Protein 3B1B (pdb70)

CATH classification: 3.10.200.10

Organism: Chlamydomonas reinhardtii (NCBI:txid3055)

B-factor: mean 29.29, std 12.25, range [11.48, 91.1]

Radius of gyration: 25.67 Å; Cα contacts (8 Å, |Δi|>4): 1698; chains: 2; bounding box: 77×65×49 Å

Nearest PDB structures (foldseek):
  3b1b-assembly1_A  TM=1.003E+00  e=5.745E-69  Chlamydomonas reinhardtii
  3b1b-assembly1_B  TM=1.002E+00  e=4.297E-66  Chlamydomonas reinhardtii
  4ygf-assembly1_B  TM=8.479E-01  e=7.992E-16  Helicobacter pylori 26695
  3fe4-assembly2_B  TM=8.044E-01  e=4.865E-16  Homo sapiens
  3fe4-assembly1_A  TM=7.922E-01  e=2.376E-16  Homo sapiens

Secondary structure (DSSP, 8-state):
--B-TT--TT-----SSS---STTTTTT---B-TTSPBP-TTT-SS-S-BEE-IIIIITS-SPPPPGGG--EEE---EE-SSSSEEEEE-SS-EEEEESS----EEEEEEESS--TT--TTGGGG--TTS-EEEEEEEEEEEEEESS-SSEETTBB-SEEEEEEEEE-SS-GGGTT-EEEEEEEEEEEESSS--TTTHHHHTT---STTEEEEPPTT-EE-HHHHS-SS--EEEEEEE-SSTT--EEEEEEEESS-EEEEHHHHHHHHHHT-EEEE--GGG--EEEEE-----PPPB--TT--EEEE---/--B-TT--TT-----SBS---STTTTTT---BBTT-PBP-TTT-SS-S-BEE-IIIIITS-SPPPPGGGS-EEE---EE-SSSSEEEEE-SS-EEEEESS----EEEEEEESS--TT--GGGGGG--TTS-EEEEEEEEEEEEEESS-SSEETTBB-SEEEEEEEEE-SS-GGGTT-EEEEEEEEEEEESSS--GGGHHHHTT---STTEEEEPPTT-EE-HHHHS-SS--EEEEEEE-SSTT--EEEEEEEESS-EEEEHHHHHHHHHHT-EEEEEE--GGGEEEEEEE-----PPPB--TT--EEEE---

Structure (mmCIF, N/CA/C/O backbone):
data_3B1B
#
_entry.id   3B1B
#
_cell.length_a   134.3
_cell.length_b   134.3
_cell.length_c   120.1
_cell.angle_alpha   90.0
_cell.angle_beta   90.0
_cell.angle_gamma   120.0
#
_symmetry.space_group_name_H-M   'P 65'
#
loop_
_entity.id
_entity.type
_entity.pdbx_description
1 polymer 'Carbonic anhydrase 1'
2 non-polymer 'ZINC ION'
3 non-polymer 'SULFATE ION'
4 non-polymer 2-acetamido-2-deoxy-beta-D-glucopyranose
5 water water
#
loop_
_atom_site.group_PDB
_atom_site.id
_atom_site.type_symbol
_atom_site.label_atom_id
_atom_site.label_alt_id
_atom_site.label_comp_id
_atom_site.label_asym_id
_atom_site.label_entity_id
_atom_site.label_seq_id
_atom_site.pdbx_PDB_ins_code
_atom_site.Cartn_x
_atom_site.Cartn_y
_atom_site.Cartn_z
_atom_site.occupancy
_atom_site.B_iso_or_equiv
_atom_site.auth_seq_id
_atom_site.auth_comp_id
_atom_site.auth_asym_id
_atom_site.auth_atom_id
_atom_site.pdbx_PDB_model_num
ATOM 1 N N . CYS A 1 21 ? 9.696 87.796 1.921 1.00 44.37 21 CYS A N 1
ATOM 2 C CA . CYS A 1 21 ? 10.884 87.361 1.142 1.00 42.46 21 CYS A CA 1
ATOM 3 C C . CYS A 1 21 ? 11.722 86.411 2.005 1.00 40.61 21 CYS A C 1
ATOM 4 O O . CYS A 1 21 ? 12.253 86.804 3.055 1.00 40.22 21 CYS A O 1
ATOM 7 N N . ILE A 1 22 ? 11.812 85.152 1.585 1.00 37.36 22 ILE A N 1
ATOM 8 C CA . ILE A 1 22 ? 12.688 84.205 2.275 1.00 34.61 22 ILE A CA 1
ATOM 9 C C . ILE A 1 22 ? 13.842 83.777 1.351 1.00 32.37 22 ILE A C 1
ATOM 10 O O . ILE A 1 22 ? 13.817 84.062 0.149 1.00 31.92 22 ILE A O 1
ATOM 15 N N . TYR A 1 23 ? 14.848 83.114 1.922 1.00 29.22 23 TYR A N 1
ATOM 16 C CA . TYR A 1 23 ? 15.985 82.638 1.162 1.00 26.77 23 TYR A CA 1
ATOM 17 C C . TYR A 1 23 ? 16.067 81.125 1.172 1.00 24.70 23 TYR A C 1
ATOM 18 O O . TYR A 1 23 ? 16.035 80.514 2.233 1.00 23.48 23 TYR A O 1
ATOM 27 N N . LYS A 1 24 ? 16.228 80.552 -0.007 1.00 23.23 24 LYS A N 1
ATOM 28 C CA . LYS A 1 24 ? 16.573 79.144 -0.146 1.00 22.58 24 LYS A CA 1
ATOM 29 C C . LYS A 1 24 ? 17.833 78.805 0.650 1.00 22.53 24 LYS A C 1
ATOM 30 O O . LYS A 1 24 ? 18.778 79.610 0.743 1.00 22.14 24 LYS A O 1
ATOM 36 N N . PHE A 1 25 ? 17.843 77.602 1.226 1.00 21.71 25 PHE A N 1
ATOM 37 C CA . PHE A 1 25 ? 19.043 77.032 1.858 1.00 21.41 25 PHE A CA 1
ATOM 38 C C . PHE A 1 25 ? 20.209 77.072 0.865 1.00 21.21 25 PHE A C 1
ATOM 39 O O . PHE A 1 25 ? 20.130 76.538 -0.245 1.00 22.08 25 PHE A O 1
ATOM 47 N N . GLY A 1 26 ? 21.304 77.723 1.257 1.00 22.34 26 GLY A N 1
ATOM 48 C CA . GLY A 1 26 ? 22.431 77.858 0.360 1.00 21.98 26 GLY A CA 1
ATOM 49 C C . GLY A 1 26 ? 22.542 79.258 -0.199 1.00 23.34 26 GLY A C 1
ATOM 50 O O . GLY A 1 26 ? 23.488 79.563 -0.947 1.00 23.65 26 GLY A O 1
ATOM 51 N N . THR A 1 27 ? 21.582 80.124 0.130 1.00 23.30 27 THR A N 1
ATOM 52 C CA . THR A 1 27 ? 21.613 81.476 -0.438 1.00 24.22 27 THR A CA 1
ATOM 53 C C . THR A 1 27 ? 21.476 82.551 0.622 1.00 24.72 27 THR A C 1
ATOM 54 O O . THR A 1 27 ? 21.277 83.724 0.284 1.00 26.21 27 THR A O 1
ATOM 58 N N . SER A 1 28 ? 21.561 82.168 1.890 1.00 25.90 28 SER A N 1
ATOM 59 C CA . SER A 1 28 ? 21.306 83.098 2.981 1.00 26.90 28 SER A CA 1
ATOM 60 C C . SER A 1 28 ? 22.357 84.192 3.001 1.00 27.98 28 SER A C 1
ATOM 61 O O . SER A 1 28 ? 23.536 83.892 2.929 1.00 26.52 28 SER A O 1
ATOM 64 N N . PRO A 1 29 ? 21.924 85.464 3.101 1.00 29.05 29 PRO A N 1
ATOM 65 C CA . PRO A 1 29 ? 22.900 86.560 3.122 1.00 29.77 29 PRO A CA 1
ATOM 66 C C . PRO A 1 29 ? 23.858 86.557 4.306 1.00 30.09 29 PRO A C 1
ATOM 67 O O . PRO A 1 29 ? 24.917 87.176 4.214 1.00 31.91 29 PRO A O 1
ATOM 71 N N . ASP A 1 30 ? 23.510 85.894 5.405 1.00 30.41 30 ASP A N 1
ATOM 72 C CA . ASP A 1 30 ? 24.442 85.771 6.527 1.00 30.97 30 ASP A CA 1
ATOM 73 C C . ASP A 1 30 ? 25.429 84.604 6.361 1.00 31.43 30 ASP A C 1
ATOM 74 O O . ASP A 1 30 ? 26.191 84.324 7.283 1.00 31.79 30 ASP A O 1
ATOM 79 N N . SER A 1 31 ? 25.413 83.934 5.202 1.00 31.15 31 SER A N 1
ATOM 80 C CA . SER A 1 31 ? 26.247 82.744 4.995 1.00 31.25 31 SER A CA 1
ATOM 81 C C . SER A 1 31 ? 27.736 83.083 5.019 1.00 32.30 31 SER A C 1
ATOM 82 O O . SER A 1 31 ? 28.164 84.035 4.378 1.00 32.52 31 SER A O 1
ATOM 85 N N . LYS A 1 32 ? 28.511 82.268 5.722 1.00 33.19 32 LYS A N 1
ATOM 86 C CA . LYS A 1 32 ? 29.976 82.395 5.708 1.00 34.99 32 LYS A CA 1
ATOM 87 C C . LYS A 1 32 ? 30.637 81.370 4.783 1.00 35.67 32 LYS A C 1
ATOM 88 O O . LYS A 1 32 ? 31.865 81.210 4.810 1.00 35.68 32 LYS A O 1
ATOM 94 N N . ALA A 1 33 ? 29.842 80.665 3.976 1.00 36.10 33 ALA A N 1
ATOM 95 C CA . ALA A 1 33 ? 30.396 79.674 3.057 1.00 37.55 33 ALA A CA 1
ATOM 96 C C . ALA A 1 33 ? 31.231 80.334 1.978 1.00 38.96 33 ALA A C 1
ATOM 97 O O . ALA A 1 33 ? 30.989 81.475 1.598 1.00 38.92 33 ALA A O 1
ATOM 99 N N . THR A 1 34 ? 32.234 79.614 1.495 1.00 41.19 34 THR A N 1
ATOM 100 C CA . THR A 1 34 ? 32.984 80.056 0.323 1.00 43.11 34 THR A CA 1
ATOM 101 C C . THR A 1 34 ? 32.637 79.150 -0.858 1.00 43.61 34 THR A C 1
ATOM 102 O O . THR A 1 34 ? 32.381 77.953 -0.687 1.00 44.07 34 THR A O 1
ATOM 106 N N . VAL A 1 35 ? 32.622 79.710 -2.060 1.00 44.30 35 VAL A N 1
ATOM 107 C CA . VAL A 1 35 ? 32.296 78.905 -3.244 1.00 44.98 35 VAL A CA 1
ATOM 108 C C . VAL A 1 35 ? 33.336 79.060 -4.360 1.00 45.14 35 VAL A C 1
ATOM 109 O O . VAL A 1 35 ? 33.625 80.176 -4.798 1.00 46.04 35 VAL A O 1
ATOM 113 N N . SER A 1 36 ? 33.920 77.954 -4.802 1.00 45.06 36 SER A N 1
ATOM 114 C CA . SER A 1 36 ? 34.718 78.010 -6.024 1.00 45.07 36 SER A CA 1
ATOM 115 C C . SER A 1 36 ? 33.828 77.547 -7.160 1.00 44.10 36 SER A C 1
ATOM 116 O O . SER A 1 36 ? 33.165 76.513 -7.059 1.00 44.77 36 SER A O 1
ATOM 119 N N . GLY A 1 37 ? 33.795 78.323 -8.231 1.00 42.56 37 GLY A N 1
ATOM 120 C CA . GLY A 1 37 ? 32.929 77.992 -9.348 1.00 39.96 37 GLY A CA 1
ATOM 121 C C . GLY A 1 37 ? 31.542 78.558 -9.149 1.00 37.96 37 GLY A C 1
ATOM 122 O O . GLY A 1 37 ? 31.304 79.375 -8.248 1.00 37.88 37 GLY A O 1
ATOM 123 N N . ASP A 1 38 ? 30.630 78.118 -10.007 1.00 35.96 38 ASP A N 1
ATOM 124 C CA . ASP A 1 38 ? 29.284 78.661 -10.058 1.00 34.01 38 ASP A CA 1
ATOM 125 C C . ASP A 1 38 ? 28.484 78.330 -8.798 1.00 32.25 38 ASP A C 1
ATOM 126 O O . ASP A 1 38 ? 28.629 77.256 -8.206 1.00 31.34 38 ASP A O 1
ATOM 131 N N . HIS A 1 39 ? 27.677 79.291 -8.375 1.00 30.62 39 HIS A N 1
ATOM 132 C CA . HIS A 1 39 ? 26.784 79.087 -7.241 1.00 29.87 39 HIS A CA 1
ATOM 133 C C . HIS A 1 39 ? 25.674 78.131 -7.637 1.00 26.88 39 HIS A C 1
ATOM 134 O O . HIS A 1 39 ? 25.282 78.082 -8.804 1.00 26.08 39 HIS A O 1
ATOM 141 N N . TRP A 1 40 ? 25.178 77.381 -6.655 1.00 24.32 40 TRP A N 1
ATOM 142 C CA . TRP A 1 40 ? 24.041 76.477 -6.870 1.00 21.97 40 TRP A CA 1
ATOM 143 C C . TRP A 1 40 ? 23.297 76.231 -5.564 1.00 20.82 40 TRP A C 1
ATOM 144 O O . TRP A 1 40 ? 23.789 76.546 -4.474 1.00 20.13 40 TRP A O 1
ATOM 155 N N . ASP A 1 41 ? 22.081 75.676 -5.674 1.00 20.41 41 ASP A N 1
ATOM 156 C CA . ASP A 1 41 ? 21.287 75.372 -4.506 1.00 18.98 41 ASP A CA 1
ATOM 157 C C . ASP A 1 41 ? 20.296 74.284 -4.909 1.00 18.04 41 ASP A C 1
ATOM 158 O O . ASP A 1 41 ? 20.313 73.828 -6.044 1.00 19.34 41 ASP A O 1
ATOM 163 N N . HIS A 1 42 ? 19.455 73.849 -3.987 1.00 17.89 42 HIS A N 1
ATOM 164 C CA . HIS A 1 42 ? 18.537 72.747 -4.273 1.00 17.76 42 HIS A CA 1
ATOM 165 C C . HIS A 1 42 ? 17.143 73.248 -4.668 1.00 17.72 42 HIS A C 1
ATOM 166 O O . HIS A 1 42 ? 16.185 72.468 -4.678 1.00 17.91 42 HIS A O 1
ATOM 173 N N . GLY A 1 43 ? 17.032 74.530 -5.000 1.00 18.57 43 GLY A N 1
ATOM 174 C CA . GLY A 1 43 ? 15.719 75.127 -5.312 1.00 18.35 43 GLY A CA 1
ATOM 175 C C . GLY A 1 43 ? 14.889 74.365 -6.334 1.00 17.70 43 GLY A C 1
ATOM 176 O O . GLY A 1 43 ? 13.675 74.220 -6.177 1.00 18.69 43 GLY A O 1
ATOM 177 N N . LEU A 1 44 ? 15.538 73.867 -7.381 1.00 16.36 44 LEU A N 1
ATOM 178 C CA . LEU A 1 44 ? 14.866 73.064 -8.383 1.00 15.79 44 LEU A CA 1
ATOM 179 C C . LEU A 1 44 ? 15.394 71.625 -8.351 1.00 15.69 44 LEU A C 1
ATOM 180 O O . LEU A 1 44 ? 15.375 70.908 -9.367 1.00 16.04 44 LEU A O 1
ATOM 185 N N . ASN A 1 45 ? 15.834 71.205 -7.160 1.00 16.17 45 ASN A N 1
ATOM 186 C CA . ASN A 1 45 ? 16.306 69.812 -6.959 1.00 16.14 45 ASN A CA 1
ATOM 187 C C . ASN A 1 45 ? 17.275 69.386 -8.066 1.00 15.65 45 ASN A C 1
ATOM 188 O O . ASN A 1 45 ? 17.300 68.231 -8.489 1.00 16.25 45 ASN A O 1
ATOM 193 N N . GLY A 1 46 ? 18.080 70.335 -8.512 1.00 15.90 46 GLY A N 1
ATOM 194 C CA . GLY A 1 46 ? 19.137 70.050 -9.504 1.00 16.57 46 GLY A CA 1
ATOM 195 C C . GLY A 1 46 ? 18.763 70.133 -10.973 1.00 17.94 46 GLY A C 1
ATOM 196 O O . GLY A 1 46 ? 19.622 69.961 -11.844 1.00 16.49 46 GLY A O 1
ATOM 197 N N . GLU A 1 47 ? 17.493 70.426 -11.281 1.00 18.35 47 GLU A N 1
ATOM 198 C CA . GLU A 1 47 ? 17.102 70.559 -12.698 1.00 19.75 47 GLU A CA 1
ATOM 199 C C . GLU A 1 47 ? 17.892 71.629 -13.451 1.00 20.31 47 GLU A C 1
ATOM 200 O O . GLU A 1 47 ? 18.094 71.532 -14.678 1.00 21.34 47 GLU A O 1
ATOM 206 N N . ASN A 1 48 ? 18.297 72.655 -12.721 1.00 20.85 48 ASN A N 1
ATOM 207 C CA . ASN A 1 48 ? 18.996 73.805 -13.295 1.00 20.94 48 ASN A CA 1
ATOM 208 C C . ASN A 1 48 ? 20.507 73.780 -13.087 1.00 20.79 48 ASN A C 1
ATOM 209 O O . ASN A 1 48 ? 21.167 74.831 -13.122 1.00 21.42 48 ASN A O 1
ATOM 214 N N . TRP A 1 49 ? 21.060 72.596 -12.845 1.00 20.33 49 TRP A N 1
ATOM 215 C CA . TRP A 1 49 ? 22.492 72.506 -12.530 1.00 20.61 49 TRP A CA 1
ATOM 216 C C . TRP A 1 49 ? 23.341 72.425 -13.793 1.00 21.57 49 TRP A C 1
ATOM 217 O O . TRP A 1 49 ? 23.747 71.353 -14.220 1.00 22.36 49 TRP A O 1
ATOM 228 N N . GLU A 1 50 ? 23.522 73.580 -14.404 1.00 23.21 50 GLU A N 1
ATOM 229 C CA . GLU A 1 50 ? 24.371 73.771 -15.551 1.00 26.13 50 GLU A CA 1
ATOM 230 C C . GLU A 1 50 ? 25.369 74.805 -15.083 1.00 25.17 50 GLU A C 1
ATOM 231 O O . GLU A 1 50 ? 24.998 75.854 -14.564 1.00 24.57 50 GLU A O 1
ATOM 237 N N . GLY A 1 51 ? 26.653 74.518 -15.241 1.00 25.23 51 GLY A N 1
ATOM 238 C CA . GLY A 1 51 ? 27.630 75.376 -14.614 1.00 26.01 51 GLY A CA 1
ATOM 239 C C . GLY A 1 51 ? 29.033 74.838 -14.782 1.00 27.20 51 GLY A C 1
ATOM 240 O O . GLY A 1 51 ? 29.253 73.840 -15.460 1.00 26.19 51 GLY A O 1
ATOM 241 N N . LYS A 1 52 ? 29.966 75.538 -14.162 1.00 29.04 52 LYS A N 1
ATOM 242 C CA . LYS A 1 52 ? 31.380 75.228 -14.286 1.00 32.04 52 LYS A CA 1
ATOM 243 C C . LYS A 1 52 ? 31.961 75.267 -12.899 1.00 32.50 52 LYS A C 1
ATOM 244 O O . LYS A 1 52 ? 31.498 76.033 -12.048 1.00 32.05 52 LYS A O 1
ATOM 250 N N . ASP A 1 53 ? 32.927 74.390 -12.655 1.00 34.49 53 ASP A N 1
ATOM 251 C CA . ASP A 1 53 ? 33.653 74.382 -11.398 1.00 36.85 53 ASP A CA 1
ATOM 252 C C . ASP A 1 53 ? 34.746 75.445 -11.430 1.00 38.13 53 ASP A C 1
ATOM 253 O O . ASP A 1 53 ? 34.844 76.214 -12.391 1.00 38.09 53 ASP A O 1
ATOM 258 N N . GLY A 1 54 ? 35.551 75.479 -10.373 1.00 39.83 54 GLY A N 1
ATOM 259 C CA . GLY A 1 54 ? 36.587 76.498 -10.205 1.00 41.54 54 GLY A CA 1
ATOM 260 C C . GLY A 1 54 ? 37.657 76.447 -11.281 1.00 42.28 54 GLY A C 1
ATOM 261 O O . GLY A 1 54 ? 38.292 77.459 -11.571 1.00 43.56 54 GLY A O 1
ATOM 262 N N . ALA A 1 55 ? 37.839 75.278 -11.889 1.00 42.96 55 ALA A N 1
ATOM 263 C CA . ALA A 1 55 ? 38.827 75.079 -12.957 1.00 42.88 55 ALA A CA 1
ATOM 264 C C . ALA A 1 55 ? 38.220 75.270 -14.352 1.00 42.79 55 ALA A C 1
ATOM 265 O O . ALA A 1 55 ? 38.898 75.065 -15.365 1.00 43.77 55 ALA A O 1
ATOM 267 N N . GLY A 1 56 ? 36.944 75.657 -14.404 1.00 41.47 56 GLY A N 1
ATOM 268 C CA . GLY A 1 56 ? 36.267 75.949 -15.670 1.00 39.16 56 GLY A CA 1
ATOM 269 C C . GLY A 1 56 ? 35.731 74.729 -16.385 1.00 37.77 56 GLY A C 1
ATOM 270 O O . GLY A 1 56 ? 35.253 74.838 -17.514 1.00 38.35 56 GLY A O 1
ATOM 271 N N . ASN A 1 57 ? 35.807 73.564 -15.742 1.00 36.30 57 ASN A N 1
ATOM 272 C CA . ASN A 1 57 ? 35.217 72.356 -16.298 1.00 35.05 57 ASN A CA 1
ATOM 273 C C . ASN A 1 57 ? 33.695 72.382 -16.096 1.00 33.33 57 ASN A C 1
ATOM 274 O O . ASN A 1 57 ? 33.226 72.749 -15.022 1.00 32.66 57 ASN A O 1
ATOM 279 N N . ALA A 1 58 ? 32.955 71.971 -17.122 1.00 31.84 58 ALA A N 1
ATOM 280 C CA . ALA A 1 58 ? 31.482 71.914 -17.065 1.00 29.72 58 ALA A CA 1
ATOM 281 C C . ALA A 1 58 ? 31.004 70.803 -16.148 1.00 28.55 58 ALA A C 1
ATOM 282 O O . ALA A 1 58 ? 31.476 69.669 -16.243 1.00 27.51 58 ALA A O 1
ATOM 284 N N . TRP A 1 59 ? 30.025 71.111 -15.288 1.00 26.83 59 TRP A N 1
ATOM 285 C CA . TRP A 1 59 ? 29.278 70.059 -14.573 1.00 24.90 59 TRP A CA 1
ATOM 286 C C . TRP A 1 59 ? 28.643 69.077 -15.540 1.00 23.64 59 TRP A C 1
ATOM 287 O O . TRP A 1 59 ? 28.296 69.447 -16.654 1.00 24.74 59 TRP A O 1
ATOM 298 N N . VAL A 1 60 ? 28.445 67.838 -15.121 1.00 21.30 60 VAL A N 1
ATOM 299 C CA . VAL A 1 60 ? 27.855 66.856 -15.990 1.00 19.90 60 VAL A CA 1
ATOM 300 C C . VAL A 1 60 ? 26.467 66.441 -15.485 1.00 19.10 60 VAL A C 1
ATOM 301 O O . VAL A 1 60 ? 25.918 65.449 -15.913 1.00 20.19 60 VAL A O 1
ATOM 305 N N . CYS A 1 61 ? 25.935 67.212 -14.551 1.00 19.02 61 CYS A N 1
ATOM 306 C CA . CYS A 1 61 ? 24.632 66.910 -13.920 1.00 20.25 61 CYS A CA 1
ATOM 307 C C . CYS A 1 61 ? 23.542 66.643 -14.977 1.00 20.35 61 CYS A C 1
ATOM 308 O O . CYS A 1 61 ? 22.788 65.674 -14.881 1.00 20.62 61 CYS A O 1
ATOM 311 N N . LYS A 1 62 ? 23.485 67.510 -15.987 1.00 21.93 62 LYS A N 1
ATOM 312 C CA . LYS A 1 62 ? 22.398 67.449 -16.986 1.00 23.14 62 LYS A CA 1
ATOM 313 C C . LYS A 1 62 ? 22.750 66.658 -18.241 1.00 23.81 62 LYS A C 1
ATOM 314 O O . LYS A 1 62 ? 21.883 66.439 -19.106 1.00 23.63 62 LYS A O 1
ATOM 320 N N . THR A 1 63 ? 24.009 66.210 -18.347 1.00 22.97 63 THR A N 1
ATOM 321 C CA . THR A 1 63 ? 24.478 65.518 -19.560 1.00 22.41 63 THR A CA 1
ATOM 322 C C . THR A 1 63 ? 24.869 64.041 -19.403 1.00 22.54 63 THR A C 1
ATOM 323 O O . THR A 1 63 ? 24.753 63.270 -20.351 1.00 22.42 63 THR A O 1
ATOM 327 N N . GLY A 1 64 ? 25.336 63.662 -18.207 1.00 22.24 64 GLY A N 1
ATOM 328 C CA . GLY A 1 64 ? 25.697 62.272 -17.924 1.00 21.25 64 GLY A CA 1
ATOM 329 C C . GLY A 1 64 ? 24.522 61.341 -17.991 1.00 22.33 64 GLY A C 1
ATOM 330 O O . GLY A 1 64 ? 23.351 61.762 -17.809 1.00 22.26 64 GLY A O 1
ATOM 331 N N . ARG A 1 65 ? 24.814 60.072 -18.270 1.00 22.02 65 ARG A N 1
ATOM 332 C CA A ARG A 1 65 ? 23.764 59.048 -18.266 0.50 22.15 65 ARG A CA 1
ATOM 333 C CA B ARG A 1 65 ? 23.840 59.006 -18.332 0.50 22.48 65 ARG A CA 1
ATOM 334 C C . ARG A 1 65 ? 23.966 58.017 -17.160 1.00 21.87 65 ARG A C 1
ATOM 335 O O . ARG A 1 65 ? 23.245 57.028 -17.090 1.00 22.10 65 ARG A O 1
ATOM 350 N N . LYS A 1 66 ? 24.906 58.293 -16.261 1.00 21.91 66 LYS A N 1
ATOM 351 C CA . LYS A 1 66 ? 25.120 57.472 -15.044 1.00 22.07 66 LYS A CA 1
ATOM 352 C C . LYS A 1 66 ? 24.941 58.365 -13.810 1.00 21.69 66 LYS A C 1
ATOM 353 O O . LYS A 1 66 ? 25.778 58.361 -12.899 1.00 20.13 66 LYS A O 1
ATOM 359 N N . GLN A 1 67 ? 23.846 59.151 -13.786 1.00 20.16 67 GLN A N 1
ATOM 360 C CA . GLN A 1 67 ? 23.589 60.053 -12.666 1.00 18.96 67 GLN A CA 1
ATOM 361 C C . GLN A 1 67 ? 22.849 59.408 -11.481 1.00 18.15 67 GLN A C 1
ATOM 362 O O . GLN A 1 67 ? 22.071 58.456 -11.632 1.00 18.78 67 GLN A O 1
ATOM 368 N N . SER A 1 68 ? 23.103 59.967 -10.294 1.00 17.80 68 SER A N 1
ATOM 369 C CA . SER A 1 68 ? 22.426 59.540 -9.069 1.00 16.80 68 SER A CA 1
ATOM 370 C C . SER A 1 68 ? 21.589 60.709 -8.527 1.00 16.33 68 SER A C 1
ATOM 371 O O . SER A 1 68 ? 21.927 61.835 -8.749 1.00 16.29 68 SER A O 1
ATOM 374 N N . PRO A 1 69 ? 20.562 60.432 -7.711 1.00 16.76 69 PRO A N 1
ATOM 375 C CA . PRO A 1 69 ? 20.048 59.157 -7.272 1.00 17.40 69 PRO A CA 1
ATOM 376 C C . PRO A 1 69 ? 19.131 58.550 -8.326 1.00 18.06 69 PRO A C 1
ATOM 377 O O . PRO A 1 69 ? 18.866 59.170 -9.360 1.00 18.96 69 PRO A O 1
ATOM 381 N N . ILE A 1 70 ? 18.656 57.353 -8.044 1.00 18.27 70 ILE A N 1
ATOM 382 C CA . ILE A 1 70 ? 17.751 56.653 -8.926 1.00 18.67 70 ILE A CA 1
ATOM 383 C C . ILE A 1 70 ? 16.516 56.243 -8.161 1.00 18.69 70 ILE A C 1
ATOM 384 O O . ILE A 1 70 ? 16.507 56.212 -6.910 1.00 18.31 70 ILE A O 1
ATOM 389 N N . ASN A 1 71 ? 15.458 55.959 -8.913 1.00 18.21 71 ASN A N 1
ATOM 390 C CA . ASN A 1 71 ? 14.251 55.351 -8.366 1.00 19.17 71 ASN A CA 1
ATOM 391 C C . ASN A 1 71 ? 14.434 53.843 -8.475 1.00 20.12 71 ASN A C 1
ATOM 392 O O . ASN A 1 71 ? 14.263 53.258 -9.559 1.00 20.86 71 ASN A O 1
ATOM 397 N N . VAL A 1 72 ? 14.821 53.193 -7.370 1.00 20.92 72 VAL A N 1
ATOM 398 C CA . VAL A 1 72 ? 15.183 51.756 -7.427 1.00 21.29 72 VAL A CA 1
ATOM 399 C C . VAL A 1 72 ? 13.997 50.886 -7.813 1.00 22.29 72 VAL A C 1
ATOM 400 O O . VAL A 1 72 ? 12.962 50.918 -7.157 1.00 22.12 72 VAL A O 1
ATOM 404 N N . PRO A 1 73 ? 14.141 50.083 -8.899 1.00 23.73 73 PRO A N 1
ATOM 405 C CA . PRO A 1 73 ? 13.004 49.309 -9.395 1.00 24.70 73 PRO A CA 1
ATOM 406 C C . PRO A 1 73 ? 12.573 48.158 -8.511 1.00 25.24 73 PRO A C 1
ATOM 407 O O . PRO A 1 73 ? 13.413 47.564 -7.830 1.00 25.52 73 PRO A O 1
ATOM 411 N N . GLN A 1 74 ? 11.274 47.852 -8.525 1.00 26.82 74 GLN A N 1
ATOM 412 C CA . GLN A 1 74 ? 10.768 46.623 -7.928 1.00 28.87 74 GLN A CA 1
ATOM 413 C C . GLN A 1 74 ? 11.117 45.436 -8.864 1.00 30.19 74 GLN A C 1
ATOM 414 O O . GLN A 1 74 ? 11.620 44.408 -8.420 1.00 29.66 74 GLN A O 1
ATOM 420 N N . TYR A 1 75 ? 10.883 45.624 -10.159 1.00 31.57 75 TYR A N 1
ATOM 421 C CA . TYR A 1 75 ? 11.087 44.562 -11.159 1.00 33.48 75 TYR A CA 1
ATOM 422 C C . TYR A 1 75 ? 12.540 44.133 -11.289 1.00 32.59 75 TYR A C 1
ATOM 423 O O . TYR A 1 75 ? 13.395 44.925 -11.676 1.00 32.45 75 TYR A O 1
ATOM 432 N N . GLN A 1 76 ? 12.795 42.869 -10.947 1.00 33.42 76 GLN A N 1
ATOM 433 C CA . GLN A 1 76 ? 14.115 42.232 -11.069 1.00 33.49 76 GLN A CA 1
ATOM 434 C C . GLN A 1 76 ? 15.228 42.884 -10.231 1.00 32.30 76 GLN A C 1
ATOM 435 O O . GLN A 1 76 ? 16.426 42.689 -10.495 1.00 31.98 76 GLN A O 1
ATOM 441 N N . VAL A 1 77 ? 14.823 43.663 -9.220 1.00 31.18 77 VAL A N 1
ATOM 442 C CA . VAL A 1 77 ? 15.768 44.246 -8.265 1.00 29.80 77 VAL A CA 1
ATOM 443 C C . VAL A 1 77 ? 15.223 44.002 -6.856 1.00 29.96 77 VAL A C 1
ATOM 444 O O . VAL A 1 77 ? 15.590 42.998 -6.229 1.00 29.22 77 VAL A O 1
ATOM 448 N N . LEU A 1 78 ? 14.345 44.886 -6.374 1.00 28.95 78 LEU A N 1
ATOM 449 C CA . LEU A 1 78 ? 13.799 44.758 -5.020 1.00 29.44 78 LEU A CA 1
ATOM 450 C C . LEU A 1 78 ? 12.930 43.518 -4.818 1.00 30.61 78 LEU A C 1
ATOM 451 O O . LEU A 1 78 ? 12.825 43.022 -3.694 1.00 31.11 78 LEU A O 1
ATOM 456 N N . ASP A 1 79 ? 12.320 43.003 -5.889 1.00 31.77 79 ASP A N 1
ATOM 457 C CA . ASP A 1 79 ? 11.582 41.733 -5.780 1.00 33.27 79 ASP A CA 1
ATOM 458 C C . ASP A 1 79 ? 12.463 40.516 -5.506 1.00 33.90 79 ASP A C 1
ATOM 459 O O . ASP A 1 79 ? 11.948 39.434 -5.202 1.00 35.00 79 ASP A O 1
ATOM 464 N N . GLY A 1 80 ? 13.775 40.695 -5.596 1.00 34.67 80 GLY A N 1
ATOM 465 C CA . GLY A 1 80 ? 14.729 39.609 -5.382 1.00 35.61 80 GLY A CA 1
ATOM 466 C C . GLY A 1 80 ? 14.718 38.573 -6.503 1.00 36.82 80 GLY A C 1
ATOM 467 O O . GLY A 1 80 ? 15.295 37.494 -6.360 1.00 37.29 80 GLY A O 1
ATOM 468 N N . LYS A 1 81 ? 14.082 38.906 -7.624 1.00 37.18 81 LYS A N 1
ATOM 469 C CA . LYS A 1 81 ? 14.028 38.007 -8.782 1.00 37.87 81 LYS A CA 1
ATOM 470 C C . LYS A 1 81 ? 15.186 38.175 -9.777 1.00 37.38 81 LYS A C 1
ATOM 471 O O . LYS A 1 81 ? 15.343 37.354 -10.669 1.00 38.11 81 LYS A O 1
ATOM 477 N N . GLY A 1 82 ? 15.999 39.215 -9.623 1.00 36.43 82 GLY A N 1
ATOM 478 C CA . GLY A 1 82 ? 17.087 39.481 -10.558 1.00 35.65 82 GLY A CA 1
ATOM 479 C C . GLY A 1 82 ? 18.331 38.687 -10.219 1.00 35.61 82 GLY A C 1
ATOM 480 O O . GLY A 1 82 ? 18.298 37.844 -9.331 1.00 35.57 82 GLY A O 1
ATOM 481 N N . SER A 1 83 ? 19.425 38.951 -10.933 1.00 35.56 83 SER A N 1
ATOM 482 C CA . SER A 1 83 ? 20.744 38.441 -10.570 1.00 35.97 83 SER A CA 1
ATOM 483 C C . SER A 1 83 ? 21.268 39.198 -9.356 1.00 35.59 83 SER A C 1
ATOM 484 O O . SER A 1 83 ? 21.488 40.414 -9.429 1.00 35.11 83 SER A O 1
ATOM 487 N N . LYS A 1 84 ? 21.473 38.473 -8.256 1.00 35.39 84 LYS A N 1
ATOM 488 C CA . LYS A 1 84 ? 21.914 39.083 -6.983 1.00 35.25 84 LYS A CA 1
ATOM 489 C C . LYS A 1 84 ? 23.416 38.997 -6.822 1.00 34.51 84 LYS A C 1
ATOM 490 O O . LYS A 1 84 ? 24.071 38.194 -7.503 1.00 35.47 84 LYS A O 1
ATOM 496 N N . ILE A 1 85 ? 23.964 39.812 -5.921 1.00 32.76 85 ILE A N 1
ATOM 497 C CA . ILE A 1 85 ? 25.401 39.842 -5.663 1.00 31.68 85 ILE A CA 1
ATOM 498 C C . ILE A 1 85 ? 25.701 38.630 -4.784 1.00 32.65 85 ILE A C 1
ATOM 499 O O . ILE A 1 85 ? 25.118 38.477 -3.700 1.00 32.55 85 ILE A O 1
ATOM 504 N N . ALA A 1 86 ? 26.594 37.767 -5.269 1.00 32.94 86 ALA A N 1
ATOM 505 C CA . ALA A 1 86 ? 26.986 36.575 -4.527 1.00 33.28 86 ALA A CA 1
ATOM 506 C C . ALA A 1 86 ? 27.524 36.979 -3.167 1.00 33.18 86 ALA A C 1
ATOM 507 O O . ALA A 1 86 ? 28.271 37.947 -3.053 1.00 32.59 86 ALA A O 1
ATOM 509 N N . ASN A 1 87 ? 27.175 36.195 -2.152 1.00 34.38 87 ASN A N 1
ATOM 510 C CA . ASN A 1 87 ? 27.612 36.430 -0.776 1.00 35.35 87 ASN A CA 1
ATOM 511 C C . ASN A 1 87 ? 29.071 36.839 -0.682 1.00 34.57 87 ASN A C 1
ATOM 512 O O . ASN A 1 87 ? 29.412 37.831 -0.041 1.00 34.99 87 ASN A O 1
ATOM 517 N N . GLY A 1 88 ? 29.939 36.103 -1.372 1.00 34.37 88 GLY A N 1
ATOM 518 C CA . GLY A 1 88 ? 31.364 36.379 -1.334 1.00 33.13 88 GLY A CA 1
ATOM 519 C C . GLY A 1 88 ? 31.809 37.659 -2.003 1.00 32.85 88 GLY A C 1
ATOM 520 O O . GLY A 1 88 ? 32.963 38.083 -1.846 1.00 33.35 88 GLY A O 1
ATOM 521 N N . LEU A 1 89 ? 30.912 38.283 -2.764 1.00 31.52 89 LEU A N 1
ATOM 522 C CA . LEU A 1 89 ? 31.288 39.470 -3.491 1.00 30.57 89 LEU A CA 1
ATOM 523 C C . LEU A 1 89 ? 30.684 40.713 -2.823 1.00 29.78 89 LEU A C 1
ATOM 524 O O . LEU A 1 89 ? 30.894 41.832 -3.284 1.00 30.09 89 LEU A O 1
ATOM 529 N N . GLN A 1 90 ? 29.968 40.491 -1.725 1.00 28.82 90 GLN A N 1
ATOM 530 C CA . GLN A 1 90 ? 29.268 41.584 -1.034 1.00 27.07 90 GLN A CA 1
ATOM 531 C C . GLN A 1 90 ? 30.199 42.530 -0.312 1.00 26.60 90 GLN A C 1
ATOM 532 O O . GLN A 1 90 ? 31.244 42.132 0.252 1.00 26.34 90 GLN A O 1
ATOM 538 N N . THR A 1 91 ? 29.842 43.815 -0.347 1.00 24.47 91 THR A N 1
ATOM 539 C CA . THR A 1 91 ? 30.537 44.819 0.410 1.00 23.79 91 THR A CA 1
ATOM 540 C C . THR A 1 91 ? 30.332 44.495 1.889 1.00 22.66 91 THR A C 1
ATOM 541 O O . THR A 1 91 ? 29.275 43.973 2.281 1.00 22.74 91 THR A O 1
ATOM 545 N N . GLN A 1 92 ? 31.352 44.773 2.685 1.00 23.24 92 GLN A N 1
ATOM 546 C CA . GLN A 1 92 ? 31.314 44.526 4.132 1.00 25.08 92 GLN A CA 1
ATOM 547 C C . GLN A 1 92 ? 31.672 45.805 4.872 1.00 23.49 92 GLN A C 1
ATOM 548 O O . GLN A 1 92 ? 32.664 46.422 4.567 1.00 24.24 92 GLN A O 1
ATOM 554 N N . TRP A 1 93 ? 30.867 46.179 5.870 1.00 23.83 93 TRP A N 1
ATOM 555 C CA . TRP A 1 93 ? 31.078 47.433 6.574 1.00 23.32 93 TRP A CA 1
ATOM 556 C C . TRP A 1 93 ? 31.539 47.177 8.026 1.00 22.56 93 TRP A C 1
ATOM 557 O O . TRP A 1 93 ? 30.927 46.386 8.723 1.00 22.97 93 TRP A O 1
ATOM 568 N N . SER A 1 94 ? 32.570 47.904 8.437 1.00 23.46 94 SER A N 1
ATOM 569 C CA . SER A 1 94 ? 33.168 47.862 9.801 1.00 24.22 94 SER A CA 1
ATOM 570 C C . SER A 1 94 ? 33.282 49.242 10.404 1.00 23.43 94 SER A C 1
ATOM 571 O O . SER A 1 94 ? 34.299 49.934 10.266 1.00 23.85 94 SER A O 1
ATOM 574 N N . TYR A 1 95 ? 32.217 49.672 11.087 1.00 24.67 95 TYR A N 1
ATOM 575 C CA . TYR A 1 95 ? 32.217 51.030 11.614 1.00 24.36 95 TYR A CA 1
ATOM 576 C C . TYR A 1 95 ? 32.175 50.984 13.136 1.00 25.51 95 TYR A C 1
ATOM 577 O O . TYR A 1 95 ? 31.148 50.599 13.686 1.00 25.60 95 TYR A O 1
ATOM 586 N N . PRO A 1 96 ? 33.268 51.396 13.809 1.00 26.49 96 PRO A N 1
ATOM 587 C CA . PRO A 1 96 ? 33.159 51.549 15.260 1.00 27.76 96 PRO A CA 1
ATOM 588 C C . PRO A 1 96 ? 32.608 52.961 15.578 1.00 27.75 96 PRO A C 1
ATOM 589 O O . PRO A 1 96 ? 32.482 53.802 14.670 1.00 27.63 96 PRO A O 1
ATOM 593 N N . ASP A 1 97 ? 32.327 53.244 16.848 1.00 27.73 97 ASP A N 1
ATOM 594 C CA . ASP A 1 97 ? 31.890 54.599 17.216 1.00 26.76 97 ASP A CA 1
ATOM 595 C C . ASP A 1 97 ? 32.901 55.648 16.811 1.00 27.65 97 ASP A C 1
ATOM 596 O O . ASP A 1 97 ? 34.136 55.441 16.897 1.00 25.76 97 ASP A O 1
ATOM 601 N N . LEU A 1 98 ? 32.381 56.774 16.329 1.00 26.94 98 LEU A N 1
ATOM 602 C CA . LEU A 1 98 ? 33.106 58.024 16.232 1.00 28.75 98 LEU A CA 1
ATOM 603 C C . LEU A 1 98 ? 32.999 58.737 17.581 1.00 30.05 98 LEU A C 1
ATOM 604 O O . LEU A 1 98 ? 31.934 58.724 18.212 1.00 31.46 98 LEU A O 1
ATOM 609 N N . MET A 1 99 ? 34.097 59.337 18.023 1.00 30.78 99 MET A N 1
ATOM 610 C CA . MET A 1 99 ? 34.209 59.853 19.379 1.00 31.66 99 MET A CA 1
ATOM 611 C C . MET A 1 99 ? 34.932 61.163 19.312 1.00 30.64 99 MET A C 1
ATOM 612 O O . MET A 1 99 ? 36.039 61.220 18.765 1.00 30.14 99 MET A O 1
ATOM 617 N N . SER A 1 100 ? 34.324 62.226 19.853 1.00 28.77 100 SER A N 1
ATOM 618 C CA . SER A 1 100 ? 34.966 63.540 19.891 1.00 28.49 100 SER A CA 1
ATOM 619 C C . SER A 1 100 ? 35.750 63.771 21.193 1.00 29.72 100 SER A C 1
ATOM 620 O O . SER A 1 100 ? 35.295 63.386 22.273 1.00 29.30 100 SER A O 1
ATOM 623 N N . ASN A 1 101 ? 36.885 64.450 21.066 1.00 30.82 101 ASN A N 1
ATOM 624 C CA . ASN A 1 101 ? 37.674 64.865 22.229 1.00 33.19 101 ASN A CA 1
ATOM 625 C C . ASN A 1 101 ? 37.438 66.342 22.520 1.00 33.64 101 ASN A C 1
ATOM 626 O O . ASN A 1 101 ? 38.110 66.949 23.365 1.00 33.07 101 ASN A O 1
ATOM 631 N N . GLY A 1 102 ? 36.481 66.924 21.791 1.00 33.19 102 GLY A N 1
ATOM 632 C CA . GLY A 1 102 ? 36.090 68.310 21.999 1.00 32.58 102 GLY A CA 1
ATOM 633 C C . GLY A 1 102 ? 36.388 69.148 20.790 1.00 32.40 102 GLY A C 1
ATOM 634 O O . GLY A 1 102 ? 35.800 70.209 20.610 1.00 32.72 102 GLY A O 1
ATOM 635 N N . THR A 1 103 ? 37.318 68.691 19.964 1.00 32.04 103 THR A N 1
ATOM 636 C CA . THR A 1 103 ? 37.645 69.387 18.731 1.00 31.81 103 THR A CA 1
ATOM 637 C C . THR A 1 103 ? 37.841 68.443 17.553 1.00 30.51 103 THR A C 1
ATOM 638 O O . THR A 1 103 ? 38.068 68.927 16.440 1.00 31.80 103 THR A O 1
ATOM 642 N N . SER A 1 104 ? 37.765 67.130 17.787 1.00 28.65 104 SER A N 1
ATOM 643 C CA . SER A 1 104 ? 38.153 66.131 16.765 1.00 27.94 104 SER A CA 1
ATOM 644 C C . SER A 1 104 ? 37.016 65.566 15.885 1.00 27.99 104 SER A C 1
ATOM 645 O O . SER A 1 104 ? 37.289 64.854 14.907 1.00 27.27 104 SER A O 1
ATOM 648 N N . VAL A 1 105 ? 35.760 65.830 16.264 1.00 27.07 105 VAL A N 1
ATOM 649 C CA . VAL A 1 105 ? 34.619 65.527 15.371 1.00 26.26 105 VAL A CA 1
ATOM 650 C C . VAL A 1 105 ? 33.796 66.811 15.259 1.00 26.45 105 VAL A C 1
ATOM 651 O O . VAL A 1 105 ? 33.558 67.495 16.277 1.00 25.50 105 VAL A O 1
ATOM 655 N N . GLN A 1 106 ? 33.395 67.137 14.025 1.00 25.35 106 GLN A N 1
ATOM 656 C CA . GLN A 1 106 ? 32.731 68.416 13.736 1.00 25.78 106 GLN A CA 1
ATOM 657 C C . GLN A 1 106 ? 31.427 68.131 12.990 1.00 24.95 106 GLN A C 1
ATOM 658 O O . GLN A 1 106 ? 31.306 67.089 12.341 1.00 22.82 106 GLN A O 1
ATOM 664 N N . VAL A 1 107 ? 30.459 69.034 13.147 1.00 25.12 107 VAL A N 1
ATOM 665 C CA . VAL A 1 107 ? 29.209 69.002 12.377 1.00 24.39 107 VAL A CA 1
ATOM 666 C C . VAL A 1 107 ? 29.191 70.299 11.601 1.00 24.76 107 VAL A C 1
ATOM 667 O O . VAL A 1 107 ? 29.344 71.375 12.177 1.00 25.31 107 VAL A O 1
ATOM 671 N N . ILE A 1 108 ? 29.086 70.192 10.285 1.00 24.11 108 ILE A N 1
ATOM 672 C CA . ILE A 1 108 ? 29.270 71.331 9.402 1.00 24.48 108 ILE A CA 1
ATOM 673 C C . ILE A 1 108 ? 27.911 71.631 8.747 1.00 24.36 108 ILE A C 1
ATOM 674 O O . ILE A 1 108 ? 27.193 70.706 8.365 1.00 22.91 108 ILE A O 1
ATOM 679 N N . ASN A 1 109 ? 27.551 72.909 8.689 1.00 23.85 109 ASN A N 1
ATOM 680 C CA . ASN A 1 109 ? 26.483 73.380 7.793 1.00 24.38 109 ASN A CA 1
ATOM 681 C C . ASN A 1 109 ? 27.179 74.114 6.674 1.00 24.33 109 ASN A C 1
ATOM 682 O O . ASN A 1 109 ? 27.747 75.200 6.891 1.00 26.10 109 ASN A O 1
ATOM 687 N N . ASN A 1 110 ? 27.200 73.517 5.482 1.00 23.92 110 ASN A N 1
ATOM 688 C CA . ASN A 1 110 ? 27.866 74.159 4.340 1.00 23.41 110 ASN A CA 1
ATOM 689 C C . ASN A 1 110 ? 26.931 74.872 3.355 1.00 23.20 110 ASN A C 1
ATOM 690 O O . ASN A 1 110 ? 27.328 75.213 2.236 1.00 24.38 110 ASN A O 1
ATOM 695 N N . GLY A 1 111 ? 25.678 75.046 3.751 1.00 22.27 111 GLY A N 1
ATOM 696 C CA . GLY A 1 111 ? 24.696 75.644 2.860 1.00 21.74 111 GLY A CA 1
ATOM 697 C C . GLY A 1 111 ? 24.058 74.637 1.928 1.00 20.89 111 GLY A C 1
ATOM 698 O O . GLY A 1 111 ? 23.131 74.982 1.189 1.00 20.66 111 GLY A O 1
ATOM 699 N N . HIS A 1 112 ? 24.519 73.381 1.975 1.00 19.50 112 HIS A N 1
ATOM 700 C CA . HIS A 1 112 ? 24.038 72.358 1.044 1.00 19.47 112 HIS A CA 1
ATOM 701 C C . HIS A 1 112 ? 23.633 71.076 1.749 1.00 19.51 112 HIS A C 1
ATOM 702 O O . HIS A 1 112 ? 22.915 70.256 1.165 1.00 17.72 112 HIS A O 1
ATOM 709 N N . THR A 1 113 ? 24.112 70.886 2.994 1.00 18.40 113 THR A N 1
ATOM 710 C CA . THR A 1 113 ? 23.793 69.698 3.773 1.00 18.41 113 THR A CA 1
ATOM 711 C C . THR A 1 113 ? 24.283 69.964 5.206 1.00 19.09 113 THR A C 1
ATOM 712 O O . THR A 1 113 ? 24.898 71.016 5.463 1.00 20.66 113 THR A O 1
ATOM 716 N N . ILE A 1 114 ? 23.974 69.037 6.107 1.00 18.90 114 ILE A N 1
ATOM 717 C CA . ILE A 1 114 ? 24.580 68.965 7.436 1.00 18.80 114 ILE A CA 1
ATOM 718 C C . ILE A 1 114 ? 25.530 67.757 7.303 1.00 18.32 114 ILE A C 1
ATOM 719 O O . ILE A 1 114 ? 25.099 66.666 6.966 1.00 17.02 114 ILE A O 1
ATOM 724 N N . GLN A 1 115 ? 26.806 67.988 7.579 1.00 18.66 115 GLN A N 1
ATOM 725 C CA . GLN A 1 115 ? 27.851 67.001 7.278 1.00 19.14 115 GLN A CA 1
ATOM 726 C C . GLN A 1 115 ? 28.689 66.788 8.551 1.00 20.43 115 GLN A C 1
ATOM 727 O O . GLN A 1 115 ? 28.929 67.737 9.290 1.00 21.26 115 GLN A O 1
ATOM 733 N N . VAL A 1 116 ? 29.106 65.552 8.796 1.00 20.40 116 VAL A N 1
ATOM 734 C CA . VAL A 1 116 ? 29.998 65.237 9.918 1.00 21.89 116 VAL A CA 1
ATOM 735 C C . VAL A 1 116 ? 31.369 64.949 9.323 1.00 22.45 116 VAL A C 1
ATOM 736 O O . VAL A 1 116 ? 31.480 64.231 8.322 1.00 20.49 116 VAL A O 1
ATOM 740 N N . GLN A 1 117 ? 32.389 65.553 9.935 1.00 23.71 117 GLN A N 1
ATOM 741 C CA . GLN A 1 117 ? 33.773 65.305 9.585 1.00 24.24 117 GLN A CA 1
ATOM 742 C C . GLN A 1 117 ? 34.574 65.030 10.882 1.00 25.03 117 GLN A C 1
ATOM 743 O O . GLN A 1 117 ? 34.097 65.285 12.000 1.00 23.23 117 GLN A O 1
ATOM 749 N N . TRP A 1 118 ? 35.798 64.534 10.722 1.00 25.68 118 TRP A N 1
ATOM 750 C CA . TRP A 1 118 ? 36.627 64.229 11.892 1.00 25.87 118 TRP A CA 1
ATOM 751 C C . TRP A 1 118 ? 38.053 64.516 11.506 1.00 26.74 118 TRP A C 1
ATOM 752 O O . TRP A 1 118 ? 38.420 64.420 10.326 1.00 25.79 118 TRP A O 1
ATOM 763 N N . THR A 1 119 ? 38.836 64.919 12.507 1.00 28.29 119 THR A N 1
ATOM 764 C CA . THR A 1 119 ? 40.215 65.369 12.310 1.00 29.44 119 THR A CA 1
ATOM 765 C C . THR A 1 119 ? 41.204 64.506 13.108 1.00 30.31 119 THR A C 1
ATOM 766 O O . THR A 1 119 ? 42.373 64.894 13.289 1.00 31.51 119 THR A O 1
ATOM 770 N N . TYR A 1 120 ? 40.724 63.359 13.576 1.00 29.71 120 TYR A N 1
ATOM 771 C CA . TYR A 1 120 ? 41.558 62.283 14.120 1.00 30.31 120 TYR A CA 1
ATOM 772 C C . TYR A 1 120 ? 41.510 61.052 13.209 1.00 31.41 120 TYR A C 1
ATOM 773 O O . TYR A 1 120 ? 40.698 60.986 12.264 1.00 30.60 120 TYR A O 1
ATOM 782 N N . ASN A 1 121 ? 42.390 60.083 13.478 1.00 31.53 121 ASN A N 1
ATOM 783 C CA . ASN A 1 121 ? 42.454 58.881 12.652 1.00 31.90 121 ASN A CA 1
ATOM 784 C C . ASN A 1 121 ? 41.412 57.838 13.044 1.00 31.36 121 ASN A C 1
ATOM 785 O O . ASN A 1 121 ? 41.669 56.890 13.795 1.00 32.25 121 ASN A O 1
ATOM 790 N N . TYR A 1 122 ? 40.204 58.013 12.511 1.00 29.07 122 TYR A N 1
ATOM 791 C CA . TYR A 1 122 ? 39.109 57.106 12.763 1.00 27.39 122 TYR A CA 1
ATOM 792 C C . TYR A 1 122 ? 39.347 55.829 11.970 1.00 26.92 122 TYR A C 1
ATOM 793 O O . TYR A 1 122 ? 39.852 55.904 10.861 1.00 28.42 122 TYR A O 1
ATOM 802 N N . ALA A 1 123 ? 38.970 54.685 12.526 1.00 26.09 123 ALA A N 1
ATOM 803 C CA . ALA A 1 123 ? 39.284 53.364 11.952 1.00 27.10 123 ALA A CA 1
ATOM 804 C C . ALA A 1 123 ? 38.113 52.709 11.222 1.00 25.94 123 ALA A C 1
ATOM 805 O O . ALA A 1 123 ? 38.175 51.531 10.812 1.00 26.26 123 ALA A O 1
ATOM 807 N N . GLY A 1 124 ? 37.034 53.468 11.032 1.00 25.46 124 GLY A N 1
ATOM 808 C CA . GLY A 1 124 ? 35.918 52.933 10.277 1.00 25.07 124 GLY A CA 1
ATOM 809 C C . GLY A 1 124 ? 36.318 52.708 8.828 1.00 22.75 124 GLY A C 1
ATOM 810 O O . GLY A 1 124 ? 37.074 53.478 8.282 1.00 24.28 124 GLY A O 1
ATOM 811 N N . HIS A 1 125 ? 35.848 51.613 8.257 1.00 24.53 125 HIS A N 1
ATOM 812 C CA . HIS A 1 125 ? 36.075 51.306 6.846 1.00 24.78 125 HIS A CA 1
ATOM 813 C C . HIS A 1 125 ? 35.019 50.354 6.317 1.00 23.79 125 HIS A C 1
ATOM 814 O O . HIS A 1 125 ? 34.248 49.746 7.066 1.00 24.31 125 HIS A O 1
ATOM 821 N N . ALA A 1 126 ? 35.007 50.206 4.996 1.00 24.60 126 ALA A N 1
ATOM 822 C CA . ALA A 1 126 ? 34.256 49.158 4.345 1.00 24.29 126 ALA A CA 1
ATOM 823 C C . ALA A 1 126 ? 35.240 48.466 3.440 1.00 22.86 126 ALA A C 1
ATOM 824 O O . ALA A 1 126 ? 36.279 49.019 3.150 1.00 25.23 126 ALA A O 1
ATOM 826 N N . THR A 1 127 ? 34.899 47.267 2.989 1.00 23.58 127 THR A N 1
ATOM 827 C CA . THR A 1 127 ? 35.651 46.613 1.910 1.00 23.10 127 THR A CA 1
ATOM 828 C C . THR A 1 127 ? 34.751 46.216 0.758 1.00 21.57 127 THR A C 1
ATOM 829 O O . THR A 1 127 ? 33.623 45.750 0.952 1.00 22.59 127 THR A O 1
ATOM 833 N N . ILE A 1 128 ? 35.307 46.372 -0.437 1.00 21.80 128 ILE A N 1
ATOM 834 C CA . ILE A 1 128 ? 34.607 46.119 -1.675 1.00 21.64 128 ILE A CA 1
ATOM 835 C C . ILE A 1 128 ? 35.376 45.097 -2.509 1.00 22.56 128 ILE A C 1
ATOM 836 O O . ILE A 1 128 ? 36.600 45.210 -2.642 1.00 24.06 128 ILE A O 1
ATOM 841 N N . ALA A 1 129 ? 34.653 44.120 -3.036 1.00 24.21 129 ALA A N 1
ATOM 842 C CA . ALA A 1 129 ? 35.211 43.083 -3.931 1.00 24.98 129 ALA A CA 1
ATOM 843 C C . ALA A 1 129 ? 35.639 43.651 -5.266 1.00 26.59 129 ALA A C 1
ATOM 844 O O . ALA A 1 129 ? 34.953 44.520 -5.836 1.00 24.67 129 ALA A O 1
ATOM 846 N N . ILE A 1 130 ? 36.790 43.180 -5.768 1.00 27.06 130 ILE A N 1
ATOM 847 C CA . ILE A 1 130 ? 37.295 43.544 -7.091 1.00 28.81 130 ILE A CA 1
ATOM 848 C C . ILE A 1 130 ? 37.773 42.241 -7.788 1.00 30.59 130 ILE A C 1
ATOM 849 O O . ILE A 1 130 ? 38.002 41.230 -7.102 1.00 29.62 130 ILE A O 1
ATOM 854 N N . PRO A 1 131 ? 37.849 42.223 -9.139 1.00 31.75 131 PRO A N 1
ATOM 855 C CA . PRO A 1 131 ? 38.428 40.996 -9.729 1.00 33.04 131 PRO A CA 1
ATOM 856 C C . PRO A 1 131 ? 39.867 40.768 -9.237 1.00 33.96 131 PRO A C 1
ATOM 857 O O . PRO A 1 131 ? 40.638 41.724 -9.133 1.00 33.86 131 PRO A O 1
ATOM 861 N N . ALA A 1 132 ? 40.211 39.512 -8.944 1.00 36.04 132 ALA A N 1
ATOM 862 C CA . ALA A 1 132 ? 41.541 39.160 -8.417 1.00 38.17 132 ALA A CA 1
ATOM 863 C C . ALA A 1 132 ? 42.661 39.587 -9.365 1.00 39.80 132 ALA A C 1
ATOM 864 O O . ALA A 1 132 ? 43.680 40.135 -8.948 1.00 40.03 132 ALA A O 1
ATOM 866 N N . MET A 1 133 ? 42.454 39.343 -10.651 1.00 41.86 133 MET A N 1
ATOM 867 C CA . MET A 1 133 ? 43.369 39.803 -11.679 1.00 44.03 133 MET A CA 1
ATOM 868 C C . MET A 1 133 ? 42.836 41.122 -12.221 1.00 44.42 133 MET A C 1
ATOM 869 O O . MET A 1 133 ? 41.709 41.190 -12.725 1.00 44.74 133 MET A O 1
ATOM 874 N N . HIS A 1 134 ? 43.632 42.173 -12.091 1.00 44.64 134 HIS A N 1
ATOM 875 C CA . HIS A 1 134 ? 43.192 43.496 -12.489 1.00 45.66 134 HIS A CA 1
ATOM 876 C C . HIS A 1 134 ? 44.316 44.311 -13.122 1.00 46.62 134 HIS A C 1
ATOM 877 O O . HIS A 1 134 ? 45.488 44.137 -12.794 1.00 47.23 134 HIS A O 1
ATOM 884 N N . ASN A 1 135 ? 43.927 45.200 -14.027 1.00 47.65 135 ASN A N 1
ATOM 885 C CA . ASN A 1 135 ? 44.833 46.087 -14.747 1.00 48.73 135 ASN A CA 1
ATOM 886 C C . ASN A 1 135 ? 44.194 47.476 -14.840 1.00 48.37 135 ASN A C 1
ATOM 887 O O . ASN A 1 135 ? 43.135 47.712 -14.239 1.00 48.19 135 ASN A O 1
ATOM 892 N N . GLN A 1 136 ? 44.810 48.390 -15.587 1.00 47.74 136 GLN A N 1
ATOM 893 C CA . GLN A 1 136 ? 44.327 49.775 -15.644 1.00 47.37 136 GLN A CA 1
ATOM 894 C C . GLN A 1 136 ? 42.906 49.910 -16.230 1.00 46.08 136 GLN A C 1
ATOM 895 O O . GLN A 1 136 ? 42.246 50.942 -16.049 1.00 46.53 136 GLN A O 1
ATOM 901 N N . THR A 1 137 ? 42.412 48.865 -16.886 1.00 44.22 137 THR A N 1
ATOM 902 C CA . THR A 1 137 ? 41.047 48.904 -17.399 1.00 42.64 137 THR A CA 1
ATOM 903 C C . THR A 1 137 ? 39.994 48.712 -16.288 1.00 41.23 137 THR A C 1
ATOM 904 O O . THR A 1 137 ? 38.809 49.04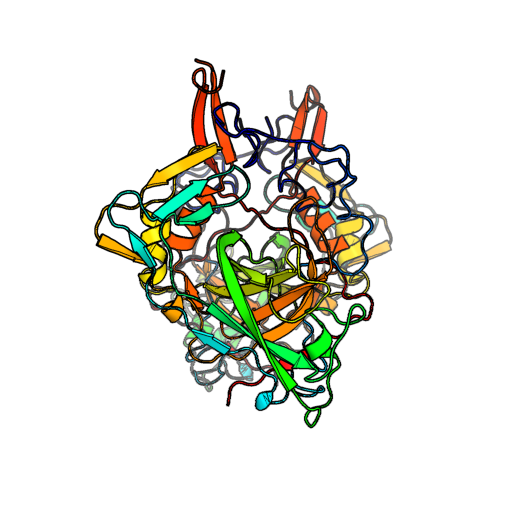3 -16.478 1.00 41.35 137 THR A O 1
ATOM 908 N N . ASN A 1 138 ? 40.422 48.165 -15.148 1.00 38.54 138 ASN A N 1
ATOM 909 C CA . ASN A 1 138 ? 39.489 47.825 -14.083 1.00 36.70 138 ASN A CA 1
ATOM 910 C C . ASN A 1 138 ? 39.054 49.046 -13.290 1.00 34.96 138 ASN A C 1
ATOM 911 O O . ASN A 1 138 ? 39.789 50.027 -13.183 1.00 34.40 138 ASN A O 1
ATOM 916 N N . ARG A 1 139 ? 37.845 48.968 -12.742 1.00 33.38 139 ARG A N 1
ATOM 917 C CA . ARG A 1 139 ? 37.223 50.112 -12.080 1.00 31.60 139 ARG A CA 1
ATOM 918 C C . ARG A 1 139 ? 36.566 49.655 -10.797 1.00 29.64 139 ARG A C 1
ATOM 919 O O . ARG A 1 139 ? 36.249 48.479 -10.641 1.00 28.16 139 ARG A O 1
ATOM 927 N N . ILE A 1 140 ? 36.292 50.612 -9.906 1.00 28.65 140 ILE A N 1
ATOM 928 C CA . ILE A 1 140 ? 35.712 50.303 -8.607 1.00 26.56 140 ILE A CA 1
ATOM 929 C C . ILE A 1 140 ? 34.322 49.722 -8.743 1.00 26.18 140 ILE A C 1
ATOM 930 O O . ILE A 1 140 ? 33.862 49.005 -7.868 1.00 25.72 140 ILE A O 1
ATOM 935 N N . VAL A 1 141 ? 33.678 49.951 -9.892 1.00 24.89 141 VAL A N 1
ATOM 936 C CA . VAL A 1 141 ? 32.337 49.440 -10.124 1.00 24.56 141 VAL A CA 1
ATOM 937 C C . VAL A 1 141 ? 32.331 48.038 -10.747 1.00 25.07 141 VAL A C 1
ATOM 938 O O . VAL A 1 141 ? 31.289 47.474 -10.998 1.00 24.51 141 VAL A O 1
ATOM 942 N N . ASP A 1 142 ? 33.511 47.451 -10.936 1.00 26.11 142 ASP A N 1
ATOM 943 C CA . ASP A 1 142 ? 33.607 46.127 -11.595 1.00 26.50 142 ASP A CA 1
ATOM 944 C C . ASP A 1 142 ? 32.813 45.012 -10.979 1.00 25.60 142 ASP A C 1
ATOM 945 O O . ASP A 1 142 ? 32.338 44.140 -11.693 1.00 25.82 142 ASP A O 1
ATOM 950 N N . VAL A 1 143 ? 32.638 45.032 -9.659 1.00 24.95 143 VAL A N 1
ATOM 951 C CA . VAL A 1 143 ? 31.834 44.009 -8.965 1.00 25.36 143 VAL A CA 1
ATOM 952 C C . VAL A 1 143 ? 30.428 43.805 -9.541 1.00 25.38 143 VAL A C 1
ATOM 953 O O . VAL A 1 143 ? 29.857 42.717 -9.451 1.00 25.80 143 VAL A O 1
ATOM 957 N N . LEU A 1 144 ? 29.865 44.857 -10.138 1.00 26.51 144 LEU A N 1
ATOM 958 C CA . LEU A 1 144 ? 28.491 44.806 -10.690 1.00 26.40 144 LEU A CA 1
ATOM 959 C C . LEU A 1 144 ? 28.333 43.741 -11.778 1.00 27.41 144 LEU A C 1
ATOM 960 O O . LEU A 1 144 ? 27.255 43.154 -11.962 1.00 27.11 144 LEU A O 1
ATOM 965 N N . GLU A 1 145 ? 29.422 43.495 -12.483 1.00 28.87 145 GLU A N 1
ATOM 966 C CA . GLU A 1 145 ? 29.399 42.560 -13.610 1.00 30.83 145 GLU A CA 1
ATOM 967 C C . GLU A 1 145 ? 30.167 41.256 -13.344 1.00 32.14 145 GLU A C 1
ATOM 968 O O . GLU A 1 145 ? 30.227 40.384 -14.223 1.00 32.24 145 GLU A O 1
ATOM 974 N N . MET A 1 146 ? 30.754 41.120 -12.152 1.00 32.73 146 MET A N 1
ATOM 975 C CA . MET A 1 146 ? 31.439 39.881 -11.795 1.00 32.90 146 MET A CA 1
ATOM 976 C C . MET A 1 146 ? 30.453 38.725 -11.723 1.00 34.86 146 MET A C 1
ATOM 977 O O . MET A 1 146 ? 29.283 38.903 -11.367 1.00 33.70 146 MET A O 1
ATOM 982 N N . ARG A 1 147 ? 30.918 37.537 -12.115 1.00 36.15 147 ARG A N 1
ATOM 983 C CA A ARG A 1 147 ? 30.135 36.309 -11.987 0.50 37.60 147 ARG A CA 1
ATOM 984 C CA B ARG A 1 147 ? 30.110 36.331 -11.980 0.50 37.75 147 ARG A CA 1
ATOM 985 C C . ARG A 1 147 ? 30.296 35.773 -10.570 1.00 38.10 147 ARG A C 1
ATOM 986 O O . ARG A 1 147 ? 31.362 35.965 -9.967 1.00 38.00 147 ARG A O 1
ATOM 1001 N N . PRO A 1 148 ? 29.250 35.099 -10.023 1.00 39.26 148 PRO A N 1
ATOM 1002 C CA . PRO A 1 148 ? 29.308 34.619 -8.641 1.00 40.75 148 PRO A CA 1
ATOM 1003 C C . PRO A 1 148 ? 30.557 33.841 -8.263 1.00 42.38 148 PRO A C 1
ATOM 1004 O O . PRO A 1 148 ? 30.959 33.872 -7.094 1.00 43.60 148 PRO A O 1
ATOM 1008 N N . ASN A 1 149 ? 31.176 33.162 -9.228 1.00 43.39 149 ASN A N 1
ATOM 1009 C CA . ASN A 1 149 ? 32.337 32.323 -8.923 1.00 44.03 149 ASN A CA 1
ATOM 1010 C C . ASN A 1 149 ? 33.679 32.913 -9.314 1.00 43.98 149 ASN A C 1
ATOM 1011 O O . ASN A 1 149 ? 34.702 32.230 -9.227 1.00 44.28 149 ASN A O 1
ATOM 1016 N N . ASP A 1 150 ? 33.679 34.181 -9.727 1.00 43.14 150 ASP A N 1
ATOM 1017 C CA . ASP A 1 150 ? 34.890 34.854 -10.158 1.00 42.76 150 ASP A CA 1
ATOM 1018 C C . ASP A 1 150 ? 35.865 35.058 -9.015 1.00 42.45 150 ASP A C 1
ATOM 1019 O O . ASP A 1 150 ? 35.459 35.414 -7.900 1.00 42.68 150 ASP A O 1
ATOM 1024 N N . ALA A 1 151 ? 37.148 34.850 -9.317 1.00 41.65 151 ALA A N 1
ATOM 1025 C CA . ALA A 1 151 ? 38.248 35.179 -8.416 1.00 40.27 151 ALA A CA 1
ATOM 1026 C C . ALA A 1 151 ? 38.169 36.645 -8.021 1.00 39.31 151 ALA A C 1
ATOM 1027 O O . ALA A 1 151 ? 38.215 37.525 -8.877 1.00 39.03 151 ALA A O 1
ATOM 1029 N N . ALA A 1 152 ? 38.086 36.897 -6.718 1.00 38.30 152 ALA A N 1
ATOM 1030 C CA . ALA A 1 152 ? 37.947 38.254 -6.197 1.00 37.65 152 ALA A CA 1
ATOM 1031 C C . ALA A 1 152 ? 39.046 38.605 -5.195 1.00 37.30 152 ALA A C 1
ATOM 1032 O O . ALA A 1 152 ? 39.511 37.743 -4.445 1.00 37.27 152 ALA A O 1
ATOM 1034 N N . ASP A 1 153 ? 39.500 39.852 -5.250 1.00 36.05 153 ASP A N 1
ATOM 1035 C CA . ASP A 1 153 ? 40.244 40.512 -4.194 1.00 35.60 153 ASP A CA 1
ATOM 1036 C C . ASP A 1 153 ? 39.308 41.482 -3.425 1.00 34.69 153 ASP A C 1
ATOM 1037 O O . ASP A 1 153 ? 38.102 41.555 -3.714 1.00 33.87 153 ASP A O 1
ATOM 1042 N N . ARG A 1 154 ? 39.872 42.215 -2.460 1.00 33.69 154 ARG A N 1
ATOM 1043 C CA . ARG A 1 154 ? 39.143 43.270 -1.720 1.00 32.96 154 ARG A CA 1
ATOM 1044 C C . ARG A 1 154 ? 39.963 44.521 -1.591 1.00 32.46 154 ARG A C 1
ATOM 1045 O O . ARG A 1 154 ? 41.189 44.455 -1.422 1.00 32.91 154 ARG A O 1
ATOM 1053 N N . VAL A 1 155 ? 39.290 45.676 -1.676 1.00 30.15 155 VAL A N 1
ATOM 1054 C CA . VAL A 1 155 ? 39.940 46.951 -1.510 1.00 29.13 155 VAL A CA 1
ATOM 1055 C C . VAL A 1 155 ? 39.261 47.649 -0.334 1.00 28.22 155 VAL A C 1
ATOM 1056 O O . VAL A 1 155 ? 38.081 47.399 -0.056 1.00 27.42 155 VAL A O 1
ATOM 1060 N N . THR A 1 156 ? 40.005 48.513 0.334 1.00 27.59 156 THR A N 1
ATOM 1061 C CA . THR A 1 156 ? 39.475 49.207 1.505 1.00 27.59 156 THR A CA 1
ATOM 1062 C C . THR A 1 156 ? 38.857 50.509 1.051 1.00 25.61 156 THR A C 1
ATOM 1063 O O . THR A 1 156 ? 39.501 51.296 0.377 1.00 25.58 156 THR A O 1
ATOM 1067 N N . ALA A 1 157 ? 37.628 50.739 1.490 1.00 25.05 157 ALA A N 1
ATOM 1068 C CA . ALA A 1 157 ? 36.959 52.024 1.253 1.00 24.05 157 ALA A CA 1
ATOM 1069 C C . ALA A 1 157 ? 36.953 52.801 2.581 1.00 22.71 157 ALA A C 1
ATOM 1070 O O . ALA A 1 157 ? 36.342 52.373 3.554 1.00 23.74 157 ALA A O 1
ATOM 1072 N N . VAL A 1 158 ? 37.636 53.927 2.582 1.00 22.81 158 VAL A N 1
ATOM 1073 C CA . VAL A 1 158 ? 37.823 54.758 3.755 1.00 24.07 158 VAL A CA 1
ATOM 1074 C C . VAL A 1 158 ? 36.787 55.907 3.779 1.00 23.82 158 VAL A C 1
ATOM 1075 O O . VAL A 1 158 ? 36.826 56.764 2.901 1.00 24.40 158 VAL A O 1
ATOM 1079 N N . PRO A 1 159 ? 35.944 55.963 4.836 1.00 24.77 159 PRO A N 1
ATOM 1080 C CA . PRO A 1 159 ? 35.006 57.116 4.952 1.00 23.87 159 PRO A CA 1
ATOM 1081 C C . PRO A 1 159 ? 35.722 58.447 5.082 1.00 24.07 159 PRO A C 1
ATOM 1082 O O . PRO A 1 159 ? 36.716 58.583 5.835 1.00 24.54 159 PRO A O 1
ATOM 1086 N N . THR A 1 160 ? 35.246 59.441 4.342 1.00 22.57 160 THR A N 1
ATOM 1087 C CA . THR A 1 160 ? 35.816 60.778 4.372 1.00 23.04 160 THR A CA 1
ATOM 1088 C C . THR A 1 160 ? 34.905 61.768 5.131 1.00 22.13 160 THR A C 1
ATOM 1089 O O . THR A 1 160 ? 35.379 62.747 5.684 1.00 21.48 160 THR A O 1
ATOM 1093 N N . GLN A 1 161 ? 33.608 61.464 5.149 1.00 21.07 161 GLN A N 1
ATOM 1094 C CA . GLN A 1 161 ? 32.607 62.311 5.779 1.00 20.25 161 GLN A CA 1
ATOM 1095 C C . GLN A 1 161 ? 31.276 61.594 5.623 1.00 19.94 161 GLN A C 1
ATOM 1096 O O . GLN A 1 161 ? 31.148 60.648 4.840 1.00 19.81 161 GLN A O 1
ATOM 1102 N N . PHE A 1 162 ? 30.287 61.968 6.426 1.00 19.44 162 PHE A N 1
ATOM 1103 C CA . PHE A 1 162 ? 28.924 61.542 6.086 1.00 19.08 162 PHE A CA 1
ATOM 1104 C C . PHE A 1 162 ? 27.991 62.739 6.202 1.00 18.58 162 PHE A C 1
ATOM 1105 O O . PHE A 1 162 ? 28.309 63.689 6.897 1.00 17.46 162 PHE A O 1
ATOM 1113 N N . HIS A 1 163 ? 26.829 62.684 5.542 1.00 18.03 163 HIS A N 1
ATOM 1114 C CA . HIS A 1 163 ? 25.969 63.891 5.534 1.00 17.46 163 HIS A CA 1
ATOM 1115 C C . HIS A 1 163 ? 24.567 63.446 5.179 1.00 16.59 163 HIS A C 1
ATOM 1116 O O . HIS A 1 163 ? 24.318 62.272 4.976 1.00 16.26 163 HIS A O 1
ATOM 1123 N N . PHE A 1 164 ? 23.641 64.407 5.114 1.00 15.58 164 PHE A N 1
ATOM 1124 C CA . PHE A 1 164 ? 22.213 64.047 5.104 1.00 15.42 164 PHE A CA 1
ATOM 1125 C C . PHE A 1 164 ? 21.460 64.760 3.966 1.00 14.64 164 PHE A C 1
ATOM 1126 O O . PHE A 1 164 ? 21.932 65.763 3.444 1.00 14.64 164 PHE A O 1
ATOM 1134 N N . HIS A 1 165 ? 20.289 64.205 3.627 1.00 15.92 165 HIS A N 1
ATOM 1135 C CA . HIS A 1 165 ? 19.358 64.816 2.657 1.00 15.02 165 HIS A CA 1
ATOM 1136 C C . HIS A 1 165 ? 17.979 64.551 3.206 1.00 14.77 165 HIS A C 1
ATOM 1137 O O . HIS A 1 165 ? 17.686 63.452 3.702 1.00 15.93 165 HIS A O 1
ATOM 1144 N N . SER A 1 166 ? 17.125 65.572 3.132 1.00 15.07 166 SER A N 1
ATOM 1145 C CA . SER A 1 166 ? 15.682 65.361 3.280 1.00 13.84 166 SER A CA 1
ATOM 1146 C C . SER A 1 166 ? 15.016 66.006 2.024 1.00 15.09 166 SER A C 1
ATOM 1147 O O . SER A 1 166 ? 15.449 67.073 1.604 1.00 14.63 166 SER A O 1
ATOM 1150 N N . THR A 1 167 ? 14.004 65.374 1.423 1.00 14.84 167 THR A N 1
ATOM 1151 C CA . THR A 1 167 ? 13.630 63.996 1.682 1.00 14.96 167 THR A CA 1
ATOM 1152 C C . THR A 1 167 ? 14.728 63.128 1.043 1.00 14.53 167 THR A C 1
ATOM 1153 O O . THR A 1 167 ? 15.796 63.646 0.634 1.00 14.88 167 THR A O 1
ATOM 1157 N N . SER A 1 168 ? 14.521 61.817 1.000 1.00 16.04 168 SER A N 1
ATOM 1158 C CA . SER A 1 168 ? 15.574 60.891 0.513 1.00 15.81 168 SER A CA 1
ATOM 1159 C C . SER A 1 168 ? 15.863 61.133 -0.960 1.00 16.89 168 SER A C 1
ATOM 1160 O O . SER A 1 168 ? 14.984 61.540 -1.716 1.00 16.94 168 SER A O 1
ATOM 1163 N N . GLU A 1 169 ? 17.114 60.948 -1.350 1.00 16.07 169 GLU A N 1
ATOM 1164 C CA . GLU A 1 169 ? 17.488 61.075 -2.748 1.00 16.21 169 GLU A CA 1
ATOM 1165 C C . GLU A 1 169 ? 17.089 59.831 -3.495 1.00 16.64 169 GLU A C 1
ATOM 1166 O O . GLU A 1 169 ? 16.395 59.924 -4.519 1.00 16.58 169 GLU A O 1
ATOM 1172 N N . HIS A 1 170 ? 17.470 58.645 -2.993 1.00 16.31 170 HIS A N 1
ATOM 1173 C CA . HIS A 1 170 ? 16.957 57.406 -3.560 1.00 16.24 170 HIS A CA 1
ATOM 1174 C C . HIS A 1 170 ? 15.494 57.212 -3.184 1.00 17.20 170 HIS A C 1
ATOM 1175 O O . HIS A 1 170 ? 15.066 57.587 -2.089 1.00 17.68 170 HIS A O 1
ATOM 1182 N N . LEU A 1 171 ? 14.728 56.687 -4.134 1.00 16.45 171 LEU A N 1
ATOM 1183 C CA . LEU A 1 171 ? 13.411 56.169 -3.882 1.00 17.60 171 LEU A CA 1
ATOM 1184 C C . LEU A 1 171 ? 13.499 54.664 -4.000 1.00 18.03 171 LEU A C 1
ATOM 1185 O O . LEU A 1 171 ? 14.354 54.124 -4.749 1.00 18.08 171 LEU A O 1
ATOM 1190 N N . LEU A 1 172 ? 12.638 53.972 -3.276 1.00 18.83 172 LEU A N 1
ATOM 1191 C CA . LEU A 1 172 ? 12.546 52.510 -3.436 1.00 19.43 172 LEU A CA 1
ATOM 1192 C C . LEU A 1 172 ? 11.205 52.210 -4.059 1.00 19.79 172 LEU A C 1
ATOM 1193 O O . LEU A 1 172 ? 10.159 52.376 -3.415 1.00 19.58 172 LEU A O 1
ATOM 1198 N N . ALA A 1 173 ? 11.224 51.772 -5.324 1.00 20.32 173 ALA A N 1
ATOM 1199 C CA . ALA A 1 173 ? 9.976 51.411 -6.007 1.00 19.77 173 ALA A CA 1
ATOM 1200 C C . ALA A 1 173 ? 8.954 52.562 -5.910 1.00 19.30 173 ALA A C 1
ATOM 1201 O O . ALA A 1 173 ? 7.770 52.377 -5.586 1.00 21.23 173 ALA A O 1
ATOM 1203 N N . GLY A 1 174 ? 9.436 53.778 -6.174 1.00 18.08 174 GLY A N 1
ATOM 1204 C CA . GLY A 1 174 ? 8.558 54.949 -6.226 1.00 17.65 174 GLY A CA 1
ATOM 1205 C C . GLY A 1 174 ? 8.178 55.604 -4.901 1.00 17.62 174 GLY A C 1
ATOM 1206 O O . GLY A 1 174 ? 7.409 56.569 -4.884 1.00 17.94 174 GLY A O 1
ATOM 1207 N N . LYS A 1 175 ? 8.697 55.061 -3.797 1.00 18.01 175 LYS A N 1
ATOM 1208 C CA . LYS A 1 175 ? 8.463 55.610 -2.440 1.00 18.01 175 LYS A CA 1
ATOM 1209 C C . LYS A 1 175 ? 9.628 56.451 -1.913 1.00 17.41 175 LYS A C 1
ATOM 1210 O O . LYS A 1 175 ? 10.793 56.100 -2.073 1.00 16.67 175 LYS A O 1
ATOM 1216 N N . ILE A 1 176 ? 9.289 57.535 -1.219 1.00 16.08 176 ILE A N 1
ATOM 1217 C CA . ILE A 1 176 ? 10.233 58.492 -0.696 1.00 15.90 176 ILE A CA 1
ATOM 1218 C C . ILE A 1 176 ? 10.360 58.227 0.809 1.00 15.63 176 ILE A C 1
ATOM 1219 O O . ILE A 1 176 ? 9.388 57.768 1.434 1.00 16.49 176 ILE A O 1
ATOM 1224 N N . TYR A 1 177 ? 11.539 58.504 1.359 1.00 15.58 177 TYR A N 1
ATOM 1225 C CA . TYR A 1 177 ? 11.777 58.384 2.811 1.00 16.59 177 TYR A CA 1
ATOM 1226 C C . TYR A 1 177 ? 12.070 59.776 3.352 1.00 15.33 177 TYR A C 1
ATOM 1227 O O . TYR A 1 177 ? 12.600 60.600 2.635 1.00 15.40 177 TYR A O 1
ATOM 1236 N N . PRO A 1 178 ? 11.680 60.064 4.609 1.00 16.02 178 PRO A N 1
ATOM 1237 C CA . PRO A 1 178 ? 11.984 61.421 5.118 1.00 15.45 178 PRO A CA 1
ATOM 1238 C C . PRO A 1 178 ? 13.461 61.812 5.138 1.00 15.67 178 PRO A C 1
ATOM 1239 O O . PRO A 1 178 ? 13.797 62.987 5.018 1.00 15.36 178 PRO A O 1
ATOM 1243 N N . LEU A 1 179 ? 14.351 60.838 5.323 1.00 14.48 179 LEU A N 1
ATOM 1244 C CA . LEU A 1 179 ? 15.752 61.208 5.462 1.00 14.51 179 LEU A CA 1
ATOM 1245 C C . LEU A 1 179 ? 16.655 60.137 4.850 1.00 15.42 179 LEU A C 1
ATOM 1246 O O . LEU A 1 179 ? 16.335 58.936 4.903 1.00 15.49 179 LEU A O 1
ATOM 1251 N N . GLU A 1 180 ? 17.773 60.595 4.293 1.00 16.04 180 GLU A N 1
ATOM 1252 C CA . GLU A 1 180 ? 18.798 59.684 3.800 1.00 17.09 180 GLU A CA 1
ATOM 1253 C C . GLU A 1 180 ? 20.148 60.169 4.315 1.00 16.16 180 GLU A C 1
ATOM 1254 O O . GLU A 1 180 ? 20.388 61.342 4.408 1.00 16.20 180 GLU A O 1
ATOM 1260 N N . LEU A 1 181 ? 21.013 59.225 4.673 1.00 16.99 181 LEU A N 1
ATOM 1261 C CA . LEU A 1 181 ? 22.338 59.545 5.189 1.00 16.40 181 LEU A CA 1
ATOM 1262 C C . LEU A 1 181 ? 23.336 58.923 4.203 1.00 16.22 181 LEU A C 1
ATOM 1263 O O . LEU A 1 181 ? 23.246 57.737 3.916 1.00 17.49 181 LEU A O 1
ATOM 1268 N N . HIS A 1 182 ? 24.299 59.703 3.752 1.00 17.01 182 HIS A N 1
ATOM 1269 C CA . HIS A 1 182 ? 25.295 59.267 2.809 1.00 16.75 182 HIS A CA 1
ATOM 1270 C C . HIS A 1 182 ? 26.653 59.232 3.492 1.00 18.01 182 HIS A C 1
ATOM 1271 O O . HIS A 1 182 ? 27.145 60.266 3.909 1.00 17.53 182 HIS A O 1
ATOM 1278 N N . ILE A 1 183 ? 27.272 58.054 3.466 1.00 18.57 183 ILE A N 1
ATOM 1279 C CA . ILE A 1 183 ? 28.675 57.907 3.929 1.00 19.90 183 ILE A CA 1
ATOM 1280 C C . ILE A 1 183 ? 29.557 57.783 2.706 1.00 19.72 183 ILE A C 1
ATOM 1281 O O . ILE A 1 183 ? 29.447 56.798 1.954 1.00 20.42 183 ILE A O 1
ATOM 1286 N N . VAL A 1 184 ? 30.379 58.794 2.514 1.00 20.08 184 VAL A N 1
ATOM 1287 C CA . VAL A 1 184 ? 31.246 58.942 1.363 1.00 21.43 184 VAL A CA 1
ATOM 1288 C C . VAL A 1 184 ? 32.599 58.299 1.690 1.00 22.08 184 VAL A C 1
ATOM 1289 O O . VAL A 1 184 ? 33.145 58.550 2.757 1.00 21.53 184 VAL A O 1
ATOM 1293 N N . HIS A 1 185 ? 33.103 57.500 0.752 1.00 22.83 185 HIS A N 1
ATOM 1294 C CA . HIS A 1 185 ? 34.356 56.727 0.944 1.00 23.04 185 HIS A CA 1
ATOM 1295 C C . HIS A 1 185 ? 35.282 56.963 -0.242 1.00 24.16 185 HIS A C 1
ATOM 1296 O O . HIS A 1 185 ? 34.816 57.104 -1.396 1.00 22.65 185 HIS A O 1
ATOM 1303 N N . GLN A 1 186 ? 36.593 57.025 0.030 1.00 25.60 186 GLN A N 1
ATOM 1304 C CA . GLN A 1 186 ? 37.635 57.015 -1.009 1.00 26.78 186 GLN A CA 1
ATOM 1305 C C . GLN A 1 186 ? 38.388 55.657 -0.962 1.00 27.29 186 GLN A C 1
ATOM 1306 O O . GLN A 1 186 ? 38.645 55.132 0.125 1.00 25.53 186 GLN A O 1
ATOM 1312 N N . VAL A 1 187 ? 38.668 55.100 -2.145 1.00 27.61 187 VAL A N 1
ATOM 1313 C CA . VAL A 1 187 ? 39.489 53.893 -2.332 1.00 29.58 187 VAL A CA 1
ATOM 1314 C C . VAL A 1 187 ? 40.718 54.361 -3.084 1.00 31.34 187 VAL A C 1
ATOM 1315 O O . VAL A 1 187 ? 40.607 55.010 -4.137 1.00 31.09 187 VAL A O 1
ATOM 1319 N N . THR A 1 188 ? 41.899 54.061 -2.554 1.00 32.69 188 THR A N 1
ATOM 1320 C CA . THR A 1 188 ? 43.107 54.407 -3.306 1.00 34.37 188 THR A CA 1
ATOM 1321 C C . THR A 1 188 ? 44.008 53.210 -3.652 1.00 35.48 188 THR A C 1
ATOM 1322 O O . THR A 1 188 ? 44.995 53.372 -4.398 1.00 36.69 188 THR A O 1
ATOM 1326 N N . GLU A 1 189 ? 43.652 52.027 -3.163 1.00 35.78 189 GLU A N 1
ATOM 1327 C CA . GLU A 1 189 ? 44.543 50.863 -3.228 1.00 36.84 189 GLU A CA 1
ATOM 1328 C C . GLU A 1 189 ? 44.170 49.762 -4.245 1.00 37.88 189 GLU A C 1
ATOM 1329 O O . GLU A 1 189 ? 42.996 49.571 -4.604 1.00 37.79 189 GLU A O 1
ATOM 1335 N N . LYS A 1 190 ? 45.214 49.063 -4.717 1.00 38.27 190 LYS A N 1
ATOM 1336 C CA . LYS A 1 190 ? 45.135 47.916 -5.633 1.00 38.36 190 LYS A CA 1
ATOM 1337 C C . LYS A 1 190 ? 44.778 48.256 -7.068 1.00 39.21 190 LYS A C 1
ATOM 1338 O O . LYS A 1 190 ? 45.553 47.944 -7.986 1.00 39.07 190 LYS A O 1
ATOM 1344 N N . LEU A 1 191 ? 43.612 48.882 -7.274 1.00 38.89 191 LEU A N 1
ATOM 1345 C CA . LEU A 1 191 ? 43.190 49.261 -8.618 1.00 39.01 191 LEU A CA 1
ATOM 1346 C C . LEU A 1 191 ? 44.042 50.403 -9.116 1.00 39.58 191 LEU A C 1
ATOM 1347 O O . LEU A 1 191 ? 44.079 51.478 -8.518 1.00 39.60 191 LEU A O 1
ATOM 1352 N N . GLU A 1 192 ? 44.754 50.126 -10.210 1.00 40.39 192 GLU A N 1
ATOM 1353 C CA . GLU A 1 192 ? 45.626 51.076 -10.883 1.00 40.90 192 GLU A CA 1
ATOM 1354 C C . GLU A 1 192 ? 44.879 52.380 -11.130 1.00 41.16 192 GLU A C 1
ATOM 1355 O O . GLU A 1 192 ? 45.415 53.481 -10.920 1.00 41.26 192 GLU A O 1
ATOM 1361 N N . ALA A 1 193 ? 43.625 52.236 -11.566 1.00 41.51 193 ALA A N 1
ATOM 1362 C CA . ALA A 1 193 ? 42.760 53.369 -11.862 1.00 41.98 193 ALA A CA 1
ATOM 1363 C C . ALA A 1 193 ? 42.496 54.268 -10.643 1.00 42.43 193 ALA A C 1
ATOM 1364 O O . ALA A 1 193 ? 42.103 55.425 -10.805 1.00 42.67 193 ALA A O 1
ATOM 1366 N N . CYS A 1 194 ? 42.724 53.752 -9.435 1.00 43.07 194 CYS A N 1
ATOM 1367 C CA . CYS A 1 194 ? 42.322 54.468 -8.210 1.00 43.88 194 CYS A CA 1
ATOM 1368 C C . CYS A 1 194 ? 43.397 55.371 -7.599 1.00 44.65 194 CYS A C 1
ATOM 1369 O O . CYS A 1 194 ? 43.202 55.963 -6.535 1.00 44.66 194 CYS A O 1
ATOM 1372 N N . LYS A 1 195 ? 44.518 55.507 -8.304 1.00 45.40 195 LYS A N 1
ATOM 1373 C CA . LYS A 1 195 ? 45.418 56.632 -8.074 1.00 46.26 195 LYS A CA 1
ATOM 1374 C C . LYS A 1 195 ? 44.813 57.886 -8.721 1.00 46.28 195 LYS A C 1
ATOM 1375 O O . LYS A 1 195 ? 44.308 57.824 -9.851 1.00 47.34 195 LYS A O 1
ATOM 1381 N N . GLY A 1 196 ? 44.727 58.990 -7.993 1.00 45.71 196 GLY A N 1
ATOM 1382 C CA . GLY A 1 196 ? 44.518 58.979 -6.559 1.00 45.31 196 GLY A CA 1
ATOM 1383 C C . GLY A 1 196 ? 43.035 59.274 -6.338 1.00 44.05 196 GLY A C 1
ATOM 1384 O O . GLY A 1 196 ? 42.602 60.443 -6.402 1.00 44.98 196 GLY A O 1
ATOM 1385 N N . GLY A 1 197 ? 42.253 58.213 -6.127 1.00 42.60 197 GLY A N 1
ATOM 1386 C CA . GLY A 1 197 ? 40.878 58.335 -5.645 1.00 39.86 197 GLY A CA 1
ATOM 1387 C C . GLY A 1 197 ? 39.784 57.885 -6.599 1.00 37.74 197 GLY A C 1
ATOM 1388 O O . GLY A 1 197 ? 39.601 58.456 -7.670 1.00 38.03 197 GLY A O 1
ATOM 1389 N N . CYS A 1 198 ? 39.116 56.812 -6.192 1.00 35.23 198 CYS A N 1
ATOM 1390 C CA . CYS A 1 198 ? 37.853 56.343 -6.695 1.00 33.04 198 CYS A CA 1
ATOM 1391 C C . CYS A 1 198 ? 36.968 56.471 -5.488 1.00 30.18 198 CYS A C 1
ATOM 1392 O O . CYS A 1 198 ? 37.462 56.517 -4.361 1.00 28.81 198 CYS A O 1
ATOM 1395 N N . PHE A 1 199 ? 35.664 56.483 -5.716 1.00 27.07 199 PHE A N 1
ATOM 1396 C CA . PHE A 1 199 ? 34.725 56.816 -4.657 1.00 24.68 199 PHE A CA 1
ATOM 1397 C C . PHE A 1 199 ? 33.536 55.896 -4.632 1.00 23.00 199 PHE A C 1
ATOM 1398 O O . PHE A 1 199 ? 33.095 55.362 -5.659 1.00 22.16 199 PHE A O 1
ATOM 1406 N N . SER A 1 200 ? 33.022 55.679 -3.433 1.00 20.50 200 SER A N 1
ATOM 1407 C CA . SER A 1 200 ? 31.880 54.827 -3.249 1.00 20.41 200 SER A CA 1
ATOM 1408 C C . SER A 1 200 ? 31.095 55.413 -2.117 1.00 20.55 200 SER A C 1
ATOM 1409 O O . SER A 1 200 ? 31.688 55.866 -1.124 1.00 20.37 200 SER A O 1
ATOM 1412 N N . VAL A 1 201 ? 29.766 55.354 -2.242 1.00 21.21 201 VAL A N 1
ATOM 1413 C CA . VAL A 1 201 ? 28.889 55.923 -1.218 1.00 20.67 201 VAL A CA 1
ATOM 1414 C C . VAL A 1 201 ? 27.953 54.863 -0.757 1.00 20.92 201 VAL A C 1
ATOM 1415 O O . VAL A 1 201 ? 27.513 54.006 -1.535 1.00 21.81 201 VAL A O 1
ATOM 1419 N N . THR A 1 202 ? 27.664 54.888 0.533 1.00 20.38 202 THR A N 1
ATOM 1420 C CA . THR A 1 202 ? 26.628 54.068 1.110 1.00 20.85 202 THR A CA 1
ATOM 1421 C C . THR A 1 202 ? 25.514 54.969 1.618 1.00 21.17 202 THR A C 1
ATOM 1422 O O . THR A 1 202 ? 25.773 55.890 2.389 1.00 21.69 202 THR A O 1
ATOM 1426 N N . GLY A 1 203 ? 24.278 54.678 1.209 1.00 21.11 203 GLY A N 1
ATOM 1427 C CA . GLY A 1 203 ? 23.133 55.480 1.623 1.00 20.38 203 GLY A CA 1
ATOM 1428 C C . GLY A 1 203 ? 22.269 54.669 2.553 1.00 19.66 203 GLY A C 1
ATOM 1429 O O . GLY A 1 203 ? 21.966 53.491 2.284 1.00 20.35 203 GLY A O 1
ATOM 1430 N N . ILE A 1 204 ? 21.885 55.293 3.666 1.00 18.05 204 ILE A N 1
ATOM 1431 C CA . ILE A 1 204 ? 20.964 54.697 4.614 1.00 19.02 204 ILE A CA 1
ATOM 1432 C C . ILE A 1 204 ? 19.681 55.535 4.613 1.00 18.29 204 ILE A C 1
ATOM 1433 O O . ILE A 1 204 ? 19.735 56.742 4.669 1.00 18.54 204 ILE A O 1
ATOM 1438 N N . LEU A 1 205 ? 18.561 54.859 4.546 1.00 18.26 205 LEU A N 1
ATOM 1439 C CA . LEU A 1 205 ? 17.255 55.489 4.512 1.00 19.18 205 LEU A CA 1
ATOM 1440 C C . LEU A 1 205 ? 16.605 55.465 5.884 1.00 19.16 205 LEU A C 1
ATOM 1441 O O . LEU A 1 205 ? 16.777 54.498 6.622 1.00 20.03 205 LEU A O 1
ATOM 1446 N N . PHE A 1 206 ? 15.830 56.500 6.214 1.00 17.65 206 PHE A N 1
ATOM 1447 C CA . PHE A 1 206 ? 15.059 56.511 7.458 1.00 16.99 206 PHE A CA 1
ATOM 1448 C C . PHE A 1 206 ? 13.603 56.664 7.156 1.00 18.03 206 PHE A C 1
ATOM 1449 O O . PHE A 1 206 ? 13.218 57.682 6.558 1.00 18.39 206 PHE A O 1
ATOM 1457 N N . GLN A 1 207 ? 12.796 55.719 7.600 1.00 16.68 207 GLN A N 1
ATOM 1458 C CA . GLN A 1 207 ? 11.323 55.858 7.470 1.00 17.39 207 GLN A CA 1
ATOM 1459 C C . GLN A 1 207 ? 10.766 56.602 8.651 1.00 18.03 207 GLN A C 1
ATOM 1460 O O . GLN A 1 207 ? 11.352 56.551 9.742 1.00 18.08 207 GLN A O 1
ATOM 1466 N N . LEU A 1 208 ? 9.672 57.337 8.445 1.00 17.50 208 LEU A N 1
ATOM 1467 C CA . LEU A 1 208 ? 9.069 58.071 9.564 1.00 17.84 208 LEU A CA 1
ATOM 1468 C C . LEU A 1 208 ? 8.495 57.109 10.598 1.00 18.41 208 LEU A C 1
ATOM 1469 O O . LEU A 1 208 ? 7.884 56.089 10.265 1.00 18.64 208 LEU A O 1
ATOM 1474 N N . ASP A 1 209 ? 8.681 57.463 11.866 1.00 18.95 209 ASP A N 1
ATOM 1475 C CA . ASP A 1 209 ? 8.286 56.599 12.977 1.00 20.14 209 ASP A CA 1
ATOM 1476 C C . ASP A 1 209 ? 7.544 57.395 14.060 1.00 19.11 209 ASP A C 1
ATOM 1477 O O . ASP A 1 209 ? 7.886 58.547 14.345 1.00 17.91 209 ASP A O 1
ATOM 1482 N N . ASN A 1 210 ? 6.512 56.787 14.628 1.00 19.74 210 ASN A N 1
ATOM 1483 C CA . ASN A 1 210 ? 5.629 57.449 15.583 1.00 19.53 210 ASN A CA 1
ATOM 1484 C C . ASN A 1 210 ? 6.147 57.324 16.999 1.00 20.68 210 ASN A C 1
ATOM 1485 O O . ASN A 1 210 ? 5.500 57.798 17.921 1.00 20.32 210 ASN A O 1
ATOM 1490 N N . GLY A 1 211 ? 7.325 56.732 17.153 1.00 21.99 211 GLY A N 1
ATOM 1491 C CA . GLY A 1 211 ? 7.914 56.557 18.491 1.00 22.61 211 GLY A CA 1
ATOM 1492 C C . GLY A 1 211 ? 8.794 57.709 18.919 1.00 23.51 211 GLY A C 1
ATOM 1493 O O . GLY A 1 211 ? 8.766 58.805 18.338 1.00 22.56 211 GLY A O 1
ATOM 1494 N N . PRO A 1 212 ? 9.600 57.475 19.970 1.00 23.77 212 PRO A N 1
ATOM 1495 C CA . PRO A 1 212 ? 10.515 58.492 20.448 1.00 23.85 212 PRO A CA 1
ATOM 1496 C C . PRO A 1 212 ? 11.653 58.748 19.467 1.00 23.08 212 PRO A C 1
ATOM 1497 O O . PRO A 1 212 ? 11.859 57.941 18.554 1.00 22.19 212 PRO A O 1
ATOM 1501 N N . ASP A 1 213 ? 12.355 59.861 19.666 1.00 22.62 213 ASP A N 1
ATOM 1502 C CA . ASP A 1 213 ? 13.547 60.216 18.911 1.00 22.95 213 ASP A CA 1
ATOM 1503 C C . ASP A 1 213 ? 14.455 59.003 18.817 1.00 23.58 213 ASP A C 1
ATOM 1504 O O . ASP A 1 213 ? 14.629 58.265 19.799 1.00 22.85 213 ASP A O 1
ATOM 1509 N N . ASN A 1 214 ? 14.982 58.771 17.620 1.00 22.13 214 ASN A N 1
ATOM 1510 C CA . ASN A 1 214 ? 16.065 57.825 17.413 1.00 22.99 214 ASN A CA 1
ATOM 1511 C C . ASN A 1 214 ? 17.340 58.412 18.017 1.00 21.56 214 ASN A C 1
ATOM 1512 O O . ASN A 1 214 ? 17.940 59.328 17.486 1.00 20.34 214 ASN A O 1
ATOM 1517 N N . GLU A 1 215 ? 17.747 57.895 19.179 1.00 23.03 215 GLU A N 1
ATOM 1518 C CA . GLU A 1 215 ? 18.902 58.471 19.887 1.00 23.60 215 GLU A CA 1
ATOM 1519 C C . GLU A 1 215 ? 20.218 58.471 19.114 1.00 22.36 215 GLU A C 1
ATOM 1520 O O . GLU A 1 215 ? 21.088 59.315 19.339 1.00 22.16 215 GLU A O 1
ATOM 1526 N N . LEU A 1 216 ? 20.333 57.557 18.158 1.00 22.98 216 LEU A N 1
ATOM 1527 C CA . LEU A 1 216 ? 21.501 57.477 17.283 1.00 22.17 216 LEU A CA 1
ATOM 1528 C C . LEU A 1 216 ? 21.735 58.726 16.456 1.00 21.61 216 LEU A C 1
ATOM 1529 O O . LEU A 1 216 ? 22.878 59.072 16.130 1.00 20.82 216 LEU A O 1
ATOM 1534 N N . LEU A 1 217 ? 20.654 59.447 16.139 1.00 21.81 217 LEU A N 1
ATOM 1535 C CA . LEU A 1 217 ? 20.778 60.709 15.396 1.00 21.04 217 LEU A CA 1
ATOM 1536 C C . LEU A 1 217 ? 21.086 61.915 16.289 1.00 21.54 217 LEU A C 1
ATOM 1537 O O . LEU A 1 217 ? 21.614 62.906 15.813 1.00 21.33 217 LEU A O 1
ATOM 1542 N N . GLU A 1 218 ? 20.749 61.814 17.576 1.00 22.06 218 GLU A N 1
ATOM 1543 C CA . GLU A 1 218 ? 20.828 62.977 18.489 1.00 23.05 218 GLU A CA 1
ATOM 1544 C C . GLU A 1 218 ? 22.206 63.625 18.658 1.00 23.61 218 GLU A C 1
ATOM 1545 O O . GLU A 1 218 ? 22.296 64.841 18.710 1.00 23.03 218 GLU A O 1
ATOM 1551 N N . PRO A 1 219 ? 23.294 62.818 18.704 1.00 23.58 219 PRO A N 1
ATOM 1552 C CA . PRO A 1 219 ? 24.626 63.434 18.732 1.00 23.57 219 PRO A CA 1
ATOM 1553 C C . PRO A 1 219 ? 24.849 64.382 17.572 1.00 23.32 219 PRO A C 1
ATOM 1554 O O . PRO A 1 219 ? 25.571 65.363 17.702 1.00 23.96 219 PRO A O 1
ATOM 1558 N N . ILE A 1 220 ? 24.250 64.097 16.411 1.00 22.08 220 ILE A N 1
ATOM 1559 C CA . ILE A 1 220 ? 24.364 65.039 15.303 1.00 20.75 220 ILE A CA 1
ATOM 1560 C C . ILE A 1 220 ? 23.335 66.184 15.421 1.00 20.50 220 ILE A C 1
ATOM 1561 O O . ILE A 1 220 ? 23.701 67.356 15.359 1.00 21.01 220 ILE A O 1
ATOM 1566 N N . PHE A 1 221 ? 22.060 65.813 15.573 1.00 21.36 221 PHE A N 1
ATOM 1567 C CA . PHE A 1 221 ? 20.945 66.783 15.491 1.00 22.80 221 PHE A CA 1
ATOM 1568 C C . PHE A 1 221 ? 20.976 67.804 16.630 1.00 24.26 221 PHE A C 1
ATOM 1569 O O . PHE A 1 221 ? 20.619 68.978 16.425 1.00 24.76 221 PHE A O 1
ATOM 1577 N N . ALA A 1 222 ? 21.366 67.345 17.824 1.00 25.59 222 ALA A N 1
ATOM 1578 C CA . ALA A 1 222 ? 21.573 68.243 18.983 1.00 27.34 222 ALA A CA 1
ATOM 1579 C C . ALA A 1 222 ? 22.670 69.276 18.762 1.00 28.15 222 ALA A C 1
ATOM 1580 O O . ALA A 1 222 ? 22.684 70.329 19.432 1.00 29.34 222 ALA A O 1
ATOM 1582 N N . ASN A 1 223 ? 23.573 69.013 17.813 1.00 27.83 223 ASN A N 1
ATOM 1583 C CA . ASN A 1 223 ? 24.756 69.849 17.604 1.00 28.20 223 ASN A CA 1
ATOM 1584 C C . ASN A 1 223 ? 24.892 70.501 16.237 1.00 28.28 223 ASN A C 1
ATOM 1585 O O . ASN A 1 223 ? 25.893 71.143 15.942 1.00 30.16 223 ASN A O 1
ATOM 1590 N N . MET A 1 224 ? 23.896 70.374 15.377 1.00 28.64 224 MET A N 1
ATOM 1591 C CA . MET A 1 224 ? 24.054 70.918 14.027 1.00 27.06 224 MET A CA 1
ATOM 1592 C C . MET A 1 224 ? 23.880 72.430 13.989 1.00 27.43 224 MET A C 1
ATOM 1593 O O . MET A 1 224 ? 22.964 72.962 14.596 1.00 28.07 224 MET A O 1
ATOM 1598 N N . PRO A 1 225 ? 24.779 73.133 13.302 1.00 27.26 225 PRO A N 1
ATOM 1599 C CA . PRO A 1 225 ? 24.656 74.587 13.222 1.00 28.56 225 PRO A CA 1
ATOM 1600 C C . PRO A 1 225 ? 23.554 75.061 12.258 1.00 29.92 225 PRO A C 1
ATOM 1601 O O . PRO A 1 225 ? 23.416 74.504 11.171 1.00 30.00 225 PRO A O 1
ATOM 1605 N N . SER A 1 226 ? 22.793 76.088 12.654 1.00 31.07 226 SER A N 1
ATOM 1606 C CA A SER A 1 226 ? 21.753 76.599 11.747 0.50 31.14 226 SER A CA 1
ATOM 1607 C CA B SER A 1 226 ? 21.724 76.692 11.832 0.50 31.05 226 SER A CA 1
ATOM 1608 C C . SER A 1 226 ? 22.271 77.653 10.786 1.00 30.87 226 SER A C 1
ATOM 1609 O O . SER A 1 226 ? 21.676 77.860 9.736 1.00 31.02 226 SER A O 1
ATOM 1614 N N . ARG A 1 227 ? 23.406 78.263 11.100 1.00 30.04 227 ARG A N 1
ATOM 1615 C CA . ARG A 1 227 ? 24.000 79.213 10.184 1.00 29.25 227 ARG A CA 1
ATOM 1616 C C . ARG A 1 227 ? 24.832 78.587 9.044 1.00 29.03 227 ARG A C 1
ATOM 1617 O O . ARG A 1 227 ? 25.789 77.830 9.283 1.00 27.96 227 ARG A O 1
ATOM 1625 N N . GLU A 1 228 ? 24.475 78.946 7.811 1.00 27.38 228 GLU A N 1
ATOM 1626 C CA . GLU A 1 228 ? 25.126 78.437 6.622 1.00 26.61 228 GLU A CA 1
ATOM 1627 C C . GLU A 1 228 ? 26.599 78.827 6.644 1.00 28.05 228 GLU A C 1
ATOM 1628 O O . GLU A 1 228 ? 26.943 79.944 7.006 1.00 26.83 228 GLU A O 1
ATOM 1634 N N . GLY A 1 229 ? 27.470 77.878 6.310 1.00 28.53 229 GLY A N 1
ATOM 1635 C CA . GLY A 1 229 ? 28.898 78.172 6.175 1.00 29.25 229 GLY A CA 1
ATOM 1636 C C . GLY A 1 229 ? 29.701 78.101 7.461 1.00 30.29 229 GLY A C 1
ATOM 1637 O O . GLY A 1 229 ? 30.791 78.669 7.545 1.00 30.51 229 GLY A O 1
ATOM 1638 N N . THR A 1 230 ? 29.166 77.410 8.461 1.00 30.14 230 THR A N 1
ATOM 1639 C CA . THR A 1 230 ? 29.788 77.355 9.774 1.00 30.27 230 THR A CA 1
ATOM 1640 C C . THR A 1 230 ? 29.892 75.915 10.263 1.00 29.92 230 THR A C 1
ATOM 1641 O O . THR A 1 230 ? 29.265 74.997 9.711 1.00 29.55 230 THR A O 1
ATOM 1645 N N . PHE A 1 231 ? 30.673 75.703 11.309 1.00 29.49 231 PHE A N 1
ATOM 1646 C CA . PHE A 1 231 ? 30.732 74.389 11.902 1.00 30.08 231 PHE A CA 1
ATOM 1647 C C . PHE A 1 231 ? 30.723 74.491 13.412 1.00 30.88 231 PHE A C 1
ATOM 1648 O O . PHE A 1 231 ? 30.965 75.570 13.974 1.00 30.54 231 PHE A O 1
ATOM 1656 N N . SER A 1 232 ? 30.456 73.361 14.055 1.00 30.81 232 SER A N 1
ATOM 1657 C CA . SER A 1 232 ? 30.530 73.254 15.483 1.00 32.74 232 SER A CA 1
ATOM 1658 C C . SER A 1 232 ? 31.247 71.954 15.881 1.00 32.63 232 SER A C 1
ATOM 1659 O O . SER A 1 232 ? 31.011 70.892 15.301 1.00 31.81 232 SER A O 1
ATOM 1662 N N . ASN A 1 233 ? 32.156 72.069 16.854 1.00 33.16 233 ASN A N 1
ATOM 1663 C CA . ASN A 1 233 ? 32.867 70.927 17.430 1.00 33.04 233 ASN A CA 1
ATOM 1664 C C . ASN A 1 233 ? 31.931 70.135 18.306 1.00 32.79 233 ASN A C 1
ATOM 1665 O O . ASN A 1 233 ? 31.176 70.719 19.085 1.00 33.09 233 ASN A O 1
ATOM 1670 N N . LEU A 1 234 ? 31.952 68.813 18.202 1.00 31.92 234 LEU A N 1
ATOM 1671 C CA . LEU A 1 234 ? 31.159 68.016 19.112 1.00 32.07 234 LEU A CA 1
ATOM 1672 C C . LEU A 1 234 ? 31.871 68.043 20.468 1.00 33.10 234 LEU A C 1
ATOM 1673 O O . LEU A 1 234 ? 33.110 67.963 20.504 1.00 32.07 234 LEU A O 1
ATOM 1678 N N . PRO A 1 235 ? 31.102 68.234 21.562 1.00 33.23 235 PRO A N 1
ATOM 1679 C CA . PRO A 1 235 ? 31.621 68.219 22.939 1.00 33.62 235 PRO A CA 1
ATOM 1680 C C . PRO A 1 235 ? 32.428 66.961 23.221 1.00 33.52 235 PRO A C 1
ATOM 1681 O O . PRO A 1 235 ? 32.045 65.873 22.772 1.00 33.02 235 PRO A O 1
ATOM 1685 N N . ALA A 1 236 ? 33.526 67.119 23.972 1.00 33.50 236 ALA A N 1
ATOM 1686 C CA . ALA A 1 236 ? 34.338 65.981 24.405 1.00 32.80 236 ALA A CA 1
ATOM 1687 C C . ALA A 1 236 ? 33.453 64.915 24.947 1.00 31.77 236 ALA A C 1
ATOM 1688 O O . ALA A 1 236 ? 32.560 65.209 25.718 1.00 32.65 236 ALA A O 1
ATOM 1690 N N . GLY A 1 237 ? 33.697 63.673 24.535 1.00 31.55 237 GLY A N 1
ATOM 1691 C CA . GLY A 1 237 ? 32.920 62.530 24.972 1.00 31.04 237 GLY A CA 1
ATOM 1692 C C . GLY A 1 237 ? 31.732 62.190 24.076 1.00 31.57 237 GLY A C 1
ATOM 1693 O O . GLY A 1 237 ? 31.137 61.120 24.216 1.00 30.93 237 GLY A O 1
ATOM 1694 N N . THR A 1 238 ? 31.359 63.096 23.170 1.00 31.43 238 THR A N 1
ATOM 1695 C CA . THR A 1 238 ? 30.210 62.811 22.287 1.00 31.20 238 THR A CA 1
ATOM 1696 C C . THR A 1 238 ? 30.552 61.670 21.344 1.00 30.79 238 THR A C 1
ATOM 1697 O O . THR A 1 238 ? 31.572 61.714 20.650 1.00 30.58 238 THR A O 1
ATOM 1701 N N . THR A 1 239 ? 29.691 60.660 21.349 1.00 29.63 239 THR A N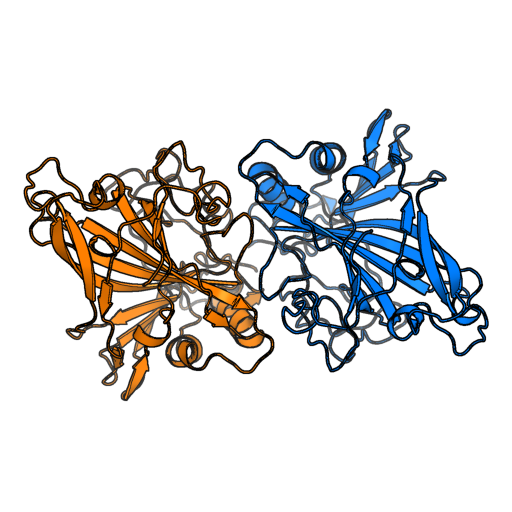 1
ATOM 1702 C CA . THR A 1 239 ? 29.834 59.465 20.534 1.00 29.70 239 THR A CA 1
ATOM 1703 C C . THR A 1 239 ? 28.782 59.401 19.395 1.00 28.65 239 THR A C 1
ATOM 1704 O O . THR A 1 239 ? 27.581 59.601 19.647 1.00 28.31 239 THR A O 1
ATOM 1708 N N . ILE A 1 240 ? 29.235 59.113 18.171 1.00 26.38 240 ILE A N 1
ATOM 1709 C CA . ILE A 1 240 ? 28.309 58.825 17.050 1.00 25.15 240 ILE A CA 1
ATOM 1710 C C . ILE A 1 240 ? 28.493 57.362 16.718 1.00 23.81 240 ILE A C 1
ATOM 1711 O O . ILE A 1 240 ? 29.594 56.941 16.316 1.00 25.17 240 ILE A O 1
ATOM 1716 N N . LYS A 1 241 ? 27.448 56.583 16.941 1.00 22.81 241 LYS A N 1
ATOM 1717 C CA . LYS A 1 241 ? 27.469 55.162 16.762 1.00 23.89 241 LYS A CA 1
ATOM 1718 C C . LYS A 1 241 ? 27.205 54.829 15.283 1.00 22.55 241 LYS A C 1
ATOM 1719 O O . LYS A 1 241 ? 26.200 54.219 14.970 1.00 22.19 241 LYS A O 1
ATOM 1725 N N . LEU A 1 242 ? 28.122 55.234 14.414 1.00 23.32 242 LEU A N 1
ATOM 1726 C CA . LEU A 1 242 ? 28.008 54.988 12.948 1.00 23.17 242 LEU A CA 1
ATOM 1727 C C . LEU A 1 242 ? 27.646 53.552 12.579 1.00 23.21 242 LEU A C 1
ATOM 1728 O O . LEU A 1 242 ? 26.862 53.320 11.639 1.00 22.11 242 LEU A O 1
ATOM 1733 N N . GLY A 1 243 ? 28.179 52.569 13.329 1.00 22.98 243 GLY A N 1
ATOM 1734 C CA . GLY A 1 243 ? 27.937 51.175 13.033 1.00 22.51 243 GLY A CA 1
ATOM 1735 C C . GLY A 1 243 ? 26.574 50.698 13.444 1.00 24.45 243 GLY A C 1
ATOM 1736 O O . GLY A 1 243 ? 26.137 49.636 13.043 1.00 25.10 243 GLY A O 1
ATOM 1737 N N . GLU A 1 244 ? 25.892 51.488 14.271 1.00 24.44 244 GLU A N 1
ATOM 1738 C CA . GLU A 1 244 ? 24.517 51.208 14.617 1.00 25.45 244 GLU A CA 1
ATOM 1739 C C . GLU A 1 244 ? 23.549 52.008 13.726 1.00 23.69 244 GLU A C 1
ATOM 1740 O O . GLU A 1 244 ? 22.399 51.619 13.587 1.00 23.27 244 GLU A O 1
ATOM 1746 N N . LEU A 1 245 ? 24.011 53.131 13.186 1.00 23.53 245 LEU A N 1
A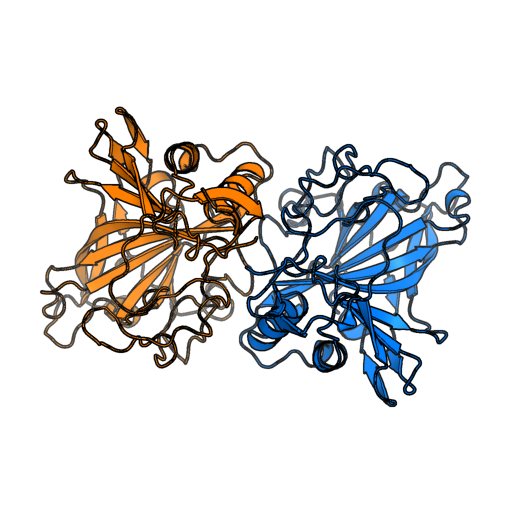TOM 1747 C CA . LEU A 1 245 ? 23.188 53.890 12.212 1.00 23.31 245 LEU A CA 1
ATOM 1748 C C . LEU A 1 245 ? 23.008 53.035 10.955 1.00 24.70 245 LEU A C 1
ATOM 1749 O O . LEU A 1 245 ? 21.920 52.966 10.370 1.00 23.97 245 LEU A O 1
ATOM 1754 N N . LEU A 1 246 ? 24.082 52.353 10.565 1.00 24.82 246 LEU A N 1
ATOM 1755 C CA . LEU A 1 246 ? 23.996 51.337 9.531 1.00 25.53 246 LEU A CA 1
ATOM 1756 C C . LEU A 1 246 ? 23.056 50.201 9.937 1.00 26.24 246 LEU A C 1
ATOM 1757 O O . LEU A 1 246 ? 23.127 49.700 11.060 1.00 28.16 246 LEU A O 1
ATOM 1762 N N . PRO A 1 247 ? 22.138 49.799 9.047 1.00 26.26 247 PRO A N 1
ATOM 1763 C CA . PRO A 1 247 ? 21.220 48.707 9.379 1.00 26.85 247 PRO A CA 1
ATOM 1764 C C . PRO A 1 247 ? 21.984 47.416 9.739 1.00 28.19 247 PRO A C 1
ATOM 1765 O O . PRO A 1 247 ? 23.087 47.183 9.223 1.00 27.74 247 PRO A O 1
ATOM 1769 N N . SER A 1 248 ? 21.433 46.612 10.635 1.00 29.44 248 SER A N 1
ATOM 1770 C CA . SER A 1 248 ? 22.154 45.381 10.998 1.00 31.74 248 SER A CA 1
ATOM 1771 C C . SER A 1 248 ? 21.851 44.292 9.959 1.00 31.70 248 SER A C 1
ATOM 1772 O O . SER A 1 248 ? 22.678 43.425 9.697 1.00 32.98 248 SER A O 1
ATOM 1775 N N . ASP A 1 249 ? 20.667 44.366 9.359 1.00 32.28 249 ASP A N 1
ATOM 1776 C CA . ASP A 1 249 ? 20.301 43.530 8.224 1.00 33.17 249 ASP A CA 1
ATOM 1777 C C . ASP A 1 249 ? 20.798 44.248 6.959 1.00 32.35 249 ASP A C 1
ATOM 1778 O O . ASP A 1 249 ? 20.185 45.220 6.493 1.00 32.26 249 ASP A O 1
ATOM 1783 N N . ARG A 1 250 ? 21.925 43.775 6.431 1.00 30.54 250 ARG A N 1
ATOM 1784 C CA . ARG A 1 250 ? 22.645 44.517 5.406 1.00 29.18 250 ARG A CA 1
ATOM 1785 C C . ARG A 1 250 ? 22.328 44.270 3.919 1.00 27.02 250 ARG A C 1
ATOM 1786 O O . ARG A 1 250 ? 23.219 44.355 3.073 1.00 26.01 250 ARG A O 1
ATOM 1794 N N . ASP A 1 251 ? 21.055 44.020 3.623 1.00 26.33 251 ASP A N 1
ATOM 1795 C CA . ASP A 1 251 ? 20.572 43.966 2.243 1.00 26.40 251 ASP A CA 1
ATOM 1796 C C . ASP A 1 251 ? 20.894 45.318 1.620 1.00 25.55 251 ASP A C 1
ATOM 1797 O O . ASP A 1 251 ? 20.792 46.350 2.293 1.00 24.58 251 ASP A O 1
ATOM 1802 N N . TYR A 1 252 ? 21.358 45.322 0.371 1.00 24.02 252 TYR A N 1
ATOM 1803 C CA . TYR A 1 252 ? 21.544 46.577 -0.340 1.00 23.33 252 TYR A CA 1
ATOM 1804 C C . TYR A 1 252 ? 21.274 46.467 -1.838 1.00 23.22 252 TYR A C 1
ATOM 1805 O O . TYR A 1 252 ? 21.288 45.365 -2.397 1.00 22.59 252 TYR A O 1
ATOM 1814 N N . VAL A 1 253 ? 21.016 47.616 -2.473 1.00 23.12 253 VAL A N 1
ATOM 1815 C CA . VAL A 1 253 ? 20.989 47.669 -3.950 1.00 23.28 253 VAL A CA 1
ATOM 1816 C C . VAL A 1 253 ? 22.249 48.397 -4.338 1.00 22.01 253 VAL A C 1
ATOM 1817 O O . VAL A 1 253 ? 22.680 49.319 -3.653 1.00 21.72 253 VAL A O 1
ATOM 1821 N N . THR A 1 254 ? 22.895 47.939 -5.410 1.00 21.97 254 THR A N 1
ATOM 1822 C CA . THR A 1 254 ? 24.140 48.533 -5.849 1.00 21.03 254 THR A CA 1
ATOM 1823 C C . THR A 1 254 ? 24.117 48.820 -7.363 1.00 21.32 254 THR A C 1
ATOM 1824 O O . THR A 1 254 ? 23.537 48.049 -8.136 1.00 22.68 254 THR A O 1
ATOM 1828 N N . TYR A 1 255 ? 24.742 49.921 -7.742 1.00 21.21 255 TYR A N 1
ATOM 1829 C CA . TYR A 1 255 ? 24.812 50.396 -9.127 1.00 21.34 255 TYR A CA 1
ATOM 1830 C C . TYR A 1 255 ? 25.923 51.430 -9.269 1.00 21.49 255 TYR A C 1
ATOM 1831 O O . TYR A 1 255 ? 26.481 51.919 -8.276 1.00 22.40 255 TYR A O 1
ATOM 1840 N N . GLU A 1 256 ? 26.270 51.767 -10.514 1.00 21.03 256 GLU A N 1
ATOM 1841 C CA . GLU A 1 256 ? 27.260 52.770 -10.802 1.00 19.83 256 GLU A CA 1
ATOM 1842 C C . GLU A 1 256 ? 26.515 54.096 -10.988 1.00 20.59 256 GLU A C 1
ATOM 1843 O O . GLU A 1 256 ? 25.545 54.179 -11.778 1.00 19.75 256 GLU A O 1
ATOM 1849 N N . GLY A 1 257 ? 26.994 55.118 -10.301 1.00 19.67 257 GLY A N 1
ATOM 1850 C CA . GLY A 1 257 ? 26.317 56.419 -10.321 1.00 19.54 257 GLY A CA 1
ATOM 1851 C C . GLY A 1 257 ? 27.260 57.556 -10.149 1.00 18.74 257 GLY A C 1
ATOM 1852 O O . GLY A 1 257 ? 28.444 57.481 -10.537 1.00 19.75 257 GLY A O 1
ATOM 1853 N N . SER A 1 258 ? 26.754 58.638 -9.543 1.00 18.07 258 SER A N 1
ATOM 1854 C CA . SER A 1 258 ? 27.455 59.890 -9.523 1.00 18.56 258 SER A CA 1
ATOM 1855 C C . SER A 1 258 ? 27.338 60.597 -8.188 1.00 18.67 258 SER A C 1
ATOM 1856 O O . SER A 1 258 ? 26.565 60.198 -7.341 1.00 19.38 258 SER A O 1
ATOM 1859 N N . LEU A 1 259 ? 28.096 61.671 -8.023 1.00 19.34 259 LEU A N 1
ATOM 1860 C CA . LEU A 1 259 ? 27.818 62.620 -6.946 1.00 19.65 259 LEU A CA 1
ATOM 1861 C C . LEU A 1 259 ? 26.400 63.153 -7.184 1.00 19.54 259 LEU A C 1
ATOM 1862 O O . LEU A 1 259 ? 25.967 63.304 -8.344 1.00 19.32 259 LEU A O 1
ATOM 1867 N N . THR A 1 260 ? 25.689 63.474 -6.116 1.00 19.19 260 THR A N 1
ATOM 1868 C CA . THR A 1 260 ? 24.335 64.040 -6.280 1.00 18.95 260 THR A CA 1
ATOM 1869 C C . THR A 1 260 ? 24.323 65.562 -6.061 1.00 19.29 260 THR A C 1
ATOM 1870 O O . THR A 1 260 ? 23.267 66.158 -5.872 1.00 18.73 260 THR A O 1
ATOM 1874 N N . THR A 1 261 ? 25.503 66.190 -6.076 1.00 19.37 261 THR A N 1
ATOM 1875 C CA . THR A 1 261 ? 25.631 67.646 -6.050 1.00 20.30 261 THR A CA 1
ATOM 1876 C C . THR A 1 261 ? 26.642 68.009 -7.139 1.00 20.70 261 THR A C 1
ATOM 1877 O O . THR A 1 261 ? 27.413 67.141 -7.547 1.00 20.20 261 THR A O 1
ATOM 1881 N N . PRO A 1 262 ? 26.581 69.237 -7.666 1.00 19.78 262 PRO A N 1
ATOM 1882 C CA . PRO A 1 262 ? 27.530 69.684 -8.681 1.00 20.70 262 PRO A CA 1
ATOM 1883 C C . PRO A 1 262 ? 28.981 69.420 -8.198 1.00 21.36 262 PRO A C 1
ATOM 1884 O O . PRO A 1 262 ? 29.276 69.628 -7.030 1.00 21.41 262 PRO A O 1
ATOM 1888 N N . PRO A 1 263 ? 29.865 68.973 -9.090 1.00 22.28 263 PRO A N 1
ATOM 1889 C CA . PRO A 1 263 ? 29.780 68.731 -10.538 1.00 22.10 263 PRO A CA 1
ATOM 1890 C C . PRO A 1 263 ? 29.116 67.457 -11.034 1.00 21.26 263 PRO A C 1
ATOM 1891 O O . PRO A 1 263 ? 29.110 67.249 -12.262 1.00 21.49 263 PRO A O 1
ATOM 1895 N N . CYS A 1 264 ? 28.532 66.659 -10.128 1.00 20.02 264 CYS A N 1
ATOM 1896 C CA . CYS A 1 264 ? 27.811 65.399 -10.426 1.00 20.14 264 CYS A CA 1
ATOM 1897 C C . CYS A 1 264 ? 28.697 64.382 -11.133 1.00 20.37 264 CYS A C 1
ATOM 1898 O O . CYS A 1 264 ? 28.220 63.602 -11.976 1.00 19.01 264 CYS A O 1
ATOM 1901 N N . SER A 1 265 ? 29.995 64.400 -10.780 1.00 20.69 265 SER A N 1
ATOM 1902 C CA . SER A 1 265 ? 30.971 63.494 -11.441 1.00 20.90 265 SER A CA 1
ATOM 1903 C C . SER A 1 265 ? 30.518 62.075 -11.309 1.00 21.01 265 SER A C 1
ATOM 1904 O O . SER A 1 265 ? 30.013 61.701 -10.261 1.00 21.60 265 SER A O 1
ATOM 1907 N N . GLU A 1 266 ? 30.750 61.274 -12.356 1.00 20.68 266 GLU A N 1
ATOM 1908 C CA . GLU A 1 266 ? 30.270 59.926 -12.445 1.00 22.14 266 GLU A CA 1
ATOM 1909 C C . GLU A 1 266 ? 31.412 58.936 -12.123 1.00 23.02 266 GLU A C 1
ATOM 1910 O O . GLU A 1 266 ? 32.558 59.356 -11.976 1.00 23.54 266 GLU A O 1
ATOM 1916 N N . GLY A 1 267 ? 31.083 57.657 -12.066 1.00 24.39 267 GLY A N 1
ATOM 1917 C CA . GLY A 1 267 ? 32.058 56.571 -11.827 1.00 25.18 267 GLY A CA 1
ATOM 1918 C C . GLY A 1 267 ? 32.052 56.056 -10.392 1.00 25.85 267 GLY A C 1
ATOM 1919 O O . GLY A 1 267 ? 32.932 55.273 -10.000 1.00 26.25 267 GLY A O 1
ATOM 1920 N N . LEU A 1 268 ? 31.079 56.495 -9.602 1.00 23.98 268 LEU A N 1
ATOM 1921 C CA . LEU A 1 268 ? 30.987 56.094 -8.195 1.00 24.16 268 LEU A CA 1
ATOM 1922 C C . LEU A 1 268 ? 30.269 54.773 -8.026 1.00 23.16 268 LEU A C 1
ATOM 1923 O O . LEU A 1 268 ? 29.308 54.473 -8.734 1.00 23.03 268 LEU A O 1
ATOM 1928 N N . LEU A 1 269 ? 30.732 53.949 -7.076 1.00 21.63 269 LEU A N 1
ATOM 1929 C CA . LEU A 1 269 ? 29.992 52.758 -6.746 1.00 21.03 269 LEU A CA 1
ATOM 1930 C C . LEU A 1 269 ? 28.980 53.078 -5.623 1.00 21.41 269 LEU A C 1
ATOM 1931 O O . LEU A 1 269 ? 29.357 53.386 -4.494 1.00 22.28 269 LEU A O 1
ATOM 1936 N N . TRP A 1 270 ? 27.699 52.938 -5.908 1.00 22.07 270 TRP A N 1
ATOM 1937 C CA . TRP A 1 270 ? 26.676 53.164 -4.890 1.00 21.08 270 TRP A CA 1
ATOM 1938 C C . TRP A 1 270 ? 26.221 51.923 -4.187 1.00 21.55 270 TRP A C 1
ATOM 1939 O O . TRP A 1 270 ? 26.129 50.851 -4.783 1.00 21.69 270 TRP A O 1
ATOM 1950 N N . HIS A 1 271 ? 25.957 52.069 -2.893 1.00 20.19 271 HIS A N 1
ATOM 1951 C CA . HIS A 1 271 ? 25.237 51.083 -2.129 1.00 20.97 271 HIS A CA 1
ATOM 1952 C C . HIS A 1 271 ? 24.078 51.802 -1.478 1.00 20.68 271 HIS A C 1
ATOM 1953 O O . HIS A 1 271 ? 24.273 52.822 -0.835 1.00 22.03 271 HIS A O 1
ATOM 1960 N N . VAL A 1 272 ? 22.879 51.282 -1.659 1.00 21.20 272 VAL A N 1
ATOM 1961 C CA . VAL A 1 272 ? 21.706 51.806 -0.952 1.00 21.28 272 VAL A CA 1
ATOM 1962 C C . VAL A 1 272 ? 21.145 50.702 -0.069 1.00 20.69 272 VAL A C 1
ATOM 1963 O O . VAL A 1 272 ? 20.672 49.673 -0.541 1.00 21.28 272 VAL A O 1
ATOM 1967 N N . MET A 1 273 ? 21.221 50.901 1.246 1.00 20.64 273 MET A N 1
ATOM 1968 C CA . MET A 1 273 ? 20.710 49.911 2.166 1.00 20.16 273 MET A CA 1
ATOM 1969 C C . MET A 1 273 ? 19.194 49.887 2.091 1.00 20.93 273 MET A C 1
ATOM 1970 O O . MET A 1 273 ? 18.558 50.934 2.207 1.00 20.95 273 MET A O 1
ATOM 1975 N N . THR A 1 274 ? 18.621 48.703 1.912 1.00 19.91 274 THR A N 1
ATOM 1976 C CA . THR A 1 274 ? 17.177 48.578 1.682 1.00 21.85 274 THR A CA 1
ATOM 1977 C C . THR A 1 274 ? 16.323 48.478 2.941 1.00 21.44 274 THR A C 1
ATOM 1978 O O . THR A 1 274 ? 15.087 48.522 2.854 1.00 22.46 274 THR A O 1
ATOM 1982 N N . GLN A 1 275 ? 16.959 48.297 4.092 1.00 21.68 275 GLN A N 1
ATOM 1983 C CA . GLN A 1 275 ? 16.236 48.199 5.366 1.00 22.34 275 GLN A CA 1
ATOM 1984 C C . GLN A 1 275 ? 16.266 49.561 6.074 1.00 21.19 275 GLN A C 1
ATOM 1985 O O . GLN A 1 275 ? 17.295 49.963 6.624 1.00 20.78 275 GLN A O 1
ATOM 1991 N N . PRO A 1 276 ? 15.136 50.295 6.036 1.00 21.33 276 PRO A N 1
ATOM 1992 C CA . PRO A 1 276 ? 15.186 51.660 6.588 1.00 20.88 276 PRO A CA 1
ATOM 1993 C C . PRO A 1 276 ? 15.307 51.648 8.121 1.00 21.23 276 PRO A C 1
ATOM 1994 O O . PRO A 1 276 ? 14.805 50.732 8.794 1.00 21.42 276 PRO A O 1
ATOM 1998 N N . GLN A 1 277 ? 15.977 52.659 8.636 1.00 21.62 277 GLN A N 1
ATOM 1999 C CA . GLN A 1 277 ? 16.052 52.930 10.073 1.00 22.31 277 GLN A CA 1
ATOM 2000 C C . GLN A 1 277 ? 14.881 53.865 10.409 1.00 22.91 277 GLN A C 1
ATOM 2001 O O . GLN A 1 277 ? 14.049 54.124 9.548 1.00 21.56 277 GLN A O 1
ATOM 2007 N N . ARG A 1 278 ? 14.815 54.353 11.650 1.00 22.83 278 ARG A N 1
ATOM 2008 C CA . ARG A 1 278 ? 13.656 55.119 12.123 1.00 23.19 278 ARG A CA 1
ATOM 2009 C C . ARG A 1 278 ? 14.053 56.569 12.393 1.00 20.99 278 ARG A C 1
ATOM 2010 O O . ARG A 1 278 ? 15.183 56.870 12.833 1.00 20.64 278 ARG A O 1
ATOM 2018 N N . ILE A 1 279 ? 13.136 57.494 12.110 1.00 19.42 279 ILE A N 1
ATOM 2019 C CA . ILE A 1 279 ? 13.324 58.893 12.510 1.00 17.50 279 ILE A CA 1
ATOM 2020 C C . ILE A 1 279 ? 11.980 59.365 13.079 1.00 17.98 279 ILE A C 1
ATOM 2021 O O . ILE A 1 279 ? 10.938 59.024 12.526 1.00 17.06 279 ILE A O 1
ATOM 2026 N N . SER A 1 280 ? 12.002 60.096 14.205 1.00 17.85 280 SER A N 1
ATOM 2027 C CA . SER A 1 280 ? 10.751 60.550 14.834 1.00 17.19 280 SER A CA 1
ATOM 2028 C C . SER A 1 280 ? 10.162 61.763 14.085 1.00 16.91 280 SER A C 1
ATOM 2029 O O . SER A 1 280 ? 10.861 62.413 13.304 1.00 16.80 280 SER A O 1
ATOM 2032 N N . PHE A 1 281 ? 8.909 62.091 14.382 1.00 17.04 281 PHE A N 1
ATOM 2033 C CA . PHE A 1 281 ? 8.248 63.302 13.787 1.00 16.66 281 PHE A CA 1
ATOM 2034 C C . PHE A 1 281 ? 9.072 64.542 14.120 1.00 17.25 281 PHE A C 1
ATOM 2035 O O . PHE A 1 281 ? 9.374 65.368 13.261 1.00 17.44 281 PHE A O 1
ATOM 2043 N N . GLY A 1 282 ? 9.458 64.659 15.393 1.00 17.39 282 GLY A N 1
ATOM 2044 C CA . GLY A 1 282 ? 10.182 65.830 15.863 1.00 17.11 282 GLY A CA 1
ATOM 2045 C C . GLY A 1 282 ? 11.578 65.968 15.279 1.00 16.59 282 GLY A C 1
ATOM 2046 O O . GLY A 1 282 ? 12.027 67.057 14.947 1.00 16.08 282 GLY A O 1
ATOM 2047 N N . GLN A 1 283 ? 12.273 64.845 15.138 1.00 15.81 283 GLN A N 1
ATOM 2048 C CA . GLN A 1 283 ? 13.583 64.875 14.466 1.00 15.30 283 GLN A CA 1
ATOM 2049 C C . GLN A 1 283 ? 13.498 65.278 13.005 1.00 15.25 283 GLN A C 1
ATOM 2050 O O . GLN A 1 283 ? 14.357 66.013 12.510 1.00 15.54 283 GLN A O 1
ATOM 2056 N N . TRP A 1 284 ? 12.462 64.805 12.299 1.00 16.03 284 TRP A N 1
ATOM 2057 C CA . TRP A 1 284 ? 12.339 65.170 10.883 1.00 16.37 284 TRP A CA 1
ATOM 2058 C C . TRP A 1 284 ? 12.125 66.684 10.808 1.00 16.46 284 TRP A C 1
ATOM 2059 O O . TRP A 1 284 ? 12.677 67.361 9.936 1.00 16.85 284 TRP A O 1
ATOM 2070 N N . ASN A 1 285 ? 11.305 67.220 11.714 1.00 16.15 285 ASN A N 1
ATOM 2071 C CA . ASN A 1 285 ? 11.120 68.692 11.723 1.00 15.97 285 ASN A CA 1
ATOM 2072 C C . ASN A 1 285 ? 12.435 69.440 11.985 1.00 16.30 285 ASN A C 1
ATOM 2073 O O . ASN A 1 285 ? 12.754 70.409 11.312 1.00 16.22 285 ASN A O 1
ATOM 2078 N N . ARG A 1 286 ? 13.152 69.016 13.018 1.00 17.40 286 ARG A N 1
ATOM 2079 C CA . ARG A 1 286 ? 14.427 69.637 13.385 1.00 18.22 286 ARG A CA 1
ATOM 2080 C C . ARG A 1 286 ? 15.430 69.676 12.256 1.00 17.23 286 ARG A C 1
ATOM 2081 O O . ARG A 1 286 ? 16.031 70.725 12.017 1.00 16.72 286 ARG A O 1
ATOM 2089 N N . TYR A 1 287 ? 15.615 68.536 11.574 1.00 18.03 287 TYR A N 1
ATOM 2090 C CA . TYR A 1 287 ? 16.479 68.498 10.412 1.00 16.35 287 TYR A CA 1
ATOM 2091 C C . TYR A 1 287 ? 16.035 69.460 9.309 1.00 16.60 287 TYR A C 1
ATOM 2092 O O . TYR A 1 287 ? 16.810 70.264 8.790 1.00 14.39 287 TYR A O 1
ATOM 2101 N N . ARG A 1 288 ? 14.748 69.402 8.949 1.00 15.46 288 ARG A N 1
ATOM 2102 C CA . ARG A 1 288 ? 14.223 70.282 7.926 1.00 15.69 288 ARG A CA 1
ATOM 2103 C C . ARG A 1 288 ? 14.307 71.778 8.276 1.00 16.00 288 ARG A C 1
ATOM 2104 O O . ARG A 1 288 ? 14.426 72.600 7.398 1.00 17.68 288 ARG A O 1
ATOM 2112 N N . LEU A 1 289 ? 14.267 72.128 9.545 1.00 18.23 289 LEU A N 1
ATOM 2113 C CA . LEU A 1 289 ? 14.480 73.537 9.911 1.00 20.51 289 LEU A CA 1
ATOM 2114 C C . LEU A 1 289 ? 15.968 73.914 9.835 1.00 20.81 289 LEU A C 1
ATOM 2115 O O . LEU A 1 289 ? 16.307 75.036 9.490 1.00 21.68 289 LEU A O 1
ATOM 2120 N N . ALA A 1 290 ? 16.843 72.950 10.099 1.00 20.71 290 ALA A N 1
ATOM 2121 C CA . ALA A 1 290 ? 18.304 73.186 9.948 1.00 21.54 290 ALA A CA 1
ATOM 2122 C C . ALA A 1 290 ? 18.690 73.436 8.489 1.00 21.36 290 ALA A C 1
ATOM 2123 O O . ALA A 1 290 ? 19.637 74.164 8.203 1.00 22.96 290 ALA A O 1
ATOM 2125 N N . VAL A 1 291 ? 17.942 72.856 7.548 1.00 20.12 291 VAL A N 1
ATOM 2126 C CA . VAL A 1 291 ? 18.163 73.141 6.133 1.00 19.60 291 VAL A CA 1
ATOM 2127 C C . VAL A 1 291 ? 17.019 74.036 5.620 1.00 19.52 291 VAL A C 1
ATOM 2128 O O . VAL A 1 291 ? 16.631 73.990 4.447 1.00 18.96 291 VAL A O 1
ATOM 2132 N N . GLY A 1 292 ? 16.491 74.831 6.538 1.00 19.77 292 GLY A N 1
ATOM 2133 C CA . GLY A 1 292 ? 15.271 75.592 6.288 1.00 21.37 292 GLY A CA 1
ATOM 2134 C C . GLY A 1 292 ? 15.469 76.840 5.470 1.00 21.83 292 GLY A C 1
ATOM 2135 O O . GLY A 1 292 ? 16.599 77.282 5.223 1.00 20.99 292 GLY A O 1
ATOM 2136 N N . LEU A 1 293 ? 14.339 77.405 5.035 1.00 21.33 293 LEU A N 1
ATOM 2137 C CA A LEU A 1 293 ? 14.288 78.690 4.340 0.50 22.34 293 LEU A CA 1
ATOM 2138 C CA B LEU A 1 293 ? 14.388 78.676 4.346 0.50 21.85 293 LEU A CA 1
ATOM 2139 C C . LEU A 1 293 ? 14.358 79.799 5.373 1.00 22.25 293 LEU A C 1
ATOM 2140 O O . LEU A 1 293 ? 13.698 79.691 6.410 1.00 22.03 293 LEU A O 1
ATOM 2149 N N . LYS A 1 294 ? 15.126 80.856 5.076 1.00 22.76 294 LYS A N 1
ATOM 2150 C CA . LYS A 1 294 ? 15.441 81.874 6.073 1.00 24.75 294 LYS A CA 1
ATOM 2151 C C . LYS A 1 294 ? 14.895 83.267 5.756 1.00 25.09 294 LYS A C 1
ATOM 2152 O O . LYS A 1 294 ? 14.834 83.678 4.623 1.00 24.26 294 LYS A O 1
ATOM 2158 N N . GLU A 1 295 ? 14.506 83.966 6.800 1.00 27.68 295 GLU A N 1
ATOM 2159 C CA . GLU A 1 295 ? 14.086 85.359 6.680 1.00 30.71 295 GLU A CA 1
ATOM 2160 C C . GLU A 1 295 ? 15.187 86.181 7.334 1.00 32.02 295 GLU A C 1
ATOM 2161 O O . GLU A 1 295 ? 15.641 85.821 8.416 1.00 30.69 295 GLU A O 1
ATOM 2167 N N . CYS A 1 296 ? 15.610 87.262 6.677 1.00 34.81 296 CYS A N 1
ATOM 2168 C CA . CYS A 1 296 ? 16.725 88.087 7.160 1.00 38.43 296 CYS A CA 1
ATOM 2169 C C . CYS A 1 296 ? 16.377 89.571 7.174 1.00 40.43 296 CYS A C 1
ATOM 2170 O O . CYS A 1 296 ? 15.613 90.044 6.325 1.00 40.71 296 CYS A O 1
ATOM 2173 N N . ASN A 1 297 ? 16.933 90.289 8.148 1.00 42.70 297 ASN A N 1
ATOM 2174 C CA . ASN A 1 297 ? 16.846 91.758 8.202 1.00 44.87 297 ASN A CA 1
ATOM 2175 C C . ASN A 1 297 ? 18.238 92.359 8.379 1.00 44.95 297 ASN A C 1
ATOM 2176 O O . ASN A 1 297 ? 19.214 91.636 8.644 1.00 44.80 297 ASN A O 1
ATOM 2181 N N . ASN A 1 345 ? 29.160 91.843 3.578 1.00 58.34 345 ASN A N 1
ATOM 2182 C CA . ASN A 1 345 ? 29.404 91.465 4.971 1.00 58.15 345 ASN A CA 1
ATOM 2183 C C . ASN A 1 345 ? 28.335 90.505 5.540 1.00 57.55 345 ASN A C 1
ATOM 2184 O O . ASN A 1 345 ? 27.236 90.946 5.913 1.00 57.34 345 ASN A O 1
ATOM 2189 N N . PRO A 1 346 ? 28.659 89.192 5.617 1.00 56.90 346 PRO A N 1
ATOM 2190 C CA . PRO A 1 346 ? 27.744 88.189 6.182 1.00 56.24 346 PRO A CA 1
ATOM 2191 C C . PRO A 1 346 ? 27.252 88.541 7.588 1.00 55.77 346 PRO A C 1
ATOM 2192 O O . PRO A 1 346 ? 26.107 88.252 7.930 1.00 55.57 346 PRO A O 1
ATOM 2196 N N . ASP A 1 347 ? 28.110 89.168 8.391 1.00 55.56 347 ASP A N 1
ATOM 2197 C CA . ASP A 1 347 ? 27.733 89.569 9.751 1.00 55.16 347 ASP A CA 1
ATOM 2198 C C . ASP A 1 347 ? 26.753 90.751 9.822 1.00 54.35 347 ASP A C 1
ATOM 2199 O O . ASP A 1 347 ? 26.171 91.011 10.881 1.00 54.45 347 ASP A O 1
ATOM 2204 N N . ALA A 1 348 ? 26.560 91.447 8.701 1.00 53.14 348 ALA A N 1
ATOM 2205 C CA . ALA A 1 348 ? 25.632 92.580 8.637 1.00 52.20 348 ALA A CA 1
ATOM 2206 C C . ALA A 1 348 ? 24.153 92.157 8.625 1.00 51.52 348 ALA A C 1
ATOM 2207 O O . ALA A 1 348 ? 23.264 93.007 8.603 1.00 51.93 348 ALA A O 1
ATOM 2209 N N . TYR A 1 349 ? 23.895 90.849 8.651 1.00 50.50 349 TYR A N 1
ATOM 2210 C CA . TYR A 1 349 ? 22.530 90.332 8.517 1.00 48.75 349 TYR A CA 1
ATOM 2211 C C . TYR A 1 349 ? 22.134 89.463 9.691 1.00 47.61 349 TYR A C 1
ATOM 2212 O O . TYR A 1 349 ? 22.936 88.667 10.185 1.00 47.89 349 TYR A O 1
ATOM 2221 N N . THR A 1 350 ? 20.892 89.606 10.136 1.00 45.93 350 THR A N 1
ATOM 2222 C CA . THR A 1 350 ? 20.339 88.650 11.086 1.00 44.77 350 THR A CA 1
ATOM 2223 C C . THR A 1 350 ? 19.251 87.820 10.394 1.00 42.94 350 THR A C 1
ATOM 2224 O O . THR A 1 350 ? 18.336 88.365 9.792 1.00 42.32 350 THR A O 1
ATOM 2228 N N . CYS A 1 351 ? 19.400 86.502 10.461 1.00 40.96 351 CYS A N 1
ATOM 2229 C CA . CYS A 1 351 ? 18.524 85.565 9.750 1.00 39.38 351 CYS A CA 1
ATOM 2230 C C . CYS A 1 351 ? 18.006 84.516 10.711 1.00 38.27 351 CYS A C 1
ATOM 2231 O O . CYS A 1 351 ? 18.672 84.184 11.684 1.00 38.45 351 CYS A O 1
ATOM 2234 N N . LYS A 1 352 ? 16.812 83.991 10.449 1.00 36.34 352 LYS A N 1
ATOM 2235 C CA . LYS A 1 352 ? 16.343 82.817 11.177 1.00 34.13 352 LYS A CA 1
ATOM 2236 C C . LYS A 1 352 ? 15.519 81.937 10.245 1.00 31.40 352 LYS A C 1
ATOM 2237 O O . LYS A 1 352 ? 14.917 82.428 9.299 1.00 29.71 352 LYS A O 1
ATOM 2243 N N . ALA A 1 353 ? 15.502 80.641 10.518 1.00 29.66 353 ALA A N 1
ATOM 2244 C CA . ALA A 1 353 ? 14.749 79.712 9.681 1.00 27.51 353 ALA A CA 1
ATOM 2245 C C . ALA A 1 353 ? 13.290 79.891 10.028 1.00 26.17 353 ALA A C 1
ATOM 2246 O O . ALA A 1 353 ? 12.924 79.888 11.208 1.00 26.18 353 ALA A O 1
ATOM 2248 N N . VAL A 1 354 ? 12.461 80.048 9.000 1.00 24.08 354 VAL A N 1
ATOM 2249 C CA . VAL A 1 354 ? 11.054 80.286 9.219 1.00 22.79 354 VAL A CA 1
ATOM 2250 C C . VAL A 1 354 ? 10.170 79.225 8.540 1.00 21.44 354 VAL A C 1
ATOM 2251 O O . VAL A 1 354 ? 8.952 79.188 8.770 1.00 21.52 354 VAL A O 1
ATOM 2255 N N . ALA A 1 355 ? 10.765 78.374 7.698 1.00 19.86 355 ALA A N 1
ATOM 2256 C CA . ALA A 1 355 ? 9.976 77.350 6.981 1.00 18.22 355 ALA A CA 1
ATOM 2257 C C . ALA A 1 355 ? 10.839 76.108 6.831 1.00 18.32 355 ALA A C 1
ATOM 2258 O O . ALA A 1 355 ? 12.063 76.216 6.655 1.00 18.93 355 ALA A O 1
ATOM 2260 N N . PHE A 1 356 ? 10.201 74.955 6.862 1.00 17.87 356 PHE A N 1
ATOM 2261 C CA . PHE A 1 356 ? 10.915 73.678 6.691 1.00 16.67 356 PHE A CA 1
ATOM 2262 C C . PHE A 1 356 ? 11.503 73.591 5.302 1.00 17.12 356 PHE A C 1
ATOM 2263 O O . PHE A 1 356 ? 10.862 73.988 4.311 1.00 16.93 356 PHE A O 1
ATOM 2271 N N . GLY A 1 357 ? 12.744 73.102 5.192 1.00 17.05 357 GLY A N 1
ATOM 2272 C CA . GLY A 1 357 ? 13.377 73.048 3.883 1.00 16.02 357 GLY A CA 1
ATOM 2273 C C . GLY A 1 357 ? 13.583 71.613 3.417 1.00 16.30 357 GLY A C 1
ATOM 2274 O O . GLY A 1 357 ? 12.946 70.673 3.909 1.00 15.43 357 GLY A O 1
ATOM 2275 N N . GLN A 1 358 ? 14.518 71.471 2.483 1.00 15.06 358 GLN A N 1
ATOM 2276 C CA . GLN A 1 358 ? 14.823 70.203 1.845 1.00 15.48 358 GLN A CA 1
ATOM 2277 C C . GLN A 1 358 ? 16.197 70.408 1.254 1.00 15.31 358 GLN A C 1
ATOM 2278 O O . GLN A 1 358 ? 16.594 71.528 0.964 1.00 14.75 358 GLN A O 1
ATOM 2284 N N . ASN A 1 359 ? 16.922 69.315 1.023 1.00 15.21 359 ASN A N 1
ATOM 2285 C CA . ASN A 1 359 ? 18.194 69.447 0.308 1.00 15.59 359 ASN A CA 1
ATOM 2286 C C . ASN A 1 359 ? 18.444 68.156 -0.484 1.00 16.90 359 ASN A C 1
ATOM 2287 O O . ASN A 1 359 ? 19.399 67.405 -0.211 1.00 16.79 359 ASN A O 1
ATOM 2292 N N . PHE A 1 360 ? 17.544 67.875 -1.434 1.00 15.38 360 PHE A N 1
ATOM 2293 C CA . PHE A 1 360 ? 17.665 66.630 -2.238 1.00 15.10 360 PHE A CA 1
ATOM 2294 C C . PHE A 1 360 ? 17.729 66.914 -3.740 1.00 15.12 360 PHE A C 1
ATOM 2295 O O . PHE A 1 360 ? 17.250 67.952 -4.235 1.00 15.24 360 PHE A O 1
ATOM 2303 N N . ARG A 1 361 ? 18.395 66.024 -4.451 1.00 15.41 361 ARG A N 1
ATOM 2304 C CA . ARG A 1 361 ? 18.387 66.027 -5.902 1.00 16.11 361 ARG A CA 1
ATOM 2305 C C . ARG A 1 361 ? 17.282 65.124 -6.434 1.00 15.39 361 ARG A C 1
ATOM 2306 O O . ARG A 1 361 ? 17.081 64.028 -5.922 1.00 17.00 361 ARG A O 1
ATOM 2314 N N . ASN A 1 362 ? 16.603 65.568 -7.499 1.00 16.28 362 ASN A N 1
ATOM 2315 C CA . ASN A 1 362 ? 15.596 64.775 -8.178 1.00 16.62 362 ASN A CA 1
ATOM 2316 C C . ASN A 1 362 ? 16.168 63.429 -8.653 1.00 17.33 362 ASN A C 1
ATOM 2317 O O . ASN A 1 362 ? 17.359 63.342 -8.998 1.00 17.30 362 ASN A O 1
ATOM 2322 N N . PRO A 1 363 ? 15.315 62.406 -8.737 1.00 17.32 363 PRO A N 1
ATOM 2323 C CA . PRO A 1 363 ? 15.772 61.115 -9.250 1.00 17.72 363 PRO A CA 1
ATOM 2324 C C . PRO A 1 363 ? 16.104 61.162 -10.746 1.00 18.44 363 PRO A C 1
ATOM 2325 O O . PRO A 1 363 ? 15.557 61.992 -11.501 1.00 17.59 363 PRO A O 1
ATOM 2329 N N . GLN A 1 364 ? 17.002 60.264 -11.151 1.00 18.43 364 GLN A N 1
ATOM 2330 C CA . GLN A 1 364 ? 17.573 60.253 -12.483 1.00 18.23 364 GLN A CA 1
ATOM 2331 C C . GLN A 1 364 ? 17.257 58.898 -13.081 1.00 18.43 364 GLN A C 1
ATOM 2332 O O . GLN A 1 364 ? 17.181 57.880 -12.365 1.00 19.18 364 GLN A O 1
ATOM 2338 N N . TYR A 1 365 ? 17.072 58.859 -14.405 1.00 18.45 365 TYR A N 1
ATOM 2339 C CA . TYR A 1 365 ? 16.819 57.596 -15.085 1.00 18.90 365 TYR A CA 1
ATOM 2340 C C . TYR A 1 365 ? 17.995 56.624 -15.078 1.00 18.97 365 TYR A C 1
ATOM 2341 O O . TYR A 1 365 ? 19.144 57.052 -15.136 1.00 20.20 365 TYR A O 1
ATOM 2350 N N . ALA A 1 366 ? 17.695 55.334 -15.026 1.00 20.11 366 ALA A N 1
ATOM 2351 C CA . ALA A 1 366 ? 18.743 54.276 -15.003 1.00 20.97 366 ALA A CA 1
ATOM 2352 C C . ALA A 1 366 ? 19.523 54.196 -16.318 1.00 22.47 366 ALA A C 1
ATOM 2353 O O . ALA A 1 366 ? 20.744 53.925 -16.328 1.00 23.73 366 ALA A O 1
ATOM 2355 N N . ASN A 1 367 ? 18.830 54.447 -17.436 1.00 22.21 367 ASN A N 1
ATOM 2356 C CA . ASN A 1 367 ? 19.484 54.455 -18.759 1.00 22.66 367 ASN A CA 1
ATOM 2357 C C . ASN A 1 367 ? 20.271 53.170 -19.011 1.00 22.61 367 ASN A C 1
ATOM 2358 O O . ASN A 1 367 ? 21.433 53.221 -19.448 1.00 23.44 367 ASN A O 1
ATOM 2363 N N . GLY A 1 368 ? 19.636 52.041 -18.706 1.00 23.24 368 GLY A N 1
ATOM 2364 C CA . GLY A 1 368 ? 20.173 50.707 -19.003 1.00 24.71 368 GLY A CA 1
ATOM 2365 C C . GLY A 1 368 ? 21.261 50.184 -18.068 1.00 25.26 368 GLY A C 1
ATOM 2366 O O . GLY A 1 368 ? 21.780 49.074 -18.270 1.00 25.61 368 GLY A O 1
ATOM 2367 N N . ARG A 1 369 ? 21.602 50.954 -17.029 1.00 24.98 369 ARG A N 1
ATOM 2368 C CA . ARG A 1 369 ? 22.609 50.513 -16.046 1.00 24.95 369 ARG A CA 1
ATOM 2369 C C . ARG A 1 369 ? 22.254 49.244 -15.337 1.00 23.87 369 ARG A C 1
ATOM 2370 O O . ARG A 1 369 ? 21.087 48.980 -15.055 1.00 24.10 369 ARG A O 1
ATOM 2378 N N . THR A 1 370 ? 23.292 48.520 -14.948 1.00 24.00 370 THR A N 1
ATOM 2379 C CA . THR A 1 370 ? 23.156 47.363 -14.091 1.00 24.65 370 THR A CA 1
ATOM 2380 C C . THR A 1 370 ? 22.839 47.848 -12.667 1.00 24.03 370 THR A C 1
ATOM 2381 O O . THR A 1 370 ? 23.517 48.740 -12.139 1.00 24.03 370 THR A O 1
ATOM 2385 N N . ILE A 1 371 ? 21.780 47.269 -12.115 1.00 24.50 371 ILE A N 1
ATOM 2386 C CA . ILE A 1 371 ? 21.307 47.519 -10.751 1.00 25.15 371 ILE A CA 1
ATOM 2387 C C . ILE A 1 371 ? 21.041 46.142 -10.166 1.00 25.14 371 ILE A C 1
ATOM 2388 O O . ILE A 1 371 ? 20.282 45.353 -10.727 1.00 25.69 371 ILE A O 1
ATOM 2393 N N . LYS A 1 372 ? 21.688 45.832 -9.050 1.00 25.74 372 LYS A N 1
ATOM 2394 C CA . LYS A 1 372 ? 21.549 44.511 -8.443 1.00 25.15 372 LYS A CA 1
ATOM 2395 C C . LYS A 1 372 ? 21.289 44.582 -6.947 1.00 25.27 372 LYS A C 1
ATOM 2396 O O . LYS A 1 372 ? 21.818 45.448 -6.265 1.00 24.13 372 LYS A O 1
ATOM 2402 N N . LEU A 1 373 ? 20.498 43.627 -6.472 1.00 25.91 373 LEU A N 1
ATOM 2403 C CA . LEU A 1 373 ? 20.263 43.391 -5.061 1.00 26.80 373 LEU A CA 1
ATOM 2404 C C . LEU A 1 373 ? 21.312 42.449 -4.491 1.00 27.99 373 LEU A C 1
ATOM 2405 O O . LEU A 1 373 ? 21.772 41.511 -5.176 1.00 27.71 373 LEU A O 1
ATOM 2410 N N . ALA A 1 374 ? 21.735 42.745 -3.262 1.00 27.74 374 ALA A N 1
ATOM 2411 C CA . ALA A 1 374 ? 22.574 41.861 -2.459 1.00 28.58 374 ALA A CA 1
ATOM 2412 C C . ALA A 1 374 ? 21.757 41.514 -1.219 1.00 29.73 374 ALA A C 1
ATOM 2413 O O . ALA A 1 374 ? 21.327 42.415 -0.490 1.00 28.57 374 ALA A O 1
ATOM 2415 N N . ARG A 1 375 ? 21.511 40.217 -1.007 1.00 32.06 375 ARG A N 1
ATOM 2416 C CA . ARG A 1 375 ? 20.873 39.727 0.205 1.00 34.71 375 ARG A CA 1
ATOM 2417 C C . ARG A 1 375 ? 21.911 39.362 1.251 1.00 35.94 375 ARG A C 1
ATOM 2418 O O . ARG A 1 375 ? 22.832 38.573 0.983 1.00 36.41 375 ARG A O 1
ATOM 2426 N N . TYR A 1 376 ? 21.767 39.947 2.438 1.00 36.79 376 TYR A N 1
ATOM 2427 C CA . TYR A 1 376 ? 22.690 39.712 3.543 1.00 38.49 376 TYR A CA 1
ATOM 2428 C C . TYR A 1 376 ? 22.477 38.305 4.088 1.00 39.93 376 TYR A C 1
ATOM 2429 O O . TYR A 1 376 ? 21.356 37.928 4.416 1.00 40.16 376 TYR A O 1
ATOM 2438 N N . HIS A 1 377 ? 23.557 37.536 4.140 1.00 42.76 377 HIS A N 1
ATOM 2439 C CA . HIS A 1 377 ? 23.561 36.159 4.673 1.00 45.15 377 HIS A CA 1
ATOM 2440 C C . HIS A 1 377 ? 22.448 35.233 4.155 1.00 46.17 377 HIS A C 1
ATOM 2441 O O . HIS A 1 377 ? 21.283 35.331 4.569 1.00 47.36 377 HIS A O 1
ATOM 2448 N N . CYS B 1 21 ? 10.824 87.001 -3.545 1.00 45.50 21 CYS B N 1
ATOM 2449 C CA . CYS B 1 21 ? 12.295 86.883 -3.636 1.00 45.08 21 CYS B CA 1
ATOM 2450 C C . CYS B 1 21 ? 12.935 86.054 -2.501 1.00 42.78 21 CYS B C 1
ATOM 2451 O O . CYS B 1 21 ? 14.058 86.383 -2.052 1.00 44.11 21 CYS B O 1
ATOM 2454 N N . ILE B 1 22 ? 12.297 84.971 -2.042 1.00 39.06 22 ILE B N 1
ATOM 2455 C CA . ILE B 1 22 ? 11.154 84.340 -2.690 1.00 35.04 22 ILE B CA 1
ATOM 2456 C C . ILE B 1 22 ? 9.905 84.274 -1.775 1.00 32.33 22 ILE B C 1
ATOM 2457 O O . ILE B 1 22 ? 9.999 84.538 -0.576 1.00 31.58 22 ILE B O 1
ATOM 2462 N N . TYR B 1 23 ? 8.745 83.937 -2.349 1.00 28.49 23 TYR B N 1
ATOM 2463 C CA . TYR B 1 23 ? 7.499 83.871 -1.568 1.00 26.17 23 TYR B CA 1
ATOM 2464 C C . TYR B 1 23 ? 6.985 82.449 -1.506 1.00 23.43 23 TYR B C 1
ATOM 2465 O O . TYR B 1 23 ? 6.900 81.804 -2.530 1.00 23.02 23 TYR B O 1
ATOM 2474 N N . LYS B 1 24 ? 6.627 82.009 -0.303 1.00 22.00 24 LYS B N 1
ATOM 2475 C CA . LYS B 1 24 ? 5.974 80.703 -0.078 1.00 21.86 24 LYS B CA 1
ATOM 2476 C C . LYS B 1 24 ? 4.675 80.674 -0.878 1.00 21.14 24 LYS B C 1
ATOM 2477 O O . LYS B 1 24 ? 4.024 81.707 -1.028 1.00 20.90 24 LYS B O 1
ATOM 2483 N N . PHE B 1 25 ? 4.307 79.500 -1.380 1.00 20.43 25 PHE B N 1
ATOM 2484 C CA . PHE B 1 25 ? 3.001 79.289 -1.982 1.00 19.93 25 PHE B CA 1
ATOM 2485 C C . PHE B 1 25 ? 1.924 79.742 -0.993 1.00 19.75 25 PHE B C 1
ATOM 2486 O O . PHE B 1 25 ? 1.933 79.333 0.177 1.00 19.88 25 PHE B O 1
ATOM 2494 N N . GLY B 1 26 ? 0.984 80.577 -1.450 1.00 20.26 26 GLY B N 1
ATOM 2495 C CA . GLY B 1 26 ? -0.047 81.085 -0.551 1.00 19.47 26 GLY B CA 1
ATOM 2496 C C . GLY B 1 26 ? 0.252 82.491 -0.047 1.00 20.89 26 GLY B C 1
ATOM 2497 O O . GLY B 1 26 ? -0.556 83.073 0.687 1.00 20.28 26 GLY B O 1
ATOM 2498 N N . THR B 1 27 ? 1.439 83.018 -0.383 1.00 20.72 27 THR B N 1
ATOM 2499 C CA . THR B 1 27 ? 1.836 84.369 0.060 1.00 21.97 27 THR B CA 1
ATOM 2500 C C . THR B 1 27 ? 2.236 85.303 -1.101 1.00 22.85 27 THR B C 1
ATOM 2501 O O . THR B 1 27 ? 2.745 86.398 -0.865 1.00 23.70 27 THR B O 1
ATOM 2505 N N . SER B 1 28 ? 2.032 84.876 -2.335 1.00 22.98 28 SER B N 1
ATOM 2506 C CA . SER B 1 28 ? 2.517 85.664 -3.463 1.00 23.99 28 SER B CA 1
ATOM 2507 C C . SER B 1 28 ? 1.785 87.002 -3.551 1.00 24.22 28 SER B C 1
ATOM 2508 O O . SER B 1 28 ? 0.562 87.031 -3.494 1.00 23.44 28 SER B O 1
ATOM 2511 N N . PRO B 1 29 ? 2.539 88.105 -3.707 1.00 25.51 29 PRO B N 1
ATOM 2512 C CA . PRO B 1 29 ? 1.910 89.431 -3.732 1.00 25.71 29 PRO B CA 1
ATOM 2513 C C . PRO B 1 29 ? 1.018 89.665 -4.968 1.00 26.42 29 PRO B C 1
ATOM 2514 O O . PRO B 1 29 ? 0.190 90.597 -4.955 1.00 26.94 29 PRO B O 1
ATOM 2518 N N . ASP B 1 30 ? 1.167 88.838 -6.010 1.00 26.55 30 ASP B N 1
ATOM 2519 C CA . ASP B 1 30 ? 0.247 88.857 -7.168 1.00 27.17 30 ASP B CA 1
ATOM 2520 C C . ASP B 1 30 ? -1.025 88.010 -6.985 1.00 27.84 30 ASP B C 1
ATOM 2521 O O . ASP B 1 30 ? -1.811 87.854 -7.922 1.00 28.24 30 ASP B O 1
ATOM 2526 N N . SER B 1 31 ? -1.213 87.436 -5.796 1.00 27.80 31 SER B N 1
ATOM 2527 C CA . SER B 1 31 ? -2.365 86.578 -5.575 1.00 27.63 31 SER B CA 1
ATOM 2528 C C . SER B 1 31 ? -3.668 87.376 -5.702 1.00 28.62 31 SER B C 1
ATOM 2529 O O . SER B 1 31 ? -3.783 88.502 -5.183 1.00 28.11 31 SER B O 1
ATOM 2532 N N . LYS B 1 32 ? -4.634 86.779 -6.386 1.00 29.00 32 LYS B N 1
ATOM 2533 C CA . LYS B 1 32 ? -5.975 87.336 -6.438 1.00 30.49 32 LYS B CA 1
ATOM 2534 C C . LYS B 1 32 ? -6.899 86.604 -5.458 1.00 31.33 32 LYS B C 1
ATOM 2535 O O . LYS B 1 32 ? -8.121 86.751 -5.531 1.00 30.81 32 LYS B O 1
ATOM 2541 N N . ALA B 1 33 ? -6.321 85.810 -4.553 1.00 32.24 33 ALA B N 1
ATOM 2542 C CA . ALA B 1 33 ? -7.144 85.085 -3.574 1.00 33.97 33 ALA B CA 1
ATOM 2543 C C . ALA B 1 33 ? -7.790 86.025 -2.558 1.00 35.53 33 ALA B C 1
ATOM 2544 O O . ALA B 1 33 ? -7.228 87.058 -2.191 1.00 36.09 33 ALA B O 1
ATOM 2546 N N . THR B 1 34 ? -8.995 85.674 -2.128 1.00 37.83 34 THR B N 1
ATOM 2547 C CA . THR B 1 34 ? -9.662 86.395 -1.057 1.00 40.06 34 THR B CA 1
ATOM 2548 C C . THR B 1 34 ? -9.541 85.516 0.197 1.00 40.59 34 THR B C 1
ATOM 2549 O O . THR B 1 34 ? -9.668 84.294 0.121 1.00 41.27 34 THR B O 1
ATOM 2553 N N . VAL B 1 35 ? -9.259 86.111 1.347 1.00 41.61 35 VAL B N 1
ATOM 2554 C CA . VAL B 1 35 ? -9.142 85.303 2.579 1.00 42.68 35 VAL B CA 1
ATOM 2555 C C . VAL B 1 35 ? -10.176 85.703 3.624 1.00 42.70 35 VAL B C 1
ATOM 2556 O O . VAL B 1 35 ? -10.186 86.838 4.085 1.00 43.56 35 VAL B O 1
ATOM 2560 N N . SER B 1 36 ? -11.051 84.773 3.986 1.00 42.63 36 SER B N 1
ATOM 2561 C CA . SER B 1 36 ? -11.897 84.993 5.150 1.00 42.21 36 SER B CA 1
ATOM 2562 C C . SER B 1 36 ? -11.171 84.441 6.377 1.00 40.40 36 SER B C 1
ATOM 2563 O O . SER B 1 36 ? -10.898 83.245 6.467 1.00 41.27 36 SER B O 1
ATOM 2566 N N . GLY B 1 37 ? -10.857 85.311 7.324 1.00 38.42 37 GLY B N 1
ATOM 2567 C CA . GLY B 1 37 ? -10.152 84.869 8.522 1.00 34.30 37 GLY B CA 1
ATOM 2568 C C . GLY B 1 37 ? -8.651 84.989 8.360 1.00 32.05 37 GLY B C 1
ATOM 2569 O O . GLY B 1 37 ? -8.159 85.656 7.445 1.00 31.79 37 GLY B O 1
ATOM 2570 N N . ASP B 1 38 ? -7.931 84.330 9.255 1.00 28.75 38 ASP B N 1
ATOM 2571 C CA . ASP B 1 38 ? -6.514 84.520 9.397 1.00 27.05 38 ASP B CA 1
ATOM 2572 C C . ASP B 1 38 ? -5.784 83.883 8.231 1.00 24.91 38 ASP B C 1
ATOM 2573 O O . ASP B 1 38 ? -6.237 82.864 7.691 1.00 23.60 38 ASP B O 1
ATOM 2578 N N . HIS B 1 39 ? -4.666 84.500 7.841 1.00 23.41 39 HIS B N 1
ATOM 2579 C CA A HIS B 1 39 ? -3.758 83.962 6.813 0.50 22.74 39 HIS B CA 1
ATOM 2580 C CA B HIS B 1 39 ? -3.852 83.924 6.788 0.50 23.36 39 HIS B CA 1
ATOM 2581 C C . HIS B 1 39 ? -3.109 82.693 7.308 1.00 22.36 39 HIS B C 1
ATOM 2582 O O . HIS B 1 39 ? -2.809 82.583 8.497 1.00 22.20 39 HIS B O 1
ATOM 2595 N N . TRP B 1 40 ? -2.843 81.771 6.396 1.00 20.52 40 TRP B N 1
ATOM 2596 C CA . TRP B 1 40 ? -2.050 80.596 6.719 1.00 19.07 40 TRP B CA 1
ATOM 2597 C C . TRP B 1 40 ? -1.398 80.111 5.452 1.00 18.32 40 TRP B C 1
ATOM 2598 O O . TRP B 1 40 ? -1.830 80.473 4.339 1.00 18.20 40 TRP B O 1
ATOM 2609 N N . ASP B 1 41 ? -0.360 79.278 5.611 1.00 17.36 41 ASP B N 1
ATOM 2610 C CA . ASP B 1 41 ? 0.291 78.646 4.473 1.00 17.20 41 ASP B CA 1
ATOM 2611 C C . ASP B 1 41 ? 0.946 77.339 4.932 1.00 15.91 41 ASP B C 1
ATOM 2612 O O . ASP B 1 41 ? 0.808 76.953 6.092 1.00 16.38 41 ASP B O 1
ATOM 2617 N N . HIS B 1 42 ? 1.648 76.664 4.031 1.00 15.35 42 HIS B N 1
ATOM 2618 C CA . HIS B 1 42 ? 2.247 75.374 4.376 1.00 15.70 42 HIS B CA 1
ATOM 2619 C C . HIS B 1 42 ? 3.735 75.498 4.754 1.00 15.71 42 HIS B C 1
ATOM 2620 O O . HIS B 1 42 ? 4.449 74.502 4.805 1.00 15.70 42 HIS B O 1
ATOM 2627 N N . GLY B 1 43 ? 4.194 76.712 5.043 1.00 15.64 43 GLY B N 1
ATOM 2628 C CA . GLY B 1 43 ? 5.625 76.929 5.360 1.00 16.06 43 GLY B CA 1
ATOM 2629 C C . GLY B 1 43 ? 6.197 76.019 6.458 1.00 15.84 43 GLY B C 1
ATOM 2630 O O . GLY B 1 43 ? 7.329 75.534 6.349 1.00 17.02 43 GLY B O 1
ATOM 2631 N N . LEU B 1 44 ? 5.426 75.777 7.518 1.00 15.12 44 LEU B N 1
ATOM 2632 C CA . LEU B 1 44 ? 5.846 74.831 8.536 1.00 15.83 44 LEU B CA 1
ATOM 2633 C C . LEU B 1 44 ? 4.934 73.614 8.553 1.00 15.04 44 LEU B C 1
ATOM 2634 O O . LEU B 1 44 ? 4.781 72.970 9.573 1.00 15.15 44 LEU B O 1
ATOM 2639 N N . ASN B 1 45 ? 4.385 73.277 7.394 1.00 14.39 45 ASN B N 1
ATOM 2640 C CA . ASN B 1 45 ? 3.495 72.098 7.263 1.00 14.17 45 ASN B CA 1
ATOM 2641 C C . ASN B 1 45 ? 2.438 72.022 8.364 1.00 14.11 45 ASN B C 1
ATOM 2642 O O . ASN B 1 45 ? 2.110 70.929 8.866 1.00 14.38 45 ASN B O 1
ATOM 2647 N N . GLY B 1 46 ? 1.927 73.189 8.760 1.00 14.22 46 GLY B N 1
ATOM 2648 C CA . GLY B 1 46 ? 0.788 73.256 9.694 1.00 14.07 46 GLY B CA 1
ATOM 2649 C C . GLY B 1 46 ? 1.182 73.355 11.168 1.00 15.61 46 GLY B C 1
ATOM 2650 O O . GLY B 1 46 ? 0.318 73.484 12.026 1.00 14.74 46 GLY B O 1
ATOM 2651 N N . GLU B 1 47 ? 2.488 73.328 11.484 1.00 15.56 47 GLU B N 1
ATOM 2652 C CA . GLU B 1 47 ? 2.896 73.390 12.898 1.00 16.63 47 GLU B CA 1
ATOM 2653 C C . GLU B 1 47 ? 2.442 74.701 13.552 1.00 16.56 47 GLU B C 1
ATOM 2654 O O . GLU B 1 47 ? 2.236 74.733 14.762 1.00 18.31 47 GLU B O 1
ATOM 2660 N N . ASN B 1 48 ? 2.278 75.753 12.759 1.00 17.38 48 ASN B N 1
ATOM 2661 C CA . ASN B 1 48 ? 1.936 77.108 13.250 1.00 17.87 48 ASN B CA 1
ATOM 2662 C C . ASN B 1 48 ? 0.454 77.518 13.003 1.00 18.21 48 ASN B C 1
ATOM 2663 O O . ASN B 1 48 ? 0.073 78.720 13.019 1.00 17.95 48 ASN B O 1
ATOM 2668 N N . TRP B 1 49 ? -0.373 76.522 12.740 1.00 16.74 49 TRP B N 1
ATOM 2669 C CA . TRP B 1 49 ? -1.788 76.765 12.456 1.00 17.74 49 TRP B CA 1
ATOM 2670 C C . TRP B 1 49 ? -2.618 77.020 13.703 1.00 18.59 49 TRP B C 1
ATOM 2671 O O . TRP B 1 49 ? -3.317 76.128 14.190 1.00 20.05 49 TRP B O 1
ATOM 2682 N N . GLU B 1 50 ? -2.554 78.255 14.197 1.00 19.44 50 GLU B N 1
ATOM 2683 C CA . GLU B 1 50 ? -3.450 78.718 15.241 1.00 21.14 50 GLU B CA 1
ATOM 2684 C C . GLU B 1 50 ? -4.033 79.979 14.688 1.00 20.99 50 GLU B C 1
ATOM 2685 O O . GLU B 1 50 ? -3.298 80.807 14.144 1.00 21.47 50 GLU B O 1
ATOM 2691 N N . GLY B 1 51 ? -5.351 80.121 14.785 1.00 21.22 51 GLY B N 1
ATOM 2692 C CA . GLY B 1 51 ? -6.009 81.253 14.163 1.00 21.25 51 GLY B CA 1
ATOM 2693 C C . GLY B 1 51 ? -7.508 81.105 14.172 1.00 22.13 51 GLY B C 1
ATOM 2694 O O . GLY B 1 51 ? -8.056 80.240 14.843 1.00 21.16 51 GLY B O 1
ATOM 2695 N N . LYS B 1 52 ? -8.166 81.975 13.420 1.00 23.13 52 LYS B N 1
ATOM 2696 C CA . LYS B 1 52 ? -9.608 82.032 13.418 1.00 24.74 52 LYS B CA 1
ATOM 2697 C C . LYS B 1 52 ? -10.126 82.114 11.998 1.00 25.31 52 LYS B C 1
ATOM 2698 O O . LYS B 1 52 ? -9.472 82.680 11.115 1.00 25.03 52 LYS B O 1
ATOM 2704 N N . ASP B 1 53 ? -11.308 81.556 11.777 1.00 25.58 53 ASP B N 1
ATOM 2705 C CA . ASP B 1 53 ? -11.983 81.787 10.486 1.00 27.23 53 ASP B CA 1
ATOM 2706 C C . ASP B 1 53 ? -12.622 83.194 10.431 1.00 28.28 53 ASP B C 1
ATOM 2707 O O . ASP B 1 53 ? -12.505 83.992 11.387 1.00 28.30 53 ASP B O 1
ATOM 2712 N N . GLY B 1 54 ? -13.242 83.519 9.299 1.00 29.06 54 GLY B N 1
ATOM 2713 C CA . GLY B 1 54 ? -13.920 84.812 9.123 1.00 30.09 54 GLY B CA 1
ATOM 2714 C C . GLY B 1 54 ? -14.980 85.098 10.174 1.00 30.54 54 GLY B C 1
ATOM 2715 O O . GLY B 1 54 ? -15.229 86.254 10.487 1.00 31.22 54 GLY B O 1
ATOM 2716 N N . ALA B 1 55 ? -15.551 84.037 10.749 1.00 31.65 55 ALA B N 1
ATOM 2717 C CA . ALA B 1 55 ? -16.592 84.128 11.787 1.00 32.00 55 ALA B CA 1
ATOM 2718 C C . ALA B 1 55 ? -16.050 84.280 13.216 1.00 31.98 55 ALA B C 1
ATOM 2719 O O . ALA B 1 55 ? -16.831 84.468 14.163 1.00 32.95 55 ALA B O 1
ATOM 2721 N N . GLY B 1 56 ? -14.728 84.192 13.373 1.00 30.93 56 GLY B N 1
ATOM 2722 C CA . GLY B 1 56 ? -14.078 84.219 14.694 1.00 29.41 56 GLY B CA 1
ATOM 2723 C C . GLY B 1 56 ? -13.963 82.858 15.389 1.00 28.50 56 GLY B C 1
ATOM 2724 O O . GLY B 1 56 ? -13.594 82.790 16.556 1.00 28.74 56 GLY B O 1
ATOM 2725 N N . ASN B 1 57 ? -14.280 81.765 14.701 1.00 27.05 57 ASN B N 1
ATOM 2726 C CA . ASN B 1 57 ? -14.156 80.444 15.326 1.00 26.70 57 ASN B CA 1
ATOM 2727 C C . ASN B 1 57 ? -12.706 79.998 15.284 1.00 24.56 57 ASN B C 1
ATOM 2728 O O . ASN B 1 57 ? -12.086 80.059 14.218 1.00 23.45 57 ASN B O 1
ATOM 2733 N N . ALA B 1 58 ? -12.205 79.538 16.431 1.00 22.66 58 ALA B N 1
ATOM 2734 C CA . ALA B 1 58 ? -10.826 79.091 16.563 1.00 22.56 58 ALA B CA 1
ATOM 2735 C C . ALA B 1 58 ? -10.583 77.781 15.798 1.00 22.65 58 ALA B C 1
ATOM 2736 O O . ALA B 1 58 ? -11.376 76.836 15.876 1.00 22.89 58 ALA B O 1
ATOM 2738 N N . TRP B 1 59 ? -9.471 77.727 15.068 1.00 22.95 59 TRP B N 1
ATOM 2739 C CA . TRP B 1 59 ? -9.069 76.500 14.392 1.00 21.29 59 TRP B CA 1
ATOM 2740 C C . TRP B 1 59 ? -8.723 75.467 15.465 1.00 21.92 59 TRP B C 1
ATOM 2741 O O . TRP B 1 59 ? -8.337 75.857 16.566 1.00 21.55 59 TRP B O 1
ATOM 2752 N N . VAL B 1 60 ? -8.835 74.164 15.146 1.00 20.12 60 VAL B N 1
ATOM 2753 C CA . VAL B 1 60 ? -8.556 73.104 16.136 1.00 19.41 60 VAL B CA 1
ATOM 2754 C C . VAL B 1 60 ? -7.360 72.266 15.705 1.00 17.52 60 VAL B C 1
ATOM 2755 O O . VAL B 1 60 ? -7.099 71.176 16.241 1.00 18.58 60 VAL B O 1
ATOM 2759 N N . CYS B 1 61 ? -6.624 72.796 14.741 1.00 16.63 61 CYS B N 1
ATOM 2760 C CA . CYS B 1 61 ? -5.455 72.103 14.186 1.00 17.30 61 CYS B CA 1
ATOM 2761 C C . CYS B 1 61 ? -4.477 71.653 15.262 1.00 17.73 61 CYS B C 1
ATOM 2762 O O . CYS B 1 61 ? -3.994 70.504 15.243 1.00 17.38 61 CYS B O 1
ATOM 2765 N N . LYS B 1 62 ? -4.178 72.567 16.194 1.00 18.41 62 LYS B N 1
ATOM 2766 C CA A LYS B 1 62 ? -3.190 72.300 17.235 0.50 19.31 62 LYS B CA 1
ATOM 2767 C CA B LYS B 1 62 ? -3.192 72.302 17.243 0.50 19.62 62 LYS B CA 1
ATOM 2768 C C . LYS B 1 62 ? -3.797 71.734 18.523 1.00 20.05 62 LYS B C 1
ATOM 2769 O O . LYS B 1 62 ? -3.062 71.353 19.439 1.00 21.13 62 LYS B O 1
ATOM 2780 N N . THR B 1 63 ? -5.124 71.669 18.596 1.00 19.42 63 THR B N 1
ATOM 2781 C CA . THR B 1 63 ? -5.781 71.221 19.840 1.00 19.46 63 THR B CA 1
ATOM 2782 C C . THR B 1 63 ? -6.512 69.888 19.715 1.00 20.40 63 THR B C 1
ATOM 2783 O O . THR B 1 63 ? -6.663 69.173 20.718 1.00 20.09 63 THR B O 1
ATOM 2787 N N . GLY B 1 64 ? -6.934 69.535 18.497 1.00 19.54 64 GLY B N 1
ATOM 2788 C CA . GLY B 1 64 ? -7.675 68.267 18.309 1.00 18.78 64 GLY B CA 1
ATOM 2789 C C . GLY B 1 64 ? -6.812 67.045 18.494 1.00 19.18 64 GLY B C 1
ATOM 2790 O O . GLY B 1 64 ? -5.564 67.094 18.310 1.00 18.74 64 GLY B O 1
ATOM 2791 N N . ARG B 1 65 ? -7.453 65.944 18.886 1.00 19.25 65 ARG B N 1
ATOM 2792 C CA . ARG B 1 65 ? -6.768 64.668 19.082 1.00 20.77 65 ARG B CA 1
ATOM 2793 C C . ARG B 1 65 ? -7.160 63.637 18.025 1.00 20.78 65 ARG B C 1
ATOM 2794 O O . ARG B 1 65 ? -6.742 62.467 18.092 1.00 22.07 65 ARG B O 1
ATOM 2802 N N . LYS B 1 66 ? -7.972 64.055 17.052 1.00 19.33 66 LYS B N 1
ATOM 2803 C CA . LYS B 1 66 ? -8.285 63.184 15.902 1.00 18.90 66 LYS B CA 1
ATOM 2804 C C . LYS B 1 66 ? -7.933 63.897 14.592 1.00 17.99 66 LYS B C 1
ATOM 2805 O O . LYS B 1 66 ? -8.776 64.068 13.701 1.00 17.55 66 LYS B O 1
ATOM 2811 N N . GLN B 1 67 ? -6.675 64.339 14.491 1.00 17.39 67 GLN B N 1
ATOM 2812 C CA . GLN B 1 67 ? -6.231 65.109 13.343 1.00 15.46 67 GLN B CA 1
ATOM 2813 C C . GLN B 1 67 ? -5.688 64.211 12.215 1.00 15.65 67 GLN B C 1
ATOM 2814 O O . GLN B 1 67 ? -5.224 63.082 12.457 1.00 16.24 67 GLN B O 1
ATOM 2820 N N . SER B 1 68 ? -5.780 64.720 10.978 1.00 14.83 68 SER B N 1
ATOM 2821 C CA . SER B 1 68 ? -5.248 64.050 9.796 1.00 15.05 68 SER B CA 1
ATOM 2822 C C . SER B 1 68 ? -4.152 64.959 9.224 1.00 14.82 68 SER B C 1
ATOM 2823 O O . SER B 1 68 ? -4.195 66.162 9.459 1.00 15.43 68 SER B O 1
ATOM 2826 N N . PRO B 1 69 ? -3.209 64.400 8.450 1.00 15.23 69 PRO B N 1
ATOM 2827 C CA . PRO B 1 69 ? -3.105 63.005 8.074 1.00 15.83 69 PRO B CA 1
ATOM 2828 C C . PRO B 1 69 ? -2.383 62.168 9.163 1.00 16.54 69 PRO B C 1
ATOM 2829 O O . PRO B 1 69 ? -1.930 62.720 10.173 1.00 17.12 69 PRO B O 1
ATOM 2833 N N . ILE B 1 70 ? -2.318 60.859 8.942 1.00 16.59 70 ILE B N 1
ATOM 2834 C CA . ILE B 1 70 ? -1.624 59.943 9.843 1.00 16.50 70 ILE B CA 1
ATOM 2835 C C . ILE B 1 70 ? -0.544 59.163 9.122 1.00 17.22 70 ILE B C 1
ATOM 2836 O O . ILE B 1 70 ? -0.550 59.020 7.863 1.00 17.70 70 ILE B O 1
ATOM 2841 N N . ASN B 1 71 ? 0.384 58.646 9.923 1.00 17.63 71 ASN B N 1
ATOM 2842 C CA . ASN B 1 71 ? 1.374 57.700 9.438 1.00 18.28 71 ASN B CA 1
ATOM 2843 C C . ASN B 1 71 ? 0.763 56.299 9.628 1.00 19.28 71 ASN B C 1
ATOM 2844 O O . ASN B 1 71 ? 0.695 55.779 10.752 1.00 18.94 71 ASN B O 1
ATOM 2849 N N . VAL B 1 72 ? 0.230 55.738 8.540 1.00 19.57 72 VAL B N 1
ATOM 2850 C CA . VAL B 1 72 ? -0.568 54.498 8.633 1.00 20.97 72 VAL B CA 1
ATOM 2851 C C . VAL B 1 72 ? 0.327 53.364 9.108 1.00 21.51 72 VAL B C 1
ATOM 2852 O O . VAL B 1 72 ? 1.356 53.090 8.493 1.00 22.45 72 VAL B O 1
ATOM 2856 N N . PRO B 1 73 ? -0.037 52.718 10.237 1.00 22.95 73 PRO B N 1
ATOM 2857 C CA . PRO B 1 73 ? 0.812 51.650 10.785 1.00 24.26 73 PRO B CA 1
ATOM 2858 C C . PRO B 1 73 ? 0.877 50.373 9.948 1.00 24.81 73 PRO B C 1
ATOM 2859 O O . PRO B 1 73 ? -0.094 50.002 9.294 1.00 24.38 73 PRO B O 1
ATOM 2863 N N . GLN B 1 74 ? 2.017 49.694 10.014 1.00 26.27 74 GLN B N 1
ATOM 2864 C CA . GLN B 1 74 ? 2.170 48.339 9.495 1.00 28.40 74 GLN B CA 1
ATOM 2865 C C . GLN B 1 74 ? 1.434 47.364 10.444 1.00 28.81 74 GLN B C 1
ATOM 2866 O O . GLN B 1 74 ? 0.595 46.547 10.036 1.00 28.38 74 GLN B O 1
ATOM 2872 N N . TYR B 1 75 ? 1.753 47.497 11.721 1.00 30.32 75 TYR B N 1
ATOM 2873 C CA . TYR B 1 75 ? 1.305 46.555 12.753 1.00 31.72 75 TYR B CA 1
ATOM 2874 C C . TYR B 1 75 ? -0.205 46.590 12.951 1.00 30.98 75 TYR B C 1
ATOM 2875 O O . TYR B 1 75 ? -0.773 47.636 13.287 1.00 30.79 75 TYR B O 1
ATOM 2884 N N . GLN B 1 76 ? -0.845 45.446 12.706 1.00 30.59 76 GLN B N 1
ATOM 2885 C CA . GLN B 1 76 ? -2.311 45.268 12.827 1.00 30.97 76 GLN B CA 1
ATOM 2886 C C . GLN B 1 76 ? -3.139 46.146 11.890 1.00 29.50 76 GLN B C 1
ATOM 2887 O O . GLN B 1 76 ? -4.325 46.372 12.123 1.00 28.95 76 GLN B O 1
ATOM 2893 N N . VAL B 1 77 ? -2.512 46.677 10.847 1.00 29.29 77 VAL B N 1
ATOM 2894 C CA . VAL B 1 77 ? -3.262 47.460 9.865 1.00 27.73 77 VAL B CA 1
ATOM 2895 C C . VAL B 1 77 ? -2.781 47.039 8.488 1.00 28.29 77 VAL B C 1
ATOM 2896 O O . VAL B 1 77 ? -3.423 46.208 7.854 1.00 27.61 77 VAL B O 1
ATOM 2900 N N . LEU B 1 78 ? -1.653 47.587 8.029 1.00 27.63 78 LEU B N 1
ATOM 2901 C CA . LEU B 1 78 ? -1.194 47.283 6.671 1.00 28.68 78 LEU B CA 1
ATOM 2902 C C . LEU B 1 78 ? -0.712 45.833 6.543 1.00 29.99 78 LEU B C 1
ATOM 2903 O O . LEU B 1 78 ? -0.777 45.255 5.464 1.00 30.64 78 LEU B O 1
ATOM 2908 N N . ASP B 1 79 ? -0.233 45.258 7.640 1.00 31.71 79 ASP B N 1
ATOM 2909 C CA . ASP B 1 79 ? 0.191 43.838 7.646 1.00 33.20 79 ASP B CA 1
ATOM 2910 C C . ASP B 1 79 ? -0.955 42.835 7.418 1.00 34.47 79 ASP B C 1
ATOM 2911 O O . ASP B 1 79 ? -0.707 41.624 7.236 1.00 35.59 79 ASP B O 1
ATOM 2916 N N . GLY B 1 80 ? -2.193 43.322 7.453 1.00 34.54 80 GLY B N 1
ATOM 2917 C CA . GLY B 1 80 ? -3.381 42.501 7.193 1.00 36.43 80 GLY B CA 1
ATOM 2918 C C . GLY B 1 80 ? -3.880 41.695 8.387 1.00 36.70 80 GLY B C 1
ATOM 2919 O O . GLY B 1 80 ? -4.824 40.903 8.273 1.00 37.27 80 GLY B O 1
ATOM 2920 N N . LYS B 1 81 ? -3.268 41.932 9.540 1.00 36.90 81 LYS B N 1
ATOM 2921 C CA . LYS B 1 81 ? -3.448 41.061 10.690 1.00 37.35 81 LYS B CA 1
ATOM 2922 C C . LYS B 1 81 ? -4.401 41.567 11.760 1.00 37.06 81 LYS B C 1
ATOM 2923 O O . LYS B 1 81 ? -4.615 40.874 12.748 1.00 37.56 81 LYS B O 1
ATOM 2929 N N . GLY B 1 82 ? -4.964 42.761 11.573 1.00 36.19 82 GLY B N 1
ATOM 2930 C CA . GLY B 1 82 ? -5.930 43.318 12.514 1.00 35.10 82 GLY B CA 1
ATOM 2931 C C . GLY B 1 82 ? -7.359 42.976 12.137 1.00 35.01 82 GLY B C 1
ATOM 2932 O O . GLY B 1 82 ? -7.591 42.186 11.211 1.00 34.33 82 GLY B O 1
ATOM 2933 N N . SER B 1 83 ? -8.320 43.551 12.862 1.00 34.62 83 SER B N 1
ATOM 2934 C CA . SER B 1 83 ? -9.735 43.464 12.484 1.00 34.89 83 SER B CA 1
ATOM 2935 C C . SER B 1 83 ? -9.978 44.249 11.208 1.00 34.18 83 SER B C 1
ATOM 2936 O O . SER B 1 83 ? -9.751 45.461 11.166 1.00 33.70 83 SER B O 1
ATOM 2939 N N . LYS B 1 84 ? -10.425 43.550 10.164 1.00 33.25 84 LYS B N 1
ATOM 2940 C CA . LYS B 1 84 ? -10.623 44.180 8.860 1.00 32.45 84 LYS B CA 1
ATOM 2941 C C . LYS B 1 84 ? -12.080 44.567 8.678 1.00 31.72 84 LYS B C 1
ATOM 2942 O O . LYS B 1 84 ? -12.947 43.973 9.338 1.00 31.40 84 LYS B O 1
ATOM 2948 N N . ILE B 1 85 ? -12.353 45.560 7.823 1.00 29.15 85 ILE B N 1
ATOM 2949 C CA . ILE B 1 85 ? -13.720 45.929 7.468 1.00 28.72 85 ILE B CA 1
ATOM 2950 C C . ILE B 1 85 ? -14.348 44.802 6.646 1.00 29.91 85 ILE B C 1
ATOM 2951 O O . ILE B 1 85 ? -13.873 44.469 5.570 1.00 29.73 85 ILE B O 1
ATOM 2956 N N . ALA B 1 86 ? -15.427 44.228 7.169 1.00 30.81 86 ALA B N 1
ATOM 2957 C CA . ALA B 1 86 ? -16.149 43.154 6.472 1.00 31.28 86 ALA B CA 1
ATOM 2958 C C . ALA B 1 86 ? -16.542 43.602 5.080 1.00 31.23 86 ALA B C 1
ATOM 2959 O O . ALA B 1 86 ? -16.999 44.737 4.864 1.00 29.51 86 ALA B O 1
ATOM 2961 N N . ASN B 1 87 ? -16.405 42.682 4.133 1.00 31.75 87 ASN B N 1
ATOM 2962 C CA . ASN B 1 87 ? -16.768 42.957 2.761 1.00 32.81 87 ASN B CA 1
ATOM 2963 C C . ASN B 1 87 ? -18.073 43.727 2.593 1.00 31.82 87 ASN B C 1
ATOM 2964 O O . ASN B 1 87 ? -18.139 44.691 1.833 1.00 30.73 87 ASN B O 1
ATOM 2969 N N . GLY B 1 88 ? -19.111 43.335 3.335 1.00 31.10 88 GLY B N 1
ATOM 2970 C CA . GLY B 1 88 ? -20.403 43.979 3.181 1.00 30.83 88 GLY B CA 1
ATOM 2971 C C . GLY B 1 88 ? -20.497 45.382 3.760 1.00 30.75 88 GLY B C 1
ATOM 2972 O O . GLY B 1 88 ? -21.442 46.113 3.466 1.00 31.24 88 GLY B O 1
ATOM 2973 N N . LEU B 1 89 ? -19.525 45.740 4.598 1.00 30.75 89 LEU B N 1
ATOM 2974 C CA . LEU B 1 89 ? -19.498 47.051 5.257 1.00 29.55 89 LEU B CA 1
ATOM 2975 C C . LEU B 1 89 ? -18.553 48.007 4.525 1.00 29.70 89 LEU B C 1
ATOM 2976 O O . LEU B 1 89 ? -18.445 49.182 4.892 1.00 29.63 89 LEU B O 1
ATOM 2981 N N . GLN B 1 90 ? -17.921 47.507 3.463 1.00 28.87 90 GLN B N 1
ATOM 2982 C CA . GLN B 1 90 ? -16.943 48.325 2.705 1.00 28.11 90 GLN B CA 1
ATOM 2983 C C . GLN B 1 90 ? -17.604 49.427 1.924 1.00 26.81 90 GLN B C 1
ATOM 2984 O O . GLN B 1 90 ? -18.717 49.283 1.384 1.00 27.62 90 GLN B O 1
ATOM 2990 N N . THR B 1 91 ? -16.928 50.570 1.896 1.00 25.01 91 THR B N 1
ATOM 2991 C CA . THR B 1 91 ? -17.292 51.662 1.039 1.00 23.94 91 THR B CA 1
ATOM 2992 C C . THR B 1 91 ? -17.160 51.235 -0.429 1.00 23.71 91 THR B C 1
ATOM 2993 O O . THR B 1 91 ? -16.266 50.471 -0.773 1.00 25.00 91 THR B O 1
ATOM 2997 N N . GLN B 1 92 ? -18.060 51.756 -1.250 1.00 23.95 92 GLN B N 1
ATOM 2998 C CA . GLN B 1 92 ? -18.145 51.432 -2.678 1.00 25.98 92 GLN B CA 1
ATOM 2999 C C . GLN B 1 92 ? -18.154 52.719 -3.458 1.00 23.48 92 GLN B C 1
ATOM 3000 O O . GLN B 1 92 ? -18.924 53.607 -3.159 1.00 26.09 92 GLN B O 1
ATOM 3006 N N . TRP B 1 93 ? -17.314 52.800 -4.485 1.00 24.01 93 TRP B N 1
ATOM 3007 C CA . TRP B 1 93 ? -17.135 54.018 -5.269 1.00 22.85 93 TRP B CA 1
ATOM 3008 C C . TRP B 1 93 ? -17.672 53.851 -6.698 1.00 22.60 93 TRP B C 1
ATOM 3009 O O . TRP B 1 93 ? -17.355 52.860 -7.319 1.00 23.26 93 TRP B O 1
ATOM 3020 N N . SER B 1 94 ? -18.431 54.838 -7.166 1.00 22.45 94 SER B N 1
ATOM 3021 C CA . SER B 1 94 ? -19.012 54.875 -8.529 1.00 23.78 94 SER B CA 1
ATOM 3022 C C . SER B 1 94 ? -18.753 56.226 -9.165 1.00 23.20 94 SER B C 1
ATOM 3023 O O . SER B 1 94 ? -19.567 57.129 -9.067 1.00 24.21 94 SER B O 1
ATOM 3026 N N . TYR B 1 95 ? -17.605 56.365 -9.840 1.00 24.06 95 TYR B N 1
ATOM 3027 C CA . TYR B 1 95 ? -17.259 57.649 -10.434 1.00 24.06 95 TYR B CA 1
ATOM 3028 C C . TYR B 1 95 ? -17.294 57.543 -11.962 1.00 24.98 95 TYR B C 1
ATOM 3029 O O . TYR B 1 95 ? -16.419 56.903 -12.529 1.00 26.38 95 TYR B O 1
ATOM 3038 N N . PRO B 1 96 ? -18.232 58.226 -12.626 1.00 25.93 96 PRO B N 1
ATOM 3039 C CA . PRO B 1 96 ? -18.141 58.224 -14.092 1.00 27.62 96 PRO B CA 1
ATOM 3040 C C . PRO B 1 96 ? -17.173 59.354 -14.499 1.00 28.11 96 PRO B C 1
ATOM 3041 O O . PRO B 1 96 ? -16.669 60.060 -13.608 1.00 27.78 96 PRO B O 1
ATOM 3045 N N . ASP B 1 97 ? -16.899 59.533 -15.793 1.00 28.21 97 ASP B N 1
ATOM 3046 C CA . ASP B 1 97 ? -16.017 60.654 -16.188 1.00 28.71 97 ASP B CA 1
ATOM 3047 C C . ASP B 1 97 ? -16.624 61.968 -15.848 1.00 28.87 97 ASP B C 1
ATOM 3048 O O . ASP B 1 97 ? -17.855 62.175 -15.928 1.00 28.03 97 ASP B O 1
ATOM 3053 N N . LEU B 1 98 ? -15.752 62.887 -15.451 1.00 27.77 98 LEU B N 1
ATOM 3054 C CA . LEU B 1 98 ? -16.131 64.254 -15.229 1.00 29.34 98 LEU B CA 1
ATOM 3055 C C . LEU B 1 98 ? -15.840 64.983 -16.545 1.00 29.93 98 LEU B C 1
ATOM 3056 O O . LEU B 1 98 ? -14.782 64.787 -17.138 1.00 30.49 98 LEU B O 1
ATOM 3061 N N . MET B 1 99 ? -16.799 65.758 -17.041 1.00 31.14 99 MET B N 1
ATOM 3062 C CA . MET B 1 99 ? -16.727 66.307 -18.404 1.00 32.35 99 MET B CA 1
ATOM 3063 C C . MET B 1 99 ? -17.013 67.786 -18.433 1.00 31.66 99 MET B C 1
ATOM 3064 O O . MET B 1 99 ? -18.034 68.232 -17.904 1.00 31.36 99 MET B O 1
ATOM 3069 N N . SER B 1 100 ? -16.131 68.561 -19.070 1.00 30.24 100 SER B N 1
ATOM 3070 C CA . SER B 1 100 ? -16.393 69.970 -19.236 1.00 30.35 100 SER B CA 1
ATOM 3071 C C . SER B 1 100 ? -17.079 70.233 -20.580 1.00 31.44 100 SER B C 1
ATOM 3072 O O . SER B 1 100 ? -16.765 69.604 -21.591 1.00 32.23 100 SER B O 1
ATOM 3075 N N . ASN B 1 101 ? -17.984 71.193 -20.548 1.00 32.65 101 ASN B N 1
ATOM 3076 C CA . ASN B 1 101 ? -18.699 71.667 -21.728 1.00 34.39 101 ASN B CA 1
ATOM 3077 C C . ASN B 1 101 ? -18.089 73.017 -22.095 1.00 34.41 101 ASN B C 1
ATOM 3078 O O . ASN B 1 101 ? -18.625 73.777 -22.920 1.00 34.45 101 ASN B O 1
ATOM 3083 N N . GLY B 1 102 ? -16.956 73.320 -21.451 1.00 34.02 102 GLY B N 1
ATOM 3084 C CA . GLY B 1 102 ? -16.272 74.582 -21.679 1.00 32.72 102 GLY B CA 1
ATOM 3085 C C . GLY B 1 102 ? -16.326 75.559 -20.531 1.00 32.62 102 GLY B C 1
ATOM 3086 O O . GLY B 1 102 ? -15.469 76.445 -20.437 1.00 32.09 102 GLY B O 1
ATOM 3087 N N . THR B 1 103 ? -17.341 75.438 -19.669 1.00 32.05 103 THR B N 1
ATOM 3088 C CA . THR B 1 103 ? -17.421 76.263 -18.453 1.00 32.04 103 THR B CA 1
ATOM 3089 C C . THR B 1 103 ? -17.858 75.449 -17.226 1.00 30.53 103 THR B C 1
ATOM 3090 O O . THR B 1 103 ? -17.932 75.993 -16.131 1.00 31.96 103 THR B O 1
ATOM 3094 N N . SER B 1 104 ? -18.159 74.174 -17.421 1.00 29.52 104 SER B N 1
ATOM 3095 C CA . SER B 1 104 ? -18.814 73.377 -16.391 1.00 28.54 104 SER B CA 1
ATOM 3096 C C . SER B 1 104 ? -17.855 72.646 -15.442 1.00 27.16 104 SER B C 1
ATOM 3097 O O . SER B 1 104 ? -18.292 72.108 -14.433 1.00 25.93 104 SER B O 1
ATOM 3100 N N . VAL B 1 105 ? -16.566 72.624 -15.779 1.00 26.89 105 VAL B N 1
ATOM 3101 C CA . VAL B 1 105 ? -15.524 72.099 -14.861 1.00 25.74 105 VAL B CA 1
ATOM 3102 C C . VAL B 1 105 ? -14.384 73.154 -14.769 1.00 26.08 105 VAL B C 1
ATOM 3103 O O . VAL B 1 105 ? -13.982 73.744 -15.787 1.00 25.71 105 VAL B O 1
ATOM 3107 N N . GLN B 1 106 ? -13.880 73.400 -13.555 1.00 24.80 106 GLN B N 1
ATOM 3108 C CA . GLN B 1 106 ? -12.891 74.448 -13.346 1.00 24.10 106 GLN B CA 1
ATOM 3109 C C . GLN B 1 106 ? -11.681 73.823 -12.632 1.00 23.80 106 GLN B C 1
ATOM 3110 O O . GLN B 1 106 ? -11.836 72.833 -11.879 1.00 21.69 106 GLN B O 1
ATOM 3116 N N . VAL B 1 107 ? -10.496 74.363 -12.916 1.00 22.52 107 VAL B N 1
ATOM 3117 C CA . VAL B 1 107 ? -9.309 74.031 -12.124 1.00 22.80 107 VAL B CA 1
ATOM 3118 C C . VAL B 1 107 ? -8.921 75.303 -11.396 1.00 22.71 107 VAL B C 1
ATOM 3119 O O . VAL B 1 107 ? -8.831 76.388 -11.996 1.00 23.46 107 VAL B O 1
ATOM 3123 N N . ILE B 1 108 ? -8.699 75.185 -10.093 1.00 21.17 108 ILE B N 1
ATOM 3124 C CA . ILE B 1 108 ? -8.515 76.340 -9.257 1.00 21.21 108 ILE B CA 1
ATOM 3125 C C . ILE B 1 108 ? -7.145 76.268 -8.588 1.00 20.96 108 ILE B C 1
ATOM 3126 O O . ILE B 1 108 ? -6.748 75.211 -8.117 1.00 20.91 108 ILE B O 1
ATOM 3131 N N . ASN B 1 109 ? -6.444 77.392 -8.566 1.00 21.03 109 ASN B N 1
ATOM 3132 C CA . ASN B 1 109 ? -5.282 77.563 -7.684 1.00 21.03 109 ASN B CA 1
ATOM 3133 C C . ASN B 1 109 ? -5.657 78.572 -6.601 1.00 20.93 109 ASN B C 1
ATOM 3134 O O . ASN B 1 109 ? -5.832 79.776 -6.870 1.00 21.45 109 ASN B O 1
ATOM 3139 N N . ASN B 1 110 ? -5.860 78.105 -5.369 1.00 20.38 110 ASN B N 1
ATOM 3140 C CA . ASN B 1 110 ? -6.347 78.991 -4.319 1.00 21.16 110 ASN B CA 1
ATOM 3141 C C . ASN B 1 110 ? -5.234 79.429 -3.365 1.00 19.68 110 ASN B C 1
ATOM 3142 O O . ASN B 1 110 ? -5.484 79.967 -2.284 1.00 19.75 110 ASN B O 1
ATOM 3147 N N . GLY B 1 111 ? -3.999 79.170 -3.786 1.00 19.85 111 GLY B N 1
ATOM 3148 C CA . GLY B 1 111 ? -2.808 79.462 -2.983 1.00 18.01 111 GLY B CA 1
ATOM 3149 C C . GLY B 1 111 ? -2.547 78.413 -1.908 1.00 18.34 111 GLY B C 1
ATOM 3150 O O . GLY B 1 111 ? -1.618 78.589 -1.131 1.00 17.95 111 GLY B O 1
ATOM 3151 N N . HIS B 1 112 ? -3.338 77.323 -1.872 1.00 17.54 112 HIS B N 1
ATOM 3152 C CA . HIS B 1 112 ? -3.146 76.218 -0.907 1.00 17.23 112 HIS B CA 1
ATOM 3153 C C . HIS B 1 112 ? -3.137 74.836 -1.553 1.00 16.79 112 HIS B C 1
ATOM 3154 O O . HIS B 1 112 ? -2.665 73.848 -0.951 1.00 16.36 112 HIS B O 1
ATOM 3161 N N . THR B 1 113 ? -3.689 74.754 -2.758 1.00 15.60 113 THR B N 1
ATOM 3162 C CA . THR B 1 113 ? -3.792 73.512 -3.512 1.00 15.78 113 THR B CA 1
ATOM 3163 C C . THR B 1 113 ? -4.175 73.848 -4.964 1.00 14.99 113 THR B C 1
ATOM 3164 O O . THR B 1 113 ? -4.477 75.003 -5.288 1.00 17.15 113 THR B O 1
ATOM 3168 N N . ILE B 1 114 ? -4.128 72.827 -5.796 1.00 16.42 114 ILE B N 1
ATOM 3169 C CA . ILE B 1 114 ? -4.754 72.822 -7.116 1.00 16.72 114 ILE B CA 1
ATOM 3170 C C . ILE B 1 114 ? -6.016 71.953 -6.915 1.00 16.79 114 ILE B C 1
ATOM 3171 O O . ILE B 1 114 ? -5.932 70.785 -6.526 1.00 15.62 114 ILE B O 1
ATOM 3176 N N . GLN B 1 115 ? -7.169 72.548 -7.206 1.00 17.58 115 GLN B N 1
ATOM 3177 C CA . GLN B 1 115 ? -8.446 71.951 -6.860 1.00 17.32 115 GLN B CA 1
ATOM 3178 C C . GLN B 1 115 ? -9.354 71.954 -8.110 1.00 18.99 115 GLN B C 1
ATOM 3179 O O . GLN B 1 115 ? -9.391 72.946 -8.832 1.00 20.31 115 GLN B O 1
ATOM 3185 N N . VAL B 1 116 ? -10.061 70.847 -8.328 1.00 18.81 116 VAL B N 1
ATOM 3186 C CA . VAL B 1 116 ? -11.048 70.747 -9.418 1.00 20.47 116 VAL B CA 1
ATOM 3187 C C . VAL B 1 116 ? -12.455 70.884 -8.816 1.00 21.36 116 VAL B C 1
ATOM 3188 O O . VAL B 1 116 ? -12.767 70.255 -7.790 1.00 20.44 116 VAL B O 1
ATOM 3192 N N . GLN B 1 117 ? -13.279 71.723 -9.449 1.00 22.42 117 GLN B N 1
ATOM 3193 C CA . GLN B 1 117 ? -14.680 71.893 -9.076 1.00 23.39 117 GLN B CA 1
ATOM 3194 C C . GLN B 1 117 ? -15.540 71.838 -10.337 1.00 24.08 117 GLN B C 1
ATOM 3195 O O . GLN B 1 117 ? -15.024 71.881 -11.470 1.00 23.51 117 GLN B O 1
ATOM 3201 N N . TRP B 1 118 ? -16.856 71.758 -10.149 1.00 24.98 118 TRP B N 1
ATOM 3202 C CA . TRP B 1 118 ? -17.741 71.636 -11.304 1.00 24.92 118 TRP B CA 1
ATOM 3203 C C . TRP B 1 118 ? -19.067 72.289 -10.994 1.00 26.84 118 TRP B C 1
ATOM 3204 O O . TRP B 1 118 ? -19.453 72.415 -9.830 1.00 25.65 118 TRP B O 1
ATOM 3215 N N . THR B 1 119 ? -19.752 72.737 -12.043 1.00 28.42 119 THR B N 1
ATOM 3216 C CA . THR B 1 119 ? -20.966 73.527 -11.847 1.00 29.88 119 THR B CA 1
ATOM 3217 C C . THR B 1 119 ? -22.152 72.899 -12.573 1.00 30.87 119 THR B C 1
ATOM 3218 O O . THR B 1 119 ? -23.186 73.541 -12.772 1.00 31.84 119 THR B O 1
ATOM 3222 N N . TYR B 1 120 ? -21.988 71.644 -12.954 1.00 31.18 120 TYR B N 1
ATOM 3223 C CA . TYR B 1 120 ? -23.084 70.847 -13.475 1.00 31.20 120 TYR B CA 1
ATOM 3224 C C . TYR B 1 120 ? -23.322 69.729 -12.493 1.00 32.57 120 TYR B C 1
ATOM 3225 O O . TYR B 1 120 ? -22.498 69.461 -11.604 1.00 32.58 120 TYR B O 1
ATOM 3234 N N . ASN B 1 121 ? -24.450 69.057 -12.638 1.00 33.00 121 ASN B N 1
ATOM 3235 C CA . ASN B 1 121 ? -24.775 68.005 -11.704 1.00 33.68 121 ASN B CA 1
ATOM 3236 C C . ASN B 1 121 ? -24.104 66.672 -12.034 1.00 33.35 121 ASN B C 1
ATOM 3237 O O . ASN B 1 121 ? -24.715 65.741 -12.568 1.00 33.97 121 ASN B O 1
ATOM 3242 N N . TYR B 1 122 ? -22.814 66.587 -11.685 1.00 31.13 122 TYR B N 1
ATOM 3243 C CA . TYR B 1 122 ? -22.023 65.393 -11.835 1.00 29.75 122 TYR B CA 1
ATOM 3244 C C . TYR B 1 122 ? -22.563 64.269 -10.964 1.00 29.10 122 TYR B C 1
ATOM 3245 O O . TYR B 1 122 ? -22.925 64.503 -9.820 1.00 29.82 122 TYR B O 1
ATOM 3254 N N . ALA B 1 123 ? -22.588 63.054 -11.497 1.00 29.13 123 ALA B N 1
ATOM 3255 C CA . ALA B 1 123 ? -23.238 61.913 -10.831 1.00 28.61 123 ALA B CA 1
ATOM 3256 C C . ALA B 1 123 ? -22.322 60.974 -10.072 1.00 28.63 123 ALA B C 1
ATOM 3257 O O . ALA B 1 123 ? -22.784 59.935 -9.563 1.00 28.19 123 ALA B O 1
ATOM 3259 N N . GLY B 1 124 ? -21.025 61.290 -9.986 1.00 27.69 124 GLY B N 1
ATOM 3260 C CA . GLY B 1 124 ? -20.130 60.467 -9.189 1.00 27.63 124 GLY B CA 1
ATOM 3261 C C . GLY B 1 124 ? -20.589 60.435 -7.739 1.00 26.18 124 GLY B C 1
ATOM 3262 O O . GLY B 1 124 ? -21.128 61.407 -7.242 1.00 27.32 124 GLY B O 1
ATOM 3263 N N . HIS B 1 125 ? -20.426 59.287 -7.103 1.00 26.16 125 HIS B N 1
ATOM 3264 C CA . HIS B 1 125 ? -20.772 59.140 -5.692 1.00 26.42 125 HIS B CA 1
ATOM 3265 C C . HIS B 1 125 ? -20.024 57.968 -5.119 1.00 25.34 125 HIS B C 1
ATOM 3266 O O . HIS B 1 125 ? -19.443 57.176 -5.847 1.00 26.37 125 HIS B O 1
ATOM 3273 N N . ALA B 1 126 ? -20.055 57.867 -3.792 1.00 25.00 126 ALA B N 1
ATOM 3274 C CA . ALA B 1 126 ? -19.665 56.690 -3.085 1.00 24.78 126 ALA B CA 1
ATOM 3275 C C . ALA B 1 126 ? -20.835 56.351 -2.154 1.00 23.76 126 ALA B C 1
ATOM 3276 O O . ALA B 1 126 ? -21.671 57.198 -1.875 1.00 26.24 126 ALA B O 1
ATOM 3278 N N . THR B 1 127 ? -20.889 55.119 -1.691 1.00 24.52 127 THR B N 1
ATOM 3279 C CA . THR B 1 127 ? -21.842 54.771 -0.632 1.00 24.74 127 THR B CA 1
ATOM 3280 C C . THR B 1 127 ? -21.081 54.245 0.549 1.00 23.67 127 THR B C 1
ATOM 3281 O O . THR B 1 127 ? -20.140 53.487 0.400 1.00 24.52 127 THR B O 1
ATOM 3285 N N . ILE B 1 128 ? -21.528 54.636 1.736 1.00 23.84 128 ILE B N 1
ATOM 3286 C CA . ILE B 1 128 ? -20.868 54.232 2.972 1.00 22.94 128 ILE B CA 1
ATOM 3287 C C . ILE B 1 128 ? -21.875 53.525 3.880 1.00 22.71 128 ILE B C 1
ATOM 3288 O O . ILE B 1 128 ? -23.010 53.995 4.000 1.00 22.65 128 ILE B O 1
ATOM 3293 N N . ALA B 1 129 ? -21.421 52.441 4.495 1.00 23.55 129 ALA B N 1
ATOM 3294 C CA . ALA B 1 129 ? -22.230 51.617 5.411 1.00 25.08 129 ALA B CA 1
ATOM 3295 C C . ALA B 1 129 ? -22.512 52.391 6.701 1.00 25.54 129 ALA B C 1
ATOM 3296 O O . ALA B 1 129 ? -21.660 53.154 7.190 1.00 25.44 129 ALA B O 1
ATOM 3298 N N . ILE B 1 130 ? -23.726 52.227 7.222 1.00 25.36 130 ILE B N 1
ATOM 3299 C CA . ILE B 1 130 ? -24.131 52.813 8.490 1.00 25.12 130 ILE B CA 1
ATOM 3300 C C . ILE B 1 130 ? -24.927 51.739 9.263 1.00 26.50 130 ILE B C 1
ATOM 3301 O O . ILE B 1 130 ? -25.335 50.720 8.663 1.00 25.39 130 ILE B O 1
ATOM 3306 N N . PRO B 1 131 ? -25.068 51.915 10.588 1.00 27.23 131 PRO B N 1
ATOM 3307 C CA . PRO B 1 131 ? -26.011 51.043 11.310 1.00 27.38 131 PRO B CA 1
ATOM 3308 C C . PRO B 1 131 ? -27.420 51.169 10.751 1.00 27.70 131 PRO B C 1
ATOM 3309 O O . PRO B 1 131 ? -27.912 52.283 10.525 1.00 26.94 131 PRO B O 1
ATOM 3313 N N . ALA B 1 132 ? -28.062 50.017 10.522 1.00 29.54 132 ALA B N 1
ATOM 3314 C CA . ALA B 1 132 ? -29.427 50.011 9.988 1.00 29.98 132 ALA B CA 1
ATOM 3315 C C . ALA B 1 132 ? -30.345 50.832 10.866 1.00 30.19 132 ALA B C 1
ATOM 3316 O O . ALA B 1 132 ? -31.200 51.548 10.378 1.00 31.40 132 ALA B O 1
ATOM 3318 N N . MET B 1 133 ? -30.166 50.729 12.178 1.00 30.98 133 MET B N 1
ATOM 3319 C CA . MET B 1 133 ? -30.975 51.497 13.100 1.00 31.76 133 MET B CA 1
ATOM 3320 C C . MET B 1 133 ? -30.059 52.574 13.633 1.00 30.93 133 MET B C 1
ATOM 3321 O O . MET B 1 133 ? -28.968 52.255 14.088 1.00 31.33 133 MET B O 1
ATOM 3326 N N . HIS B 1 134 ? -30.498 53.820 13.560 1.00 30.14 134 HIS B N 1
ATOM 3327 C CA . HIS B 1 134 ? -29.656 54.973 13.922 1.00 29.35 134 HIS B CA 1
ATOM 3328 C C . HIS B 1 134 ? -30.522 56.096 14.428 1.00 29.45 134 HIS B C 1
ATOM 3329 O O . HIS B 1 134 ? -31.729 56.108 14.185 1.00 29.56 134 HIS B O 1
ATOM 3336 N N . ASN B 1 135 ? -29.907 57.045 15.143 1.00 27.79 135 ASN B N 1
ATOM 3337 C CA . ASN B 1 135 ? -30.560 58.234 15.659 1.00 27.89 135 ASN B CA 1
ATOM 3338 C C . ASN B 1 135 ? -29.497 59.339 15.813 1.00 27.28 135 ASN B C 1
ATOM 3339 O O . ASN B 1 135 ? -28.410 59.180 15.254 1.00 26.69 135 ASN B O 1
ATOM 3344 N N . GLN B 1 136 ? -29.798 60.419 16.538 1.00 27.34 136 GLN B N 1
ATOM 3345 C CA . GLN B 1 136 ? -28.856 61.556 16.721 1.00 28.06 136 GLN B CA 1
ATOM 3346 C C . GLN B 1 136 ? -27.465 61.225 17.278 1.00 27.19 136 GLN B C 1
ATOM 3347 O O . GLN B 1 136 ? -26.518 62.034 17.120 1.00 27.26 136 GLN B O 1
ATOM 3353 N N . THR B 1 137 ? -27.332 60.087 17.952 1.00 25.08 137 THR B N 1
ATOM 3354 C CA . THR B 1 137 ? -26.024 59.707 18.499 1.00 24.38 137 THR B CA 1
ATOM 3355 C C . THR B 1 137 ? -25.102 59.036 17.460 1.00 23.37 137 THR B C 1
ATOM 3356 O O . THR B 1 137 ? -23.923 58.812 17.720 1.00 23.02 137 THR B O 1
ATOM 3360 N N . ASN B 1 138 ? -25.6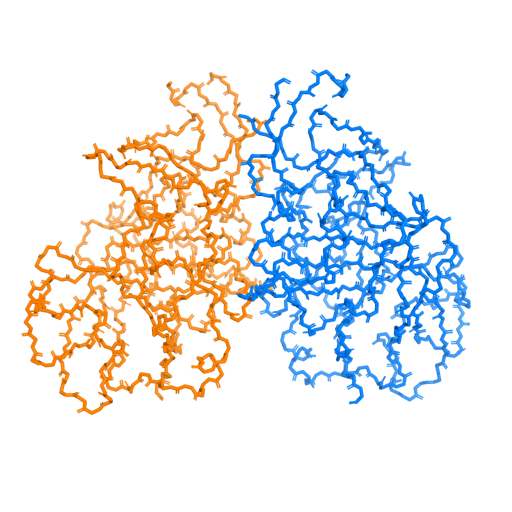45 58.694 16.289 1.00 22.13 138 ASN B N 1
ATOM 3361 C CA . ASN B 1 138 ? -24.826 58.065 15.261 1.00 21.52 138 ASN B CA 1
ATOM 3362 C C . ASN B 1 138 ? -24.071 59.120 14.446 1.00 20.15 138 ASN B C 1
ATOM 3363 O O . ASN B 1 138 ? -24.489 60.270 14.353 1.00 19.40 138 ASN B O 1
ATOM 3368 N N . ARG B 1 139 ? -22.953 58.688 13.879 1.00 20.44 139 ARG B N 1
ATOM 3369 C CA . ARG B 1 139 ? -22.091 59.560 13.073 1.00 20.19 139 ARG B CA 1
ATOM 3370 C C . ARG B 1 139 ? -21.610 58.773 11.861 1.00 19.77 139 ARG B C 1
ATOM 3371 O O . ARG B 1 139 ? -21.640 57.524 11.842 1.00 19.41 139 ARG B O 1
ATOM 3379 N N . ILE B 1 140 ? -21.107 59.499 10.859 1.00 20.24 140 ILE B N 1
ATOM 3380 C CA . ILE B 1 140 ? -20.621 58.882 9.609 1.00 20.06 140 ILE B CA 1
ATOM 3381 C C . ILE B 1 140 ? -19.490 57.901 9.817 1.00 20.21 140 ILE B C 1
ATOM 3382 O O . ILE B 1 140 ? -19.297 56.974 9.017 1.00 20.08 140 ILE B O 1
ATOM 3387 N N . VAL B 1 141 ? -18.770 58.049 10.937 1.00 19.30 141 VAL B N 1
ATOM 3388 C CA . VAL B 1 141 ? -17.626 57.185 11.227 1.00 19.50 141 VAL B CA 1
ATOM 3389 C C . VAL B 1 141 ? -17.995 55.836 11.887 1.00 20.36 141 VAL B C 1
ATOM 3390 O O . VAL B 1 141 ? -17.131 55.006 12.171 1.00 19.63 141 VAL B O 1
ATOM 3394 N N . ASP B 1 142 ? -19.290 55.624 12.128 1.00 20.37 142 ASP B N 1
ATOM 3395 C CA . ASP B 1 142 ? -19.729 54.466 12.932 1.00 21.76 142 ASP B CA 1
ATOM 3396 C C . ASP B 1 142 ? -19.372 53.125 12.353 1.00 22.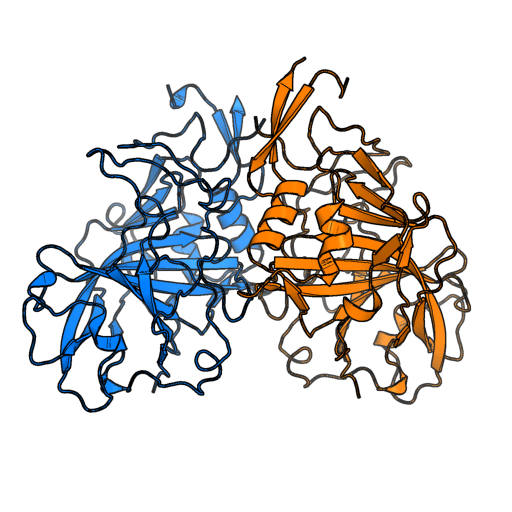14 142 ASP B C 1
ATOM 3397 O O . ASP B 1 142 ? -19.175 52.173 13.110 1.00 22.56 142 ASP B O 1
ATOM 3402 N N . VAL B 1 143 ? -19.193 53.058 11.029 1.00 22.39 143 VAL B N 1
ATOM 3403 C CA . VAL B 1 143 ? -18.736 51.811 10.381 1.00 22.20 143 VAL B CA 1
ATOM 3404 C C . VAL B 1 143 ? -17.451 51.259 10.972 1.00 22.46 143 VAL B C 1
ATOM 3405 O O . VAL B 1 143 ? -17.236 50.026 10.994 1.00 22.16 143 VAL B O 1
ATOM 3409 N N . LEU B 1 144 ? -16.599 52.149 11.501 1.00 22.13 144 LEU B N 1
ATOM 3410 C CA . LEU B 1 144 ? -15.311 51.717 12.067 1.00 22.92 144 LEU B CA 1
ATOM 3411 C C . LEU B 1 144 ? -15.511 50.771 13.249 1.00 23.82 144 LEU B C 1
ATOM 3412 O O . LEU B 1 144 ? -14.652 49.953 13.521 1.00 22.86 144 LEU B O 1
ATOM 3417 N N . GLU B 1 145 ? -16.635 50.938 13.952 1.00 25.21 145 GLU B N 1
ATOM 3418 C CA . GLU B 1 145 ? -16.926 50.146 15.177 1.00 28.29 145 GLU B CA 1
ATOM 3419 C C . GLU B 1 145 ? -18.025 49.086 14.983 1.00 29.18 145 GLU B C 1
ATOM 3420 O O . GLU B 1 145 ? -18.349 48.347 15.928 1.00 29.28 145 GLU B O 1
ATOM 3426 N N . MET B 1 146 ? -18.609 49.022 13.791 1.00 29.26 146 MET B N 1
ATOM 3427 C CA . MET B 1 146 ? -19.640 48.012 13.521 1.00 30.60 146 MET B CA 1
ATOM 3428 C C . MET B 1 146 ? -19.021 46.623 13.561 1.00 32.07 146 MET B C 1
ATOM 3429 O O . MET B 1 146 ? -17.876 46.447 13.185 1.00 31.46 146 MET B O 1
ATOM 3434 N N . ARG B 1 147 ? -19.768 45.641 14.060 1.00 34.24 147 ARG B N 1
ATOM 3435 C CA . ARG B 1 147 ? -19.356 44.256 13.930 1.00 37.07 147 ARG B CA 1
ATOM 3436 C C . ARG B 1 147 ? -19.736 43.760 12.531 1.00 37.05 147 ARG B C 1
ATOM 3437 O O . ARG B 1 147 ? -20.728 44.228 11.962 1.00 36.97 147 ARG B O 1
ATOM 3445 N N . PRO B 1 148 ? -18.943 42.827 11.963 1.00 38.07 148 PRO B N 1
ATOM 3446 C CA . PRO B 1 148 ? -19.149 42.308 10.605 1.00 38.79 148 PRO B CA 1
ATOM 3447 C C . PRO B 1 148 ? -20.581 41.881 10.292 1.00 39.64 148 PRO B C 1
ATOM 3448 O O . PRO B 1 148 ? -21.042 42.048 9.160 1.00 39.36 148 PRO B O 1
ATOM 3452 N N . ASN B 1 149 ? -21.283 41.343 11.289 1.00 40.35 149 ASN B N 1
ATOM 3453 C CA . ASN B 1 149 ? -22.646 40.887 11.071 1.00 41.18 149 ASN B CA 1
ATOM 3454 C C . ASN B 1 149 ? -23.735 41.865 11.510 1.00 40.98 149 ASN B C 1
ATOM 3455 O O . ASN B 1 149 ? -24.917 41.518 11.457 1.00 41.43 149 ASN B O 1
ATOM 3460 N N . ASP B 1 150 ? -23.356 43.085 11.911 1.00 40.16 150 ASP B N 1
ATOM 3461 C CA . ASP B 1 150 ? -24.346 44.103 12.283 1.00 39.25 150 ASP B CA 1
ATOM 3462 C C . ASP B 1 150 ? -25.226 44.446 11.092 1.00 38.43 150 ASP B C 1
ATOM 3463 O O . ASP B 1 150 ? -24.725 44.566 9.965 1.00 38.95 150 ASP B O 1
ATOM 3468 N N . ALA B 1 151 ? -26.527 44.609 11.342 1.00 36.76 151 ALA B N 1
ATOM 3469 C CA . ALA B 1 151 ? -27.463 45.108 10.348 1.00 35.69 151 ALA B CA 1
ATOM 3470 C C . ALA B 1 151 ? -26.998 46.475 9.876 1.00 35.04 151 ALA B C 1
ATOM 3471 O O . ALA B 1 151 ? -26.777 47.397 10.680 1.00 34.17 151 ALA B O 1
ATOM 3473 N N . ALA B 1 152 ? -26.875 46.599 8.567 1.00 34.38 152 ALA B N 1
ATOM 3474 C CA . ALA B 1 152 ? -26.274 47.780 7.959 1.00 34.27 152 ALA B CA 1
ATOM 3475 C C . ALA B 1 152 ? -27.218 48.374 6.950 1.00 33.86 152 ALA B C 1
ATOM 3476 O O . ALA B 1 152 ? -28.028 47.664 6.342 1.00 34.33 152 ALA B O 1
ATOM 3478 N N . ASP B 1 153 ? -27.119 49.684 6.799 1.00 32.91 153 ASP B N 1
ATOM 3479 C CA . ASP B 1 153 ? -27.727 50.452 5.722 1.00 32.12 153 ASP B CA 1
ATOM 3480 C C . ASP B 1 153 ? -26.579 51.199 4.988 1.00 31.68 153 ASP B C 1
ATOM 3481 O O . ASP B 1 153 ? -25.411 50.945 5.288 1.00 31.21 153 ASP B O 1
ATOM 3486 N N . ARG B 1 154 ? -26.924 52.036 4.007 1.00 31.42 154 ARG B N 1
ATOM 3487 C CA . ARG B 1 154 ? -25.939 52.778 3.183 1.00 31.76 154 ARG B CA 1
ATOM 3488 C C . ARG B 1 154 ? -26.385 54.199 2.967 1.00 31.01 154 ARG B C 1
ATOM 3489 O O . ARG B 1 154 ? -27.580 54.478 2.791 1.00 31.08 154 ARG B O 1
ATOM 3497 N N . VAL B 1 155 ? -25.423 55.123 3.024 1.00 29.38 155 VAL B N 1
ATOM 3498 C CA . VAL B 1 155 ? -25.707 56.509 2.716 1.00 27.82 155 VAL B CA 1
ATOM 3499 C C . VAL B 1 155 ? -24.883 56.933 1.510 1.00 27.54 155 VAL B C 1
ATOM 3500 O O . VAL B 1 155 ? -23.812 56.373 1.247 1.00 26.24 155 VAL B O 1
ATOM 3504 N N . THR B 1 156 ? -25.407 57.914 0.795 1.00 26.63 156 THR B N 1
ATOM 3505 C CA . THR B 1 156 ? -24.747 58.405 -0.396 1.00 27.00 156 THR B CA 1
ATOM 3506 C C . THR B 1 156 ? -23.829 59.565 -0.004 1.00 24.51 156 THR B C 1
ATOM 3507 O O . THR B 1 156 ? -24.275 60.529 0.593 1.00 23.83 156 THR B O 1
ATOM 3511 N N . ALA B 1 157 ? -22.556 59.425 -0.368 1.00 23.64 157 ALA B N 1
ATOM 3512 C CA . ALA B 1 157 ? -21.573 60.499 -0.204 1.00 23.01 157 ALA B CA 1
ATOM 3513 C C . ALA B 1 157 ? -21.316 61.136 -1.572 1.00 22.41 157 ALA B C 1
ATOM 3514 O O . ALA B 1 157 ? -20.878 60.471 -2.491 1.00 23.26 157 ALA B O 1
ATOM 3516 N N . VAL B 1 158 ? -21.573 62.421 -1.676 1.00 22.31 158 VAL B N 1
ATOM 3517 C CA . VAL B 1 158 ? -21.506 63.126 -2.950 1.00 24.30 158 VAL B CA 1
ATOM 3518 C C . VAL B 1 158 ? -20.178 63.941 -3.000 1.00 23.90 158 VAL B C 1
ATOM 3519 O O . VAL B 1 158 ? -19.959 64.769 -2.113 1.00 22.36 158 VAL B O 1
ATOM 3523 N N . PRO B 1 159 ? -19.332 63.723 -4.044 1.00 24.85 159 PRO B N 1
ATOM 3524 C CA . PRO B 1 159 ? -18.109 64.550 -4.128 1.00 24.31 159 PRO B CA 1
ATOM 3525 C C . PRO B 1 159 ? -18.457 66.020 -4.305 1.00 23.46 159 PRO B C 1
ATOM 3526 O O . PRO B 1 159 ? -19.387 66.378 -5.061 1.00 22.78 159 PRO B O 1
ATOM 3530 N N . THR B 1 160 ? -17.710 66.887 -3.624 1.00 22.19 160 THR B N 1
ATOM 3531 C CA . THR B 1 160 ? -17.889 68.337 -3.742 1.00 21.07 160 THR B CA 1
ATOM 3532 C C . THR B 1 160 ? -16.721 69.031 -4.523 1.00 20.87 160 THR B C 1
ATOM 3533 O O . THR B 1 160 ? -16.902 70.101 -5.051 1.00 19.99 160 THR B O 1
ATOM 3537 N N . GLN B 1 161 ? -15.568 68.370 -4.591 1.00 19.27 161 GLN B N 1
ATOM 3538 C CA . GLN B 1 161 ? -14.342 68.900 -5.203 1.00 19.25 161 GLN B CA 1
ATOM 3539 C C . GLN B 1 161 ? -13.278 67.831 -4.969 1.00 18.87 161 GLN B C 1
ATOM 3540 O O . GLN B 1 161 ? -13.451 66.911 -4.149 1.00 18.26 161 GLN B O 1
ATOM 3546 N N . PHE B 1 162 ? -12.195 67.892 -5.728 1.00 18.35 162 PHE B N 1
ATOM 3547 C CA . PHE B 1 162 ? -11.018 67.074 -5.415 1.00 18.21 162 PHE B CA 1
ATOM 3548 C C . PHE B 1 162 ? -9.812 67.971 -5.582 1.00 17.91 162 PHE B C 1
ATOM 3549 O O . PHE B 1 162 ? -9.904 68.996 -6.241 1.00 17.52 162 PHE B O 1
ATOM 3557 N N . HIS B 1 163 ? -8.718 67.623 -4.908 1.00 17.60 163 HIS B N 1
ATOM 3558 C CA . HIS B 1 163 ? -7.548 68.508 -4.945 1.00 17.24 163 HIS B CA 1
ATOM 3559 C C . HIS B 1 163 ? -6.334 67.683 -4.592 1.00 16.68 163 HIS B C 1
ATOM 3560 O O . HIS B 1 163 ? -6.428 66.464 -4.376 1.00 16.42 163 HIS B O 1
ATOM 3567 N N . PHE B 1 164 ? -5.182 68.355 -4.582 1.00 16.14 164 PHE B N 1
ATOM 3568 C CA . PHE B 1 164 ? -3.894 67.673 -4.570 1.00 14.92 164 PHE B CA 1
ATOM 3569 C C . PHE B 1 164 ? -2.957 68.170 -3.446 1.00 14.90 164 PHE B C 1
ATOM 3570 O O . PHE B 1 164 ? -3.095 69.289 -2.959 1.00 14.16 164 PHE B O 1
ATOM 3578 N N . HIS B 1 165 ? -1.997 67.305 -3.086 1.00 15.05 165 HIS B N 1
ATOM 3579 C CA . HIS B 1 165 ? -0.904 67.660 -2.144 1.00 14.16 165 HIS B CA 1
ATOM 3580 C C . HIS B 1 165 ? 0.339 66.982 -2.641 1.00 14.26 165 HIS B C 1
ATOM 3581 O O . HIS B 1 165 ? 0.313 65.813 -3.059 1.00 15.64 165 HIS B O 1
ATOM 3588 N N . SER B 1 166 ? 1.438 67.702 -2.571 1.00 14.27 166 SER B N 1
ATOM 3589 C CA . SER B 1 166 ? 2.757 67.093 -2.725 1.00 13.29 166 SER B CA 1
ATOM 3590 C C . SER B 1 166 ? 3.593 67.565 -1.529 1.00 13.70 166 SER B C 1
ATOM 3591 O O . SER B 1 166 ? 3.481 68.711 -1.147 1.00 13.33 166 SER B O 1
ATOM 3594 N N . THR B 1 167 ? 4.425 66.708 -0.921 1.00 13.56 167 THR B N 1
ATOM 3595 C CA . THR B 1 167 ? 4.394 65.258 -1.081 1.00 14.42 167 THR B CA 1
ATOM 3596 C C . THR B 1 167 ? 3.088 64.774 -0.407 1.00 14.57 167 THR B C 1
ATOM 3597 O O . THR B 1 167 ? 2.245 65.607 -0.026 1.00 14.65 167 THR B O 1
ATOM 3601 N N . SER B 1 168 ? 2.899 63.446 -0.284 1.00 14.51 168 SER B N 1
ATOM 3602 C CA . SER B 1 168 ? 1.637 62.914 0.226 1.00 15.40 168 SER B CA 1
ATOM 3603 C C . SER B 1 168 ? 1.450 63.335 1.683 1.00 16.67 168 SER B C 1
ATOM 3604 O O . SER B 1 168 ? 2.430 63.550 2.409 1.00 16.49 168 SER B O 1
ATOM 3607 N N . GLU B 1 169 ? 0.200 63.478 2.084 1.00 15.73 169 GLU B N 1
ATOM 3608 C CA . GLU B 1 169 ? -0.091 63.788 3.470 1.00 15.86 169 GLU B CA 1
ATOM 3609 C C . GLU B 1 169 ? -0.103 62.522 4.305 1.00 16.06 169 GLU B C 1
ATOM 3610 O O . GLU B 1 169 ? 0.594 62.438 5.317 1.00 15.71 169 GLU B O 1
ATOM 3616 N N . HIS B 1 170 ? -0.854 61.505 3.868 1.00 16.35 170 HIS B N 1
ATOM 3617 C CA . HIS B 1 170 ? -0.696 60.191 4.495 1.00 16.76 170 HIS B CA 1
ATOM 3618 C C . HIS B 1 170 ? 0.635 59.576 4.151 1.00 17.42 170 HIS B C 1
ATOM 3619 O O . HIS B 1 170 ? 1.137 59.732 3.018 1.00 18.77 170 HIS B O 1
ATOM 3626 N N . LEU B 1 171 ? 1.224 58.897 5.140 1.00 17.04 171 LEU B N 1
ATOM 3627 C CA . LEU B 1 171 ? 2.320 57.994 4.900 1.00 17.51 171 LEU B CA 1
ATOM 3628 C C . LEU B 1 171 ? 1.834 56.580 5.101 1.00 17.56 171 LEU B C 1
ATOM 3629 O O . LEU B 1 171 ? 0.905 56.339 5.877 1.00 18.15 171 LEU B O 1
ATOM 3634 N N . LEU B 1 172 ? 2.423 55.640 4.370 1.00 17.68 172 LEU B N 1
ATOM 3635 C CA . LEU B 1 172 ? 2.163 54.229 4.598 1.00 18.98 172 LEU B CA 1
ATOM 3636 C C . LEU B 1 172 ? 3.380 53.617 5.278 1.00 19.36 172 LEU B C 1
ATOM 3637 O O . LEU B 1 172 ? 4.442 53.502 4.671 1.00 19.04 172 LEU B O 1
ATOM 3642 N N . ALA B 1 173 ? 3.229 53.261 6.559 1.00 19.76 173 ALA B N 1
ATOM 3643 C CA . ALA B 1 173 ? 4.300 52.635 7.318 1.00 19.98 173 ALA B CA 1
ATOM 3644 C C . ALA B 1 173 ? 5.615 53.396 7.176 1.00 19.98 173 ALA B C 1
ATOM 3645 O O . ALA B 1 173 ? 6.693 52.831 6.900 1.00 20.88 173 ALA B O 1
ATOM 3647 N N . GLY B 1 174 ? 5.525 54.719 7.337 1.00 19.39 174 GLY B N 1
ATOM 3648 C CA . GLY B 1 174 ? 6.715 55.558 7.355 1.00 18.83 174 GLY B CA 1
ATOM 3649 C C . GLY B 1 174 ? 7.230 56.047 6.014 1.00 19.08 174 GLY B C 1
ATOM 3650 O O . GLY B 1 174 ? 8.249 56.758 5.966 1.00 19.65 174 GLY B O 1
ATOM 3651 N N . LYS B 1 175 ? 6.569 55.634 4.928 1.00 18.81 175 LYS B N 1
ATOM 3652 C CA . LYS B 1 175 ? 6.956 56.054 3.566 1.00 18.00 175 LYS B CA 1
ATOM 3653 C C . LYS B 1 175 ? 6.034 57.096 2.964 1.00 16.93 175 LYS B C 1
ATOM 3654 O O . LYS B 1 175 ? 4.820 57.041 3.133 1.00 15.57 175 LYS B O 1
ATOM 3660 N N . ILE B 1 176 ? 6.669 58.031 2.264 1.00 15.81 176 ILE B N 1
ATOM 3661 C CA . ILE B 1 176 ? 6.060 59.175 1.628 1.00 15.60 176 ILE B CA 1
ATOM 3662 C C . ILE B 1 176 ? 5.860 58.856 0.116 1.00 15.68 176 ILE B C 1
ATOM 3663 O O . ILE B 1 176 ? 6.655 58.146 -0.490 1.00 16.04 176 ILE B O 1
ATOM 3668 N N . TYR B 1 177 ? 4.775 59.367 -0.455 1.00 15.98 177 TYR B N 1
ATOM 3669 C CA . TYR B 1 177 ? 4.527 59.302 -1.900 1.00 15.77 177 TYR B CA 1
ATOM 3670 C C . TYR B 1 177 ? 4.654 60.718 -2.496 1.00 15.65 177 TYR B C 1
ATOM 3671 O O . TYR B 1 177 ? 4.339 61.708 -1.838 1.00 15.05 177 TYR B O 1
ATOM 3680 N N . PRO B 1 178 ? 5.101 60.820 -3.761 1.00 14.95 178 PRO B N 1
ATOM 3681 C CA . PRO B 1 178 ? 5.183 62.133 -4.390 1.00 16.04 178 PRO B CA 1
ATOM 3682 C C . PRO B 1 178 ? 3.887 62.935 -4.409 1.00 15.94 178 PRO B C 1
ATOM 3683 O O . PRO B 1 178 ? 3.926 64.157 -4.340 1.00 16.66 178 PRO B O 1
ATOM 3687 N N . LEU B 1 179 ? 2.748 62.268 -4.536 1.00 16.18 179 LEU B N 1
ATOM 3688 C CA . LEU B 1 179 ? 1.508 63.022 -4.689 1.00 15.79 179 LEU B CA 1
ATOM 3689 C C . LEU B 1 179 ? 0.369 62.307 -4.029 1.00 15.37 179 LEU B C 1
ATOM 3690 O O . LEU B 1 179 ? 0.348 61.081 -3.999 1.00 15.50 179 LEU B O 1
ATOM 3695 N N . GLU B 1 180 ? -0.570 63.079 -3.522 1.00 15.21 180 GLU B N 1
ATOM 3696 C CA . GLU B 1 180 ? -1.836 62.502 -3.008 1.00 16.16 180 GLU B CA 1
ATOM 3697 C C . GLU B 1 180 ? -2.999 63.316 -3.531 1.00 16.23 180 GLU B C 1
ATOM 3698 O O . GLU B 1 180 ? -2.941 64.544 -3.587 1.00 15.83 180 GLU B O 1
ATOM 3704 N N . LEU B 1 181 ? -4.090 62.624 -3.891 1.00 16.52 181 LEU B N 1
ATOM 3705 C CA . LEU B 1 181 ? -5.265 63.277 -4.427 1.00 16.78 181 LEU B CA 1
ATOM 3706 C C . LEU B 1 181 ? -6.382 63.004 -3.418 1.00 16.36 181 LEU B C 1
ATOM 3707 O O . LEU B 1 181 ? -6.607 61.837 -3.064 1.00 16.03 181 LEU B O 1
ATOM 3712 N N . HIS B 1 182 ? -7.053 64.065 -2.984 1.00 15.97 182 HIS B N 1
ATOM 3713 C CA . HIS B 1 182 ? -8.175 63.993 -2.020 1.00 16.60 182 HIS B CA 1
ATOM 3714 C C . HIS B 1 182 ? -9.490 64.295 -2.695 1.00 17.04 182 HIS B C 1
ATOM 3715 O O . HIS B 1 182 ? -9.666 65.375 -3.216 1.00 17.06 182 HIS B O 1
ATOM 3722 N N . ILE B 1 183 ? -10.424 63.345 -2.623 1.00 17.63 183 ILE B N 1
ATOM 3723 C CA . ILE B 1 183 ? -11.795 63.608 -3.114 1.00 17.80 183 ILE B CA 1
ATOM 3724 C C . ILE B 1 183 ? -12.688 63.789 -1.883 1.00 16.97 183 ILE B C 1
ATOM 3725 O O . ILE B 1 183 ? -12.840 62.843 -1.093 1.00 18.07 183 ILE B O 1
ATOM 3730 N N . VAL B 1 184 ? -13.241 64.985 -1.740 1.00 16.46 184 VAL B N 1
ATOM 3731 C CA . VAL B 1 184 ? -13.998 65.435 -0.582 1.00 17.97 184 VAL B CA 1
ATOM 3732 C C . VAL B 1 184 ? -15.471 65.206 -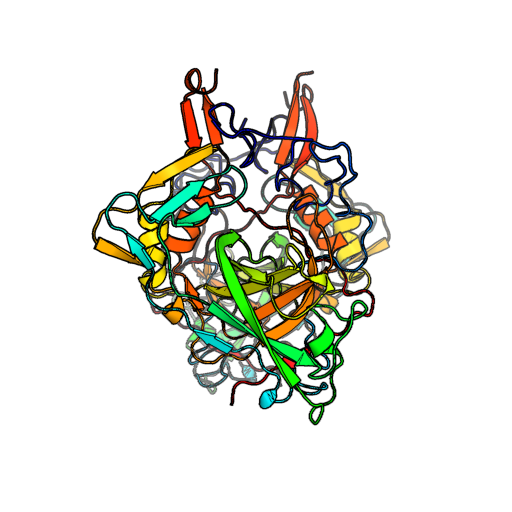0.903 1.00 18.54 184 VAL B C 1
ATOM 3733 O O . VAL B 1 184 ? -15.928 65.611 -1.978 1.00 18.49 184 VAL B O 1
ATOM 3737 N N . HIS B 1 185 ? -16.168 64.568 0.036 1.00 18.97 185 HIS B N 1
ATOM 3738 C CA . HIS B 1 185 ? -17.596 64.245 -0.159 1.00 19.88 185 HIS B CA 1
ATOM 3739 C C . HIS B 1 185 ? -18.422 64.775 0.990 1.00 20.99 185 HIS B C 1
ATOM 3740 O O . HIS B 1 185 ? -17.952 64.822 2.141 1.00 19.74 185 HIS B O 1
ATOM 3747 N N . GLN B 1 186 ? -19.691 65.078 0.704 1.00 21.78 186 GLN B N 1
ATOM 3748 C CA . GLN B 1 186 ? -20.653 65.477 1.728 1.00 23.78 186 GLN B CA 1
ATOM 3749 C C . GLN B 1 186 ? -21.770 64.421 1.808 1.00 24.19 186 GLN B C 1
ATOM 3750 O O . GLN B 1 186 ? -22.229 63.931 0.774 1.00 23.51 186 GLN B O 1
ATOM 3756 N N . VAL B 1 187 ? -22.201 64.105 3.024 1.00 24.26 187 VAL B N 1
ATOM 3757 C CA . VAL B 1 187 ? -23.342 63.195 3.267 1.00 24.42 187 VAL B CA 1
ATOM 3758 C C . VAL B 1 187 ? -24.410 64.020 3.976 1.00 25.20 187 VAL B C 1
ATOM 3759 O O . VAL B 1 187 ? -24.131 64.701 4.978 1.00 23.36 187 VAL B O 1
ATOM 3763 N N . THR B 1 188 ? -25.639 63.996 3.458 1.00 24.51 188 THR B N 1
ATOM 3764 C CA . THR B 1 188 ? -26.706 64.726 4.122 1.00 26.17 188 THR B CA 1
ATOM 3765 C C . THR B 1 188 ? -27.915 63.825 4.427 1.00 27.02 188 THR B C 1
ATOM 3766 O O . THR B 1 188 ? -28.830 64.257 5.140 1.00 28.68 188 THR B O 1
ATOM 3770 N N . GLU B 1 189 ? -27.893 62.593 3.928 1.00 26.64 189 GLU B N 1
ATOM 3771 C CA . GLU B 1 189 ? -29.054 61.701 4.023 1.00 27.62 189 GLU B CA 1
ATOM 3772 C C . GLU B 1 189 ? -29.026 60.718 5.199 1.00 26.78 189 GLU B C 1
ATOM 3773 O O . GLU B 1 189 ? -27.955 60.317 5.671 1.00 26.54 189 GLU B O 1
ATOM 3779 N N . LYS B 1 190 ? -30.227 60.345 5.667 1.00 26.11 190 LYS B N 1
ATOM 3780 C CA . LYS B 1 190 ? -30.443 59.245 6.614 1.00 25.65 190 LYS B CA 1
ATOM 3781 C C . LYS B 1 190 ? -29.984 59.502 8.057 1.00 26.15 190 LYS B C 1
ATOM 3782 O O . LYS B 1 190 ? -30.818 59.559 8.960 1.00 26.26 190 LYS B O 1
ATOM 3788 N N . LEU B 1 191 ? -28.677 59.675 8.280 1.00 25.32 191 LEU B N 1
ATOM 3789 C CA . LEU B 1 191 ? -28.168 59.969 9.628 1.00 25.18 191 LEU B CA 1
ATOM 3790 C C . LEU B 1 191 ? -28.667 61.307 10.110 1.00 24.35 191 LEU B C 1
ATOM 3791 O O . LEU B 1 191 ? -28.497 62.331 9.454 1.00 24.91 191 LEU B O 1
ATOM 3796 N N . GLU B 1 192 ? -29.321 61.308 11.265 1.00 24.75 192 GLU B N 1
ATOM 3797 C CA . GLU B 1 192 ? -29.956 62.496 11.782 1.00 25.19 192 GLU B CA 1
ATOM 3798 C C . GLU B 1 192 ? -28.943 63.605 12.061 1.00 26.24 192 GLU B C 1
ATOM 3799 O O . GLU B 1 192 ? -29.251 64.772 11.899 1.00 26.29 192 GLU B O 1
ATOM 3805 N N . ALA B 1 193 ? -27.726 63.218 12.425 1.00 26.91 193 ALA B N 1
ATOM 3806 C CA . ALA B 1 193 ? -26.636 64.181 12.712 1.00 28.50 193 ALA B CA 1
ATOM 3807 C C . ALA B 1 193 ? -26.077 64.848 11.466 1.00 29.31 193 ALA B C 1
ATOM 3808 O O . ALA B 1 193 ? -25.277 65.786 11.578 1.00 30.10 193 ALA B O 1
ATOM 3810 N N . CYS B 1 194 ? -26.450 64.347 10.292 1.00 29.97 194 CYS B N 1
ATOM 3811 C CA . CYS B 1 194 ? -25.866 64.828 9.033 1.00 30.59 194 CYS B CA 1
ATOM 3812 C C . CYS B 1 194 ? -26.701 65.802 8.231 1.00 31.29 194 CYS B C 1
ATOM 3813 O O . CYS B 1 194 ? -26.370 66.082 7.072 1.00 30.57 194 CYS B O 1
ATOM 3816 N N . LYS B 1 195 ? -27.770 66.310 8.843 1.00 32.29 195 LYS B N 1
ATOM 3817 C CA . LYS B 1 195 ? -28.723 67.190 8.160 1.00 34.23 195 LYS B CA 1
ATOM 3818 C C . LYS B 1 195 ? -28.008 68.396 7.565 1.00 34.24 195 LYS B C 1
ATOM 3819 O O . LYS B 1 195 ? -28.309 68.822 6.436 1.00 34.12 195 LYS B O 1
ATOM 3825 N N . GLY B 1 196 ? -27.049 68.937 8.327 1.00 33.53 196 GLY B N 1
ATOM 3826 C CA . GLY B 1 196 ? -26.250 70.081 7.890 1.00 32.51 196 GLY B CA 1
ATOM 3827 C C . GLY B 1 196 ? -24.971 69.693 7.153 1.00 31.82 196 GLY B C 1
ATOM 3828 O O . GLY B 1 196 ? -24.176 70.566 6.813 1.00 33.05 196 GLY B O 1
ATOM 3829 N N . GLY B 1 197 ? -24.789 68.400 6.892 1.00 29.54 197 GLY B N 1
ATOM 3830 C CA . GLY B 1 197 ? -23.669 67.867 6.117 1.00 28.04 197 GLY B CA 1
ATOM 3831 C C . GLY B 1 197 ? -22.602 67.255 7.015 1.00 26.77 197 GLY B C 1
ATOM 3832 O O . GLY B 1 197 ? -22.161 67.906 7.952 1.00 27.09 197 GLY B O 1
ATOM 3833 N N . CYS B 1 198 ? -22.266 65.988 6.771 1.00 25.22 198 CYS B N 1
ATOM 3834 C CA . CYS B 1 198 ? -21.081 65.329 7.334 1.00 25.02 198 CYS B CA 1
ATOM 3835 C C . CYS B 1 198 ? -20.133 65.037 6.190 1.00 24.16 198 CYS B C 1
ATOM 3836 O O . CYS B 1 198 ? -20.555 65.001 5.028 1.00 24.52 198 CYS B O 1
ATOM 3839 N N . PHE B 1 199 ? -18.872 64.771 6.504 1.00 21.98 199 PHE B N 1
ATOM 3840 C CA . PHE B 1 199 ? -17.883 64.703 5.434 1.00 21.41 199 PHE B CA 1
ATOM 3841 C C . PHE B 1 199 ? -17.043 63.477 5.450 1.00 19.84 199 PHE B C 1
ATOM 3842 O O . PHE B 1 199 ? -16.818 62.859 6.499 1.00 19.47 199 PHE B O 1
ATOM 3850 N N . SER B 1 200 ? -16.602 63.084 4.260 1.00 18.31 200 SER B N 1
ATOM 3851 C CA . SER B 1 200 ? -15.789 61.934 4.136 1.00 18.48 200 SER B CA 1
ATOM 3852 C C . SER B 1 200 ? -14.818 62.200 3.024 1.00 18.36 200 SER B C 1
ATOM 3853 O O . SER B 1 200 ? -15.188 62.780 2.010 1.00 19.67 200 SER B O 1
ATOM 3856 N N . VAL B 1 201 ? -13.598 61.713 3.178 1.00 18.82 201 VAL B N 1
ATOM 3857 C CA . VAL B 1 201 ? -12.585 61.941 2.141 1.00 18.54 201 VAL B CA 1
ATOM 3858 C C . VAL B 1 201 ? -11.972 60.654 1.687 1.00 18.35 201 VAL B C 1
ATOM 3859 O O . VAL B 1 201 ? -11.744 59.739 2.475 1.00 19.26 201 VAL B O 1
ATOM 3863 N N . THR B 1 202 ? -11.726 60.557 0.378 1.00 18.39 202 THR B N 1
ATOM 3864 C CA . THR B 1 202 ? -10.984 59.454 -0.166 1.00 18.66 202 THR B CA 1
ATOM 3865 C C . THR B 1 202 ? -9.644 59.965 -0.699 1.00 18.59 202 THR B C 1
ATOM 3866 O O . THR B 1 202 ? -9.610 60.913 -1.475 1.00 18.97 202 THR B O 1
ATOM 3870 N N . GLY B 1 203 ? -8.568 59.321 -0.280 1.00 18.82 203 GLY B N 1
ATOM 3871 C CA . GLY B 1 203 ? -7.214 59.742 -0.657 1.00 18.42 203 GLY B CA 1
ATOM 3872 C C . GLY B 1 203 ? -6.593 58.695 -1.557 1.00 17.32 203 GLY B C 1
ATOM 3873 O O . GLY B 1 203 ? -6.552 57.500 -1.231 1.00 19.00 203 GLY B O 1
ATOM 3874 N N . ILE B 1 204 ? -6.065 59.151 -2.696 1.00 17.64 204 ILE B N 1
ATOM 3875 C CA . ILE B 1 204 ? -5.322 58.289 -3.618 1.00 17.23 204 ILE B CA 1
ATOM 3876 C C . ILE B 1 204 ? -3.844 58.721 -3.638 1.00 17.39 204 ILE B C 1
ATOM 3877 O O . ILE B 1 204 ? -3.550 59.904 -3.763 1.00 17.13 204 ILE B O 1
ATOM 3882 N N . LEU B 1 205 ? -2.971 57.748 -3.517 1.00 16.23 205 LEU B N 1
ATOM 3883 C CA . LEU B 1 205 ? -1.504 57.967 -3.475 1.00 17.35 205 LEU B CA 1
ATOM 3884 C C . LEU B 1 205 ? -0.916 57.691 -4.848 1.00 17.25 205 LEU B C 1
ATOM 3885 O O . LEU B 1 205 ? -1.421 56.824 -5.556 1.00 18.95 205 LEU B O 1
ATOM 3890 N N . PHE B 1 206 ? 0.138 58.410 -5.223 1.00 17.12 206 PHE B N 1
ATOM 3891 C CA . PHE B 1 206 ? 0.825 58.148 -6.488 1.00 17.13 206 PHE B CA 1
ATOM 3892 C C . PHE B 1 206 ? 2.304 57.922 -6.161 1.00 17.56 206 PHE B C 1
ATOM 3893 O O . PHE B 1 206 ? 2.932 58.774 -5.5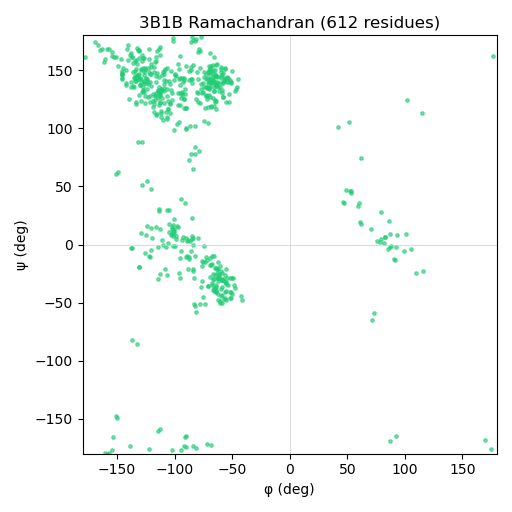14 1.00 17.70 206 PHE B O 1
ATOM 3901 N N . GLN B 1 207 ? 2.817 56.760 -6.541 1.00 17.62 207 GLN B N 1
ATOM 3902 C CA . GLN B 1 207 ? 4.256 56.490 -6.438 1.00 18.24 207 GLN B CA 1
ATOM 3903 C C . GLN B 1 207 ? 4.977 57.003 -7.673 1.00 18.57 207 GLN B C 1
ATOM 3904 O O . GLN B 1 207 ? 4.398 57.044 -8.772 1.00 18.48 207 GLN B O 1
ATOM 3910 N N . LEU B 1 208 ? 6.248 57.402 -7.522 1.00 18.16 208 LEU B N 1
ATOM 3911 C CA . LEU B 1 208 ? 6.999 57.882 -8.663 1.00 17.82 208 LEU B CA 1
ATOM 3912 C C . LEU B 1 208 ? 7.283 56.744 -9.637 1.00 18.27 208 LEU B C 1
ATOM 3913 O O . LEU B 1 208 ? 7.607 55.616 -9.232 1.00 18.45 208 LEU B O 1
ATOM 3918 N N . ASP B 1 209 ? 7.158 57.056 -10.923 1.00 19.02 209 ASP B N 1
ATOM 3919 C CA . ASP B 1 209 ? 7.270 56.032 -11.982 1.00 19.59 209 ASP B CA 1
ATOM 3920 C C . ASP B 1 209 ? 8.226 56.553 -13.061 1.00 19.22 209 ASP B C 1
ATOM 3921 O O . ASP B 1 209 ? 8.219 57.742 -13.383 1.00 18.84 209 ASP B O 1
ATOM 3926 N N . ASN B 1 210 ? 9.027 55.642 -13.619 1.00 20.72 210 ASN B N 1
ATOM 3927 C CA . ASN B 1 210 ? 10.038 55.981 -14.620 1.00 21.11 210 ASN B CA 1
ATOM 3928 C C . ASN B 1 210 ? 9.497 55.991 -16.051 1.00 21.49 210 ASN B C 1
ATOM 3929 O O . ASN B 1 210 ? 10.261 56.216 -16.976 1.00 21.50 210 ASN B O 1
ATOM 3934 N N . GLY B 1 211 ? 8.191 55.768 -16.213 1.00 22.28 211 GLY B N 1
ATOM 3935 C CA . GLY B 1 211 ? 7.583 55.722 -17.553 1.00 22.09 211 GLY B CA 1
ATOM 3936 C C . GLY B 1 211 ? 7.058 57.042 -18.058 1.00 22.06 211 GLY B C 1
ATOM 3937 O O . GLY B 1 211 ? 7.341 58.091 -17.488 1.00 22.28 211 GLY B O 1
ATOM 3938 N N . PRO B 1 212 ? 6.227 57.009 -19.132 1.00 22.70 212 PRO B N 1
ATOM 3939 C CA . PRO B 1 212 ? 5.609 58.215 -19.673 1.00 22.36 212 PRO B CA 1
ATOM 3940 C C . PRO B 1 212 ? 4.630 58.811 -18.666 1.00 22.18 212 PRO B C 1
ATOM 3941 O O . PRO B 1 212 ? 4.244 58.128 -17.717 1.00 21.69 212 PRO B O 1
ATOM 3945 N N . ASP B 1 213 ? 4.283 60.076 -18.849 1.00 21.07 213 ASP B N 1
ATOM 3946 C CA . ASP B 1 213 ? 3.254 60.731 -18.044 1.00 22.07 213 ASP B CA 1
ATOM 3947 C C . ASP B 1 213 ? 2.036 59.850 -17.879 1.00 22.56 213 ASP B C 1
ATOM 3948 O O . ASP B 1 213 ? 1.623 59.156 -18.835 1.00 22.34 213 ASP B O 1
ATOM 3953 N N . ASN B 1 214 ? 1.444 59.905 -16.684 1.00 21.69 214 ASN B N 1
ATOM 3954 C CA . ASN B 1 214 ? 0.153 59.300 -16.430 1.00 22.83 214 ASN B CA 1
ATOM 3955 C C . ASN B 1 214 ? -0.865 60.197 -17.101 1.00 22.10 214 ASN B C 1
ATOM 3956 O O . ASN B 1 214 ? -1.158 61.305 -16.649 1.00 20.55 214 ASN B O 1
ATOM 3961 N N . GLU B 1 215 ? -1.399 59.725 -18.223 1.00 22.70 215 GLU B N 1
ATOM 3962 C CA . GLU B 1 215 ? -2.282 60.594 -18.992 1.00 23.34 215 GLU B CA 1
ATOM 3963 C C . GLU B 1 215 ? -3.558 60.967 -18.218 1.00 22.30 215 GLU B C 1
ATOM 3964 O O . GLU B 1 215 ? -4.182 61.975 -18.510 1.00 22.03 215 GLU B O 1
ATOM 3970 N N . LEU B 1 216 ? -3.909 60.185 -17.196 1.00 21.73 216 LEU B N 1
ATOM 3971 C CA . LEU B 1 216 ? -5.118 60.488 -16.393 1.00 21.47 216 LEU B CA 1
ATOM 3972 C C . LEU B 1 216 ? -4.983 61.801 -15.591 1.00 21.04 216 LEU B C 1
ATOM 3973 O O . LEU B 1 216 ? -5.971 62.473 -15.285 1.00 20.71 216 LEU B O 1
ATOM 3978 N N . LEU B 1 217 ? -3.734 62.186 -15.295 1.00 19.67 217 LEU B N 1
ATOM 3979 C CA . LEU B 1 217 ? -3.503 63.414 -14.574 1.00 19.12 217 LEU B CA 1
ATOM 3980 C C . LEU B 1 217 ? -3.480 64.643 -15.466 1.00 19.16 217 LEU B C 1
ATOM 3981 O O . LEU B 1 217 ? -3.670 65.763 -15.007 1.00 19.39 217 LEU B O 1
ATOM 3986 N N . GLU B 1 218 ? -3.234 64.444 -16.752 1.00 19.51 218 GLU B N 1
ATOM 3987 C CA . GLU B 1 218 ? -3.028 65.586 -17.658 1.00 20.12 218 GLU B CA 1
ATOM 3988 C C . GLU B 1 218 ? -4.183 66.564 -17.887 1.00 19.90 218 GLU B C 1
ATOM 3989 O O . GLU B 1 218 ? -3.949 67.746 -18.007 1.00 19.30 218 GLU B O 1
ATOM 3995 N N . PRO B 1 219 ? -5.447 66.091 -17.895 1.00 20.59 219 PRO B N 1
ATOM 3996 C CA . PRO B 1 219 ? -6.521 67.082 -17.994 1.00 20.75 219 PRO B CA 1
ATOM 3997 C C . PRO B 1 219 ? -6.490 68.097 -16.871 1.00 21.12 219 PRO B C 1
ATOM 3998 O O . PRO B 1 219 ? -6.927 69.231 -17.046 1.00 22.84 219 PRO B O 1
ATOM 4002 N N . ILE B 1 220 ? -5.990 67.703 -15.695 1.00 20.42 220 ILE B N 1
ATOM 4003 C CA . ILE B 1 220 ? -5.767 68.676 -14.635 1.00 19.18 220 ILE B CA 1
ATOM 4004 C C . ILE B 1 220 ? -4.440 69.434 -14.853 1.00 18.76 220 ILE B C 1
ATOM 4005 O O . ILE B 1 220 ? -4.402 70.667 -14.880 1.00 19.36 220 ILE B O 1
ATOM 4010 N N . PHE B 1 221 ? -3.341 68.690 -14.929 1.00 18.52 221 PHE B N 1
ATOM 4011 C CA . PHE B 1 221 ? -2.025 69.342 -14.881 1.00 19.56 221 PHE B CA 1
ATOM 4012 C C . PHE B 1 221 ? -1.784 70.272 -16.068 1.00 20.31 221 PHE B C 1
ATOM 4013 O O . PHE B 1 221 ? -1.112 71.312 -15.917 1.00 20.29 221 PHE B O 1
ATOM 4021 N N . ALA B 1 222 ? -2.273 69.877 -17.252 1.00 21.41 222 ALA B N 1
ATOM 4022 C CA . ALA B 1 222 ? -2.074 70.714 -18.472 1.00 23.21 222 ALA B CA 1
ATOM 4023 C C . ALA B 1 222 ? -2.869 72.011 -18.405 1.00 24.06 222 ALA B C 1
ATOM 4024 O O . ALA B 1 222 ? -2.624 72.948 -19.160 1.00 23.78 222 ALA B O 1
ATOM 4026 N N . ASN B 1 223 ? -3.859 72.049 -17.508 1.00 23.23 223 ASN B N 1
ATOM 4027 C CA . ASN B 1 223 ? -4.749 73.186 -17.392 1.00 23.44 223 ASN B CA 1
ATOM 4028 C C . ASN B 1 223 ? -4.679 73.968 -16.101 1.00 23.85 223 ASN B C 1
ATOM 4029 O O . ASN B 1 223 ? -5.384 74.936 -15.957 1.00 25.01 223 ASN B O 1
ATOM 4034 N N . MET B 1 224 ? -3.852 73.562 -15.148 1.00 23.95 224 MET B N 1
ATOM 4035 C CA . MET B 1 224 ? -3.862 74.237 -13.857 1.00 23.32 224 MET B CA 1
ATOM 4036 C C . MET B 1 224 ? -3.247 75.643 -13.893 1.00 24.47 224 MET B C 1
ATOM 4037 O O . MET B 1 224 ? -2.176 75.841 -14.487 1.00 24.64 224 MET B O 1
ATOM 4042 N N . PRO B 1 225 ? -3.913 76.618 -13.259 1.00 24.41 225 PRO B N 1
ATOM 4043 C CA . PRO B 1 225 ? -3.331 77.962 -13.198 1.00 25.91 225 PRO B CA 1
ATOM 4044 C C . PRO B 1 225 ? -2.096 78.048 -12.270 1.00 26.97 225 PRO B C 1
ATOM 4045 O O . PRO B 1 225 ? -2.090 77.446 -11.196 1.00 25.99 225 PRO B O 1
ATOM 4049 N N . SER B 1 226 ? -1.058 78.786 -12.690 1.00 28.31 226 SER B N 1
ATOM 4050 C CA . SER B 1 226 ? 0.085 79.031 -11.808 1.00 29.14 226 SER B CA 1
ATOM 4051 C C . SER B 1 226 ? -0.068 80.264 -10.918 1.00 27.89 226 SER B C 1
ATOM 4052 O O . SER B 1 226 ? 0.598 80.377 -9.881 1.00 27.57 226 SER B O 1
ATOM 4055 N N . ARG B 1 227 ? -0.937 81.190 -11.307 1.00 26.63 227 ARG B N 1
ATOM 4056 C CA . ARG B 1 227 ? -1.170 82.342 -10.458 1.00 25.86 227 ARG B CA 1
ATOM 4057 C C . ARG B 1 227 ? -2.127 82.033 -9.301 1.00 25.17 227 ARG B C 1
ATOM 4058 O O . ARG B 1 227 ? -3.200 81.455 -9.516 1.00 24.87 227 ARG B O 1
ATOM 4066 N N . GLU B 1 228 ? -1.704 82.412 -8.091 1.00 23.99 228 GLU B N 1
ATOM 4067 C CA . GLU B 1 228 ? -2.471 82.190 -6.867 1.00 23.93 228 GLU B CA 1
ATOM 4068 C C . GLU B 1 228 ? -3.784 82.957 -6.894 1.00 25.05 228 GLU B C 1
ATOM 4069 O O . GLU B 1 228 ? -3.822 84.104 -7.337 1.00 24.49 228 GLU B O 1
ATOM 4075 N N . GLY B 1 229 ? -4.861 82.299 -6.456 1.00 24.26 229 GLY B N 1
ATOM 4076 C CA . GLY B 1 229 ? -6.181 82.945 -6.363 1.00 24.75 229 GLY B CA 1
ATOM 4077 C C . GLY B 1 229 ? -6.914 83.057 -7.690 1.00 25.80 229 GLY B C 1
ATOM 4078 O O . GLY B 1 229 ? -7.719 83.976 -7.877 1.00 26.07 229 GLY B O 1
ATOM 4079 N N . THR B 1 230 ? -6.649 82.136 -8.615 1.00 25.71 230 THR B N 1
ATOM 4080 C CA . THR B 1 230 ? -7.305 82.179 -9.929 1.00 26.08 230 THR B CA 1
ATOM 4081 C C . THR B 1 230 ? -7.862 80.811 -10.321 1.00 26.38 230 THR B C 1
ATOM 4082 O O . THR B 1 230 ? -7.536 79.801 -9.704 1.00 24.93 230 THR B O 1
ATOM 4086 N N . PHE B 1 231 ? -8.691 80.775 -11.360 1.00 26.16 231 PHE B N 1
ATOM 4087 C CA . PHE B 1 231 ? -9.185 79.510 -11.901 1.00 27.69 231 PHE B CA 1
ATOM 4088 C C . PHE B 1 231 ? -9.234 79.538 -13.431 1.00 28.68 231 PHE B C 1
ATOM 4089 O O . PHE B 1 231 ? -9.229 80.611 -14.035 1.00 29.08 231 PHE B O 1
ATOM 4097 N N . SER B 1 232 ? -9.241 78.356 -14.036 1.00 29.54 232 SER B N 1
ATOM 4098 C CA . SER B 1 232 ? -9.378 78.181 -15.476 1.00 31.01 232 SER B CA 1
ATOM 4099 C C . SER B 1 232 ? -10.519 77.207 -15.711 1.00 31.15 232 SER B C 1
ATOM 4100 O O . SER B 1 232 ? -10.566 76.145 -15.071 1.00 29.90 232 SER B O 1
ATOM 4103 N N . ASN B 1 233 ? -11.430 77.567 -16.625 1.00 31.23 233 ASN B N 1
ATOM 4104 C CA . ASN B 1 233 ? -12.437 76.623 -17.128 1.00 30.76 233 ASN B CA 1
ATOM 4105 C C . ASN B 1 233 ? -11.746 75.596 -17.998 1.00 30.19 233 ASN B C 1
ATOM 4106 O O . ASN B 1 233 ? -10.918 75.961 -18.833 1.00 29.57 233 ASN B O 1
ATOM 4111 N N . LEU B 1 234 ? -12.058 74.312 -17.819 1.00 28.77 234 LEU B N 1
ATOM 4112 C CA . LEU B 1 234 ? -11.493 73.293 -18.674 1.00 29.31 234 LEU B CA 1
ATOM 4113 C C . LEU B 1 234 ? -12.131 73.388 -20.069 1.00 30.54 234 LEU B C 1
ATOM 4114 O O . LEU B 1 234 ? -13.346 73.532 -20.171 1.00 30.76 234 LEU B O 1
ATOM 4119 N N . PRO B 1 235 ? -11.317 73.298 -21.136 1.00 31.33 235 PRO B N 1
ATOM 4120 C CA . PRO B 1 235 ? -11.835 73.388 -22.508 1.00 31.62 235 PRO B CA 1
ATOM 4121 C C . PRO B 1 235 ? -12.947 72.366 -22.765 1.00 31.67 235 PRO B C 1
ATOM 4122 O O . PRO B 1 235 ? -12.886 71.243 -22.255 1.00 30.52 235 PRO B O 1
ATOM 4126 N N . ALA B 1 236 ? -13.950 72.760 -23.559 1.00 32.21 236 ALA B N 1
ATOM 4127 C CA . ALA B 1 236 ? -15.055 71.862 -23.920 1.00 32.51 236 ALA B CA 1
ATOM 4128 C C . ALA B 1 236 ? -14.545 70.504 -24.366 1.00 32.41 236 ALA B C 1
ATOM 4129 O O . ALA B 1 236 ? -13.612 70.419 -25.160 1.00 34.63 236 ALA B O 1
ATOM 4131 N N . GLY B 1 237 ? -15.126 69.430 -23.843 1.00 32.20 237 GLY B N 1
ATOM 4132 C CA . GLY B 1 237 ? -14.670 68.098 -24.172 1.00 32.28 237 GLY B CA 1
ATOM 4133 C C . GLY B 1 237 ? -13.600 67.541 -23.242 1.00 32.18 237 GLY B C 1
ATOM 4134 O O . GLY B 1 237 ? -13.318 66.347 -23.276 1.00 33.25 237 GLY B O 1
ATOM 4135 N N . THR B 1 238 ? -13.000 68.379 -22.403 1.00 31.86 238 THR B N 1
ATOM 4136 C CA . THR B 1 238 ? -12.020 67.848 -21.423 1.00 31.19 238 THR B CA 1
ATOM 4137 C C . THR B 1 238 ? -12.660 66.789 -20.536 1.00 30.29 238 THR B C 1
ATOM 4138 O O . THR B 1 238 ? -13.709 67.032 -19.953 1.00 30.92 238 THR B O 1
ATOM 4142 N N . THR B 1 239 ? -12.025 65.626 -20.474 1.00 29.72 239 THR B N 1
ATOM 4143 C CA . THR B 1 239 ? -12.485 64.451 -19.736 1.00 29.52 239 THR B CA 1
ATOM 4144 C C . THR B 1 239 ? -11.520 64.147 -18.566 1.00 28.36 239 THR B C 1
ATOM 4145 O O . THR B 1 239 ? -10.323 63.897 -18.768 1.00 28.17 239 THR B O 1
ATOM 4149 N N . ILE B 1 240 ? -12.044 64.166 -17.347 1.00 27.13 240 ILE B N 1
ATOM 4150 C CA . ILE B 1 240 ? -11.280 63.690 -16.176 1.00 24.99 240 ILE B CA 1
ATOM 4151 C C . ILE B 1 240 ? -11.887 62.362 -15.767 1.00 25.20 240 ILE B C 1
ATOM 4152 O O . ILE B 1 240 ? -13.074 62.311 -15.352 1.00 25.28 240 ILE B O 1
ATOM 4157 N N . LYS B 1 241 ? -11.107 61.302 -15.914 1.00 23.74 241 LYS B N 1
ATOM 4158 C CA . LYS B 1 241 ? -11.537 59.955 -15.614 1.00 25.45 241 LYS B CA 1
ATOM 4159 C C . LYS B 1 241 ? -11.293 59.597 -14.135 1.00 24.39 241 LYS B C 1
ATOM 4160 O O . LYS B 1 241 ? -10.426 58.806 -13.803 1.00 24.76 241 LYS B O 1
ATOM 4166 N N . LEU B 1 242 ? -12.113 60.185 -13.279 1.00 25.48 242 LEU B N 1
ATOM 4167 C CA . LEU B 1 242 ? -11.979 60.066 -11.832 1.00 24.89 242 LEU B CA 1
ATOM 4168 C C . LEU B 1 242 ? -12.066 58.607 -11.398 1.00 25.39 242 LEU B C 1
ATOM 4169 O O . LEU B 1 242 ? -11.325 58.151 -10.518 1.00 23.81 242 LEU B O 1
ATOM 4174 N N . GLY B 1 243 ? -12.926 57.848 -12.081 1.00 25.01 243 GLY B N 1
ATOM 4175 C CA . GLY B 1 243 ? -13.066 56.424 -11.810 1.00 25.24 243 GLY B CA 1
ATOM 4176 C C . GLY B 1 243 ? -11.873 55.592 -12.193 1.00 25.49 243 GLY B C 1
ATOM 4177 O O . GLY B 1 243 ? -11.744 54.461 -11.737 1.00 26.42 243 GLY B O 1
ATOM 4178 N N . GLU B 1 244 ? -10.999 56.135 -13.042 1.00 25.65 244 GLU B N 1
ATOM 4179 C CA . GLU B 1 244 ? -9.740 55.479 -13.393 1.00 25.42 244 GLU B CA 1
ATOM 4180 C C . GLU B 1 244 ? -8.528 55.940 -12.550 1.00 23.97 244 GLU B C 1
ATOM 4181 O O . GLU B 1 244 ? -7.579 55.187 -12.392 1.00 23.97 244 GLU B O 1
ATOM 4187 N N . LEU B 1 245 ? -8.575 57.178 -12.079 1.00 22.61 245 LEU B N 1
ATOM 4188 C CA . LEU B 1 245 ? -7.614 57.713 -11.077 1.00 22.91 245 LEU B CA 1
ATOM 4189 C C . LEU B 1 245 ? -7.719 56.917 -9.756 1.00 23.32 245 LEU B C 1
ATOM 4190 O O . LEU B 1 245 ? -6.711 56.541 -9.153 1.00 22.84 245 LEU B O 1
ATOM 4195 N N . LEU B 1 246 ? -8.948 56.619 -9.342 1.00 23.47 246 LEU B N 1
ATOM 4196 C CA . LEU B 1 246 ? -9.190 55.645 -8.270 1.00 23.91 246 LEU B CA 1
ATOM 4197 C C . LEU B 1 246 ? -8.618 54.279 -8.640 1.00 25.18 246 LEU B C 1
ATOM 4198 O O . LEU B 1 246 ? -8.857 53.797 -9.763 1.00 26.09 246 LEU B O 1
ATOM 4203 N N . PRO B 1 247 ? -7.840 53.650 -7.725 1.00 24.84 247 PRO B N 1
ATOM 4204 C CA . PRO B 1 247 ? -7.283 52.323 -7.933 1.00 26.18 247 PRO B CA 1
ATOM 4205 C C . PRO B 1 247 ? -8.373 51.311 -8.304 1.00 27.74 247 PRO B C 1
ATOM 4206 O O . PRO B 1 247 ? -9.502 51.407 -7.824 1.00 27.17 247 PRO B O 1
ATOM 4210 N N . SER B 1 248 ? -8.049 50.377 -9.184 1.00 29.34 248 SER B N 1
ATOM 4211 C CA . SER B 1 248 ? -9.034 49.349 -9.512 1.00 31.04 248 SER B CA 1
ATOM 4212 C C . SER B 1 248 ? -9.085 48.321 -8.378 1.00 31.19 248 SER B C 1
ATOM 4213 O O . SER B 1 248 ? -10.161 47.846 -8.053 1.00 32.08 248 SER B O 1
ATOM 4216 N N . ASP B 1 249 ? -7.934 48.016 -7.774 1.00 31.22 249 ASP B N 1
ATOM 4217 C CA . ASP B 1 249 ? -7.835 47.196 -6.564 1.00 32.32 249 ASP B CA 1
ATOM 4218 C C . ASP B 1 249 ? -8.120 48.129 -5.363 1.00 31.82 249 ASP B C 1
ATOM 4219 O O . ASP B 1 249 ? -7.271 48.913 -4.974 1.00 31.01 249 ASP B O 1
ATOM 4224 N N . ARG B 1 250 ? -9.330 48.068 -4.812 1.00 30.84 250 ARG B N 1
ATOM 4225 C CA . ARG B 1 250 ? -9.763 49.103 -3.871 1.00 29.14 250 ARG B CA 1
ATOM 4226 C C . ARG B 1 250 ? -9.562 48.814 -2.392 1.00 27.90 250 ARG B C 1
ATOM 4227 O O . ARG B 1 250 ? -10.422 49.137 -1.558 1.00 27.69 250 ARG B O 1
ATOM 4235 N N . ASP B 1 251 ? -8.427 48.202 -2.087 1.00 26.38 251 ASP B N 1
ATOM 4236 C CA . ASP B 1 251 ? -7.971 48.061 -0.706 1.00 26.65 251 ASP B CA 1
ATOM 4237 C C . ASP B 1 251 ? -7.903 49.497 -0.123 1.00 25.98 251 ASP B C 1
ATOM 4238 O O . ASP B 1 251 ? -7.529 50.467 -0.826 1.00 24.82 251 ASP B O 1
ATOM 4243 N N . TYR B 1 252 ? -8.273 49.644 1.145 1.00 24.85 252 TYR B N 1
ATOM 4244 C CA . TYR B 1 252 ? -8.112 50.955 1.775 1.00 23.76 252 TYR B CA 1
ATOM 4245 C C . TYR B 1 252 ? -7.921 50.835 3.275 1.00 23.20 252 TYR B C 1
ATOM 4246 O O . TYR B 1 252 ? -8.232 49.803 3.881 1.00 23.21 252 TYR B O 1
ATOM 4255 N N . VAL B 1 253 ? -7.393 51.902 3.863 1.00 22.27 253 VAL B N 1
ATOM 4256 C CA . VAL B 1 253 ? -7.370 52.013 5.313 1.00 21.61 253 VAL B CA 1
ATOM 4257 C C . VAL B 1 253 ? -8.362 53.099 5.687 1.00 20.57 253 VAL B C 1
ATOM 4258 O O . VAL B 1 253 ? -8.553 54.089 4.966 1.00 20.52 253 VAL B O 1
ATOM 4262 N N . THR B 1 254 ? -9.073 52.888 6.781 1.00 19.93 254 THR B N 1
ATOM 4263 C CA . THR B 1 254 ? -10.092 53.815 7.147 1.00 17.77 254 THR B CA 1
ATOM 4264 C C . THR B 1 254 ? -9.990 54.177 8.647 1.00 17.71 254 THR B C 1
ATOM 4265 O O . THR B 1 254 ? -9.620 53.353 9.465 1.00 18.15 254 THR B O 1
ATOM 4269 N N . TYR B 1 255 ? -10.281 55.431 8.954 1.00 17.76 255 TYR B N 1
ATOM 4270 C CA . TYR B 1 255 ? -10.164 55.972 10.305 1.00 18.25 255 TYR B CA 1
ATOM 4271 C C . TYR B 1 255 ? -10.932 57.301 10.372 1.00 17.63 255 TYR B C 1
ATOM 4272 O O . TYR B 1 255 ? -11.307 57.842 9.333 1.00 17.39 255 TYR B O 1
ATOM 4281 N N . GLU B 1 256 ? -11.157 57.821 11.587 1.00 17.07 256 GLU B N 1
ATOM 4282 C CA . GLU B 1 256 ? -11.790 59.109 11.828 1.00 17.64 256 GLU B CA 1
ATOM 4283 C C . GLU B 1 256 ? -10.712 60.170 11.972 1.00 17.36 256 GLU B C 1
ATOM 4284 O O . GLU B 1 256 ? -9.795 60.028 12.777 1.00 17.13 256 GLU B O 1
ATOM 4290 N N . GLY B 1 257 ? -10.854 61.241 11.212 1.00 17.47 257 GLY B N 1
ATOM 4291 C CA . GLY B 1 257 ? -9.805 62.278 11.193 1.00 16.42 257 GLY B CA 1
ATOM 4292 C C . GLY B 1 257 ? -10.424 63.599 10.899 1.00 16.15 257 GLY B C 1
ATOM 4293 O O . GLY B 1 257 ? -11.588 63.887 11.283 1.00 15.84 257 GLY B O 1
ATOM 4294 N N . SER B 1 258 ? -9.664 64.441 10.208 1.00 16.17 258 SER B N 1
ATOM 4295 C CA . SER B 1 258 ? -9.979 65.860 10.147 1.00 15.48 258 SER B CA 1
ATOM 4296 C C . SER B 1 258 ? -9.711 66.403 8.743 1.00 15.42 258 SER B C 1
ATOM 4297 O O . SER B 1 258 ? -9.068 65.752 7.936 1.00 16.34 258 SER B O 1
ATOM 4300 N N . LEU B 1 259 ? -10.170 67.615 8.483 1.00 16.47 259 LEU B N 1
ATOM 4301 C CA . LEU B 1 259 ? -9.619 68.389 7.360 1.00 16.90 259 LEU B CA 1
ATOM 4302 C C . LEU B 1 259 ? -8.121 68.579 7.622 1.00 16.90 259 LEU B C 1
ATOM 4303 O O . LEU B 1 259 ? -7.716 68.718 8.780 1.00 17.13 259 LEU B O 1
ATOM 4308 N N . THR B 1 260 ? -7.305 68.577 6.564 1.00 16.41 260 THR B N 1
ATOM 4309 C CA . THR B 1 260 ? -5.856 68.724 6.736 1.00 16.40 260 THR B CA 1
ATOM 4310 C C . THR B 1 260 ? -5.395 70.166 6.413 1.00 16.18 260 THR B C 1
ATOM 4311 O O . THR B 1 260 ? -4.195 70.414 6.251 1.00 16.86 260 THR B O 1
ATOM 4315 N N . THR B 1 261 ? -6.356 71.082 6.379 1.00 15.98 261 THR B N 1
ATOM 4316 C CA . THR B 1 261 ? -6.156 72.538 6.269 1.00 15.69 261 THR B CA 1
ATOM 4317 C C . THR B 1 261 ? -7.039 73.217 7.288 1.00 16.01 261 THR B C 1
ATOM 4318 O O . THR B 1 261 ? -8.103 72.641 7.657 1.00 16.01 261 THR B O 1
ATOM 4322 N N . PRO B 1 262 ? -6.625 74.418 7.790 1.00 15.36 262 PRO B N 1
ATOM 4323 C CA . PRO B 1 262 ? -7.472 75.148 8.722 1.00 16.10 262 PRO B CA 1
ATOM 4324 C C . PRO B 1 262 ? -8.881 75.287 8.178 1.00 17.28 262 PRO B C 1
ATOM 4325 O O . PRO B 1 262 ? -9.041 75.612 6.990 1.00 18.70 262 PRO B O 1
ATOM 4329 N N . PRO B 1 263 ? -9.901 75.126 9.044 1.00 17.65 263 PRO B N 1
ATOM 4330 C CA . PRO B 1 263 ? -9.834 75.016 10.501 1.00 17.61 263 PRO B CA 1
ATOM 4331 C C . PRO B 1 263 ? -9.565 73.608 11.057 1.00 17.64 263 PRO B C 1
ATOM 4332 O O . PRO B 1 263 ? -9.646 73.438 12.283 1.00 17.19 263 PRO B O 1
ATOM 4336 N N . CYS B 1 264 ? -9.261 72.628 10.189 1.00 16.92 264 CYS B N 1
ATOM 4337 C CA . CYS B 1 264 ? -8.906 71.247 10.618 1.00 17.65 264 CYS B CA 1
ATOM 4338 C C . CYS B 1 264 ? -10.034 70.565 11.404 1.00 18.49 264 CYS B C 1
ATOM 4339 O O . CYS B 1 264 ? -9.770 69.777 12.303 1.00 17.08 264 CYS B O 1
ATOM 4342 N N . SER B 1 265 ? -11.287 70.847 11.016 1.00 18.55 265 SER B N 1
ATOM 4343 C CA . SER B 1 265 ? -12.481 70.238 11.650 1.00 18.85 265 SER B CA 1
ATOM 4344 C C . SER B 1 265 ? -12.430 68.716 11.694 1.00 18.66 265 SER B C 1
ATOM 4345 O O . SER B 1 265 ? -12.010 68.106 10.727 1.00 17.28 265 SER B O 1
ATOM 4348 N N . GLU B 1 266 ? -12.872 68.115 12.810 1.00 17.62 266 GLU B N 1
ATOM 4349 C CA . GLU B 1 266 ? -12.773 66.660 12.984 1.00 18.88 266 GLU B CA 1
ATOM 4350 C C . GLU B 1 266 ? -14.107 65.988 12.716 1.00 19.37 266 GLU B C 1
ATOM 4351 O O . GLU B 1 266 ? -15.087 66.665 12.413 1.00 20.09 266 GLU B O 1
ATOM 4357 N N . GLY B 1 267 ? -14.118 64.667 12.792 1.00 19.56 267 GLY B N 1
ATOM 4358 C CA . GLY B 1 267 ? -15.327 63.892 12.531 1.00 20.27 267 GLY B CA 1
ATOM 4359 C C . GLY B 1 267 ? -15.447 63.423 11.080 1.00 20.44 267 GLY B C 1
ATOM 4360 O O . GLY B 1 267 ? -16.482 62.872 10.719 1.00 20.73 267 GLY B O 1
ATOM 4361 N N . LEU B 1 268 ? -14.400 63.612 10.255 1.00 19.43 268 LEU B N 1
ATOM 4362 C CA . LEU B 1 268 ? -14.426 63.112 8.861 1.00 19.41 268 LEU B CA 1
ATOM 4363 C C . LEU B 1 268 ? -14.124 61.635 8.778 1.00 18.66 268 LEU B C 1
ATOM 4364 O O . LEU B 1 268 ? -13.228 61.132 9.462 1.00 18.71 268 LEU B O 1
ATOM 4369 N N . LEU B 1 269 ? -14.804 60.918 7.882 1.00 18.11 269 LEU B N 1
ATOM 4370 C CA . LEU B 1 269 ? -14.457 59.533 7.682 1.00 17.86 269 LEU B CA 1
ATOM 4371 C C . LEU B 1 269 ? -13.440 59.496 6.548 1.00 18.73 269 LEU B C 1
ATOM 4372 O O . LEU B 1 269 ? -13.749 59.898 5.417 1.00 18.92 269 LEU B O 1
ATOM 4377 N N . TRP B 1 270 ? -12.228 59.028 6.841 1.00 17.50 270 TRP B N 1
ATOM 4378 C CA . TRP B 1 270 ? -11.198 58.908 5.832 1.00 16.61 270 TRP B CA 1
ATOM 4379 C C . TRP B 1 270 ? -11.104 57.530 5.239 1.00 17.21 270 TRP B C 1
ATOM 4380 O O . TRP B 1 270 ? -11.217 56.549 5.956 1.00 17.76 270 TRP B O 1
ATOM 4391 N N . HIS B 1 271 ? -10.841 57.477 3.929 1.00 17.48 271 HIS B N 1
ATOM 4392 C CA . HIS B 1 271 ? -10.411 56.274 3.243 1.00 18.98 271 HIS B CA 1
ATOM 4393 C C . HIS B 1 271 ? -9.088 56.611 2.587 1.00 19.06 271 HIS B C 1
ATOM 4394 O O . HIS B 1 271 ? -9.001 57.601 1.865 1.00 20.98 271 HIS B O 1
ATOM 4401 N N . VAL B 1 272 ? -8.078 55.808 2.847 1.00 19.12 272 VAL B N 1
ATOM 4402 C CA . VAL B 1 272 ? -6.799 55.977 2.165 1.00 19.88 272 VAL B CA 1
ATOM 4403 C C . VAL B 1 272 ? -6.577 54.738 1.334 1.00 19.71 272 VAL B C 1
ATOM 4404 O O . VAL B 1 272 ? -6.396 53.628 1.856 1.00 20.28 272 VAL B O 1
ATOM 4408 N N . MET B 1 273 ? -6.616 54.918 0.016 1.00 20.31 273 MET B N 1
ATOM 4409 C CA . MET B 1 273 ? -6.418 53.770 -0.885 1.00 20.25 273 MET B CA 1
ATOM 4410 C C . MET B 1 273 ? -4.971 53.304 -0.813 1.00 21.42 273 MET B C 1
ATOM 4411 O O . MET B 1 273 ? -4.046 54.113 -0.970 1.00 21.37 273 MET B O 1
ATOM 4416 N N . THR B 1 274 ? -4.754 52.017 -0.560 1.00 20.27 274 THR B N 1
ATOM 4417 C CA . THR B 1 274 ? -3.418 51.527 -0.325 1.00 22.06 274 THR B CA 1
ATOM 4418 C C . THR B 1 274 ? -2.638 51.107 -1.584 1.00 21.80 274 THR B C 1
ATOM 4419 O O . THR B 1 274 ? -1.448 50.894 -1.492 1.00 22.18 274 THR B O 1
ATOM 4423 N N . GLN B 1 275 ? -3.307 50.982 -2.731 1.00 21.89 275 GLN B N 1
ATOM 4424 C CA . GLN B 1 275 ? -2.596 50.633 -3.975 1.00 22.31 275 GLN B CA 1
ATOM 4425 C C . GLN B 1 275 ? -2.288 51.907 -4.751 1.00 21.03 275 GLN B C 1
ATOM 4426 O O . GLN B 1 275 ? -3.196 52.540 -5.310 1.00 20.80 275 GLN B O 1
ATOM 4432 N N . PRO B 1 276 ? -1.005 52.333 -4.723 1.00 20.84 276 PRO B N 1
ATOM 4433 C CA . PRO B 1 276 ? -0.666 53.596 -5.343 1.00 20.35 276 PRO B CA 1
ATOM 4434 C C . PRO B 1 276 ? -0.779 53.550 -6.871 1.00 19.98 276 PRO B C 1
ATOM 4435 O O . PRO B 1 276 ? -0.554 52.503 -7.493 1.00 20.74 276 PRO B O 1
ATOM 4439 N N . GLN B 1 277 ? -1.113 54.691 -7.434 1.00 19.42 277 GLN B N 1
ATOM 4440 C CA . GLN B 1 277 ? -1.179 54.884 -8.865 1.00 20.54 277 GLN B CA 1
ATOM 4441 C C . GLN B 1 277 ? 0.188 55.467 -9.275 1.00 21.42 277 GLN B C 1
ATOM 4442 O O . GLN B 1 277 ? 1.070 55.563 -8.443 1.00 21.41 277 GLN B O 1
ATOM 4448 N N . ARG B 1 278 ? 0.372 55.805 -10.551 1.00 20.81 278 ARG B N 1
ATOM 4449 C CA . ARG B 1 278 ? 1.704 56.194 -11.035 1.00 20.47 278 ARG B CA 1
ATOM 4450 C C . ARG B 1 278 ? 1.746 57.673 -11.372 1.00 19.14 278 ARG B C 1
ATOM 4451 O O . ARG B 1 278 ? 0.756 58.249 -11.843 1.00 19.33 278 ARG B O 1
ATOM 4459 N N . ILE B 1 279 ? 2.892 58.316 -11.142 1.00 18.43 279 ILE B N 1
ATOM 4460 C CA . ILE B 1 279 ? 3.095 59.700 -11.599 1.00 16.90 279 ILE B CA 1
ATOM 4461 C C . ILE B 1 279 ? 4.516 59.787 -12.156 1.00 17.79 279 ILE B C 1
ATOM 4462 O O . ILE B 1 279 ? 5.444 59.238 -11.546 1.00 17.84 279 ILE B O 1
ATOM 4467 N N . SER B 1 280 ? 4.692 60.441 -13.311 1.00 17.54 280 SER B N 1
ATOM 4468 C CA . SER B 1 280 ? 6.037 60.490 -13.951 1.00 16.96 280 SER B CA 1
ATOM 4469 C C . SER B 1 280 ? 6.954 61.535 -13.308 1.00 17.22 280 SER B C 1
ATOM 4470 O O . SER B 1 280 ? 6.488 62.451 -12.567 1.00 17.07 280 SER B O 1
ATOM 4473 N N . PHE B 1 281 ? 8.261 61.453 -13.617 1.00 17.31 281 PHE B N 1
ATOM 4474 C CA . PHE B 1 281 ? 9.199 62.450 -13.077 1.00 17.00 281 PHE B CA 1
ATOM 4475 C C . PHE B 1 281 ? 8.770 63.850 -13.447 1.00 16.73 281 PHE B C 1
ATOM 4476 O O . PHE B 1 281 ? 8.821 64.766 -12.637 1.00 15.87 281 PHE B O 1
ATOM 4484 N N . GLY B 1 282 ? 8.405 64.048 -14.712 1.00 17.15 282 GLY B N 1
ATOM 4485 C CA . GLY B 1 282 ? 8.099 65.392 -15.168 1.00 16.50 282 GLY B CA 1
ATOM 4486 C C . GLY B 1 282 ? 6.800 65.923 -14.600 1.00 15.90 282 GLY B C 1
ATOM 4487 O O . GLY B 1 282 ? 6.664 67.111 -14.327 1.00 14.47 282 GLY B O 1
ATOM 4488 N N . GLN B 1 283 ? 5.834 65.051 -14.439 1.00 16.27 283 GLN B N 1
ATOM 4489 C CA . GLN B 1 283 ? 4.558 65.480 -13.844 1.00 15.84 283 GLN B CA 1
ATOM 4490 C C . GLN B 1 283 ? 4.763 65.914 -12.406 1.00 16.31 283 GLN B C 1
ATOM 4491 O O . GLN B 1 283 ? 4.160 66.879 -11.959 1.00 16.15 283 GLN B O 1
ATOM 4497 N N . TRP B 1 284 ? 5.631 65.201 -11.686 1.00 15.53 284 TRP B N 1
ATOM 4498 C CA . TRP B 1 284 ? 5.870 65.581 -10.289 1.00 16.05 284 TRP B CA 1
ATOM 4499 C C . TRP B 1 284 ? 6.501 66.973 -10.268 1.00 16.05 284 TRP B C 1
ATOM 4500 O O . TRP B 1 284 ? 6.122 67.818 -9.457 1.00 16.41 284 TRP B O 1
ATOM 4511 N N . ASN B 1 285 ? 7.430 67.232 -11.189 1.00 15.70 285 ASN B N 1
ATOM 4512 C CA . ASN B 1 285 ? 8.042 68.544 -11.275 1.00 15.87 285 ASN B CA 1
ATOM 4513 C C . ASN B 1 285 ? 7.024 69.620 -11.603 1.00 16.16 285 ASN B C 1
ATOM 4514 O O . ASN B 1 285 ? 7.023 70.696 -10.982 1.00 16.98 285 ASN B O 1
ATOM 4519 N N . ARG B 1 286 ? 6.183 69.350 -12.615 1.00 16.80 286 ARG B N 1
ATOM 4520 C CA . ARG B 1 286 ? 5.182 70.357 -13.025 1.00 16.75 286 ARG B CA 1
ATOM 4521 C C . ARG B 1 286 ? 4.238 70.702 -11.888 1.00 15.80 286 ARG B C 1
ATOM 4522 O O . ARG B 1 286 ? 3.952 71.887 -11.655 1.00 16.46 286 ARG B O 1
ATOM 4530 N N . TYR B 1 287 ? 3.766 69.680 -11.183 1.00 16.25 287 TYR B N 1
ATOM 4531 C CA . TYR B 1 287 ? 2.866 69.948 -10.039 1.00 15.78 287 TYR B CA 1
ATOM 4532 C C . TYR B 1 287 ? 3.592 70.804 -8.992 1.00 16.41 287 TYR B C 1
ATOM 4533 O O . TYR B 1 287 ? 3.072 71.830 -8.510 1.00 15.05 287 TYR B O 1
ATOM 4542 N N . ARG B 1 288 ? 4.801 70.382 -8.606 1.00 15.37 288 ARG B N 1
ATOM 4543 C CA . ARG B 1 288 ? 5.519 71.158 -7.585 1.00 15.70 288 ARG B CA 1
ATOM 4544 C C . ARG B 1 288 ? 5.852 72.586 -7.998 1.00 16.29 288 ARG B C 1
ATOM 4545 O O . ARG B 1 288 ? 5.947 73.460 -7.147 1.00 16.49 288 ARG B O 1
ATOM 4553 N N . LEU B 1 289 ? 6.034 72.828 -9.299 1.00 17.45 289 LEU B N 1
ATOM 4554 C CA . LEU B 1 289 ? 6.237 74.185 -9.780 1.00 18.70 289 LEU B CA 1
ATOM 4555 C C . LEU B 1 289 ? 4.947 75.017 -9.694 1.00 19.06 289 LEU B C 1
ATOM 4556 O O . LEU B 1 289 ? 4.992 76.185 -9.352 1.00 19.65 289 LEU B O 1
ATOM 4561 N N . ALA B 1 290 ? 3.811 74.381 -9.937 1.00 18.73 290 ALA B N 1
ATOM 4562 C CA . ALA B 1 290 ? 2.495 75.049 -9.827 1.00 19.01 290 ALA B CA 1
ATOM 4563 C C . ALA B 1 290 ? 2.191 75.439 -8.372 1.00 19.80 290 ALA B C 1
ATOM 4564 O O . ALA B 1 290 ? 1.490 76.416 -8.117 1.00 21.66 290 ALA B O 1
ATOM 4566 N N . VAL B 1 291 ? 2.719 74.675 -7.400 1.00 18.81 291 VAL B N 1
ATOM 4567 C CA . VAL B 1 291 ? 2.621 75.072 -5.980 1.00 18.21 291 VAL B CA 1
ATOM 4568 C C . VAL B 1 291 ? 3.978 75.616 -5.470 1.00 18.73 291 VAL B C 1
ATOM 4569 O O . VAL B 1 291 ? 4.337 75.493 -4.298 1.00 18.02 291 VAL B O 1
ATOM 4573 N N . GLY B 1 292 ? 4.724 76.197 -6.393 1.00 19.06 292 GLY B N 1
ATOM 4574 C CA . GLY B 1 292 ? 6.111 76.578 -6.145 1.00 19.17 292 GLY B CA 1
ATOM 4575 C C . GLY B 1 292 ? 6.306 77.896 -5.444 1.00 20.24 292 GLY B C 1
ATOM 4576 O O . GLY B 1 292 ? 5.341 78.649 -5.164 1.00 19.28 292 GLY B O 1
ATOM 4577 N N . LEU B 1 293 ? 7.577 78.170 -5.144 1.00 19.76 293 LEU B N 1
ATOM 4578 C CA . LEU B 1 293 ? 7.958 79.436 -4.530 1.00 20.68 293 LEU B CA 1
ATOM 4579 C C . LEU B 1 293 ? 8.298 80.407 -5.640 1.00 20.32 293 LEU B C 1
ATOM 4580 O O . LEU B 1 293 ? 8.845 80.009 -6.658 1.00 19.24 293 LEU B O 1
ATOM 4585 N N . LYS B 1 294 ? 7.913 81.669 -5.460 1.00 21.25 294 LYS B N 1
ATOM 4586 C CA . LYS B 1 294 ? 7.939 82.624 -6.549 1.00 21.93 294 LYS B CA 1
ATOM 4587 C C . LYS B 1 294 ? 8.839 83.791 -6.197 1.00 22.90 294 LYS B C 1
ATOM 4588 O O . LYS B 1 294 ? 8.954 84.156 -5.037 1.00 22.65 294 LYS B O 1
ATOM 4594 N N . GLU B 1 295 ? 9.490 84.331 -7.216 1.00 24.17 295 GLU B N 1
ATOM 4595 C CA . GLU B 1 295 ? 10.262 85.559 -7.111 1.00 27.99 295 GLU B CA 1
ATOM 4596 C C . GLU B 1 295 ? 9.351 86.607 -7.746 1.00 27.94 295 GLU B C 1
ATOM 4597 O O . GLU B 1 295 ? 8.823 86.376 -8.824 1.00 27.21 295 GLU B O 1
ATOM 4603 N N . CYS B 1 296 ? 9.143 87.728 -7.072 1.00 30.98 296 CYS B N 1
ATOM 4604 C CA . CYS B 1 296 ? 8.269 88.789 -7.604 1.00 34.11 296 CYS B CA 1
ATOM 4605 C C . CYS B 1 296 ? 8.985 90.138 -7.668 1.00 37.04 296 CYS B C 1
ATOM 4606 O O . CYS B 1 296 ? 9.720 90.493 -6.757 1.00 36.84 296 CYS B O 1
ATOM 4609 N N . ASN B 1 297 ? 8.754 90.861 -8.767 1.00 40.34 297 ASN B N 1
ATOM 4610 C CA . ASN B 1 297 ? 9.239 92.227 -8.977 1.00 43.32 297 ASN B CA 1
ATOM 4611 C C . ASN B 1 297 ? 7.990 93.128 -9.005 1.00 44.32 297 ASN B C 1
ATOM 4612 O O . ASN B 1 297 ? 6.998 92.808 -9.668 1.00 44.13 297 ASN B O 1
ATOM 4617 N N . SER B 1 298 ? 8.022 94.222 -8.253 1.00 46.36 298 SER B N 1
ATOM 4618 C CA . SER B 1 298 ? 6.940 95.224 -8.259 1.00 48.72 298 SER B CA 1
ATOM 4619 C C . SER B 1 298 ? 6.757 95.928 -9.629 1.00 49.81 298 SER B C 1
ATOM 4620 O O . SER B 1 298 ? 7.698 96.013 -10.430 1.00 50.24 298 SER B O 1
ATOM 4623 N N . THR B 1 299 ? 5.538 96.433 -9.863 1.00 51.41 299 THR B N 1
ATOM 4624 C CA . THR B 1 299 ? 5.064 97.021 -11.153 1.00 52.13 299 THR B CA 1
ATOM 4625 C C . THR B 1 299 ? 5.074 96.026 -12.316 1.00 52.55 299 THR B C 1
ATOM 4626 O O . THR B 1 299 ? 4.073 95.328 -12.550 1.00 53.28 299 THR B O 1
ATOM 4630 N N . ASN B 1 345 ? -2.036 95.874 -4.511 1.00 52.32 345 ASN B N 1
ATOM 4631 C CA . ASN B 1 345 ? -2.673 95.572 -5.787 1.00 52.14 345 ASN B CA 1
ATOM 4632 C C . ASN B 1 345 ? -1.948 94.456 -6.544 1.00 51.39 345 ASN B C 1
ATOM 4633 O O . ASN B 1 345 ? -0.874 94.686 -7.133 1.00 51.31 345 ASN B O 1
ATOM 4638 N N . PRO B 1 346 ? -2.551 93.250 -6.554 1.00 50.56 346 PRO B N 1
ATOM 4639 C CA . PRO B 1 346 ? -1.944 92.057 -7.154 1.00 49.51 346 PRO B CA 1
ATOM 4640 C C . PRO B 1 346 ? -1.438 92.270 -8.578 1.00 48.64 346 PRO B C 1
ATOM 4641 O O . PRO B 1 346 ? -0.485 91.620 -8.996 1.00 47.72 346 PRO B O 1
ATOM 4645 N N . ASP B 1 347 ? -2.067 93.184 -9.313 1.00 48.36 347 ASP B N 1
ATOM 4646 C CA . ASP B 1 347 ? -1.673 93.429 -10.707 1.00 47.95 347 ASP B CA 1
ATOM 4647 C C . ASP B 1 347 ? -0.374 94.225 -10.836 1.00 46.89 347 ASP B C 1
ATOM 4648 O O . ASP B 1 347 ? 0.236 94.244 -11.906 1.00 46.95 347 ASP B O 1
ATOM 4653 N N . ALA B 1 348 ? 0.056 94.850 -9.739 1.00 45.63 348 ALA B N 1
ATOM 4654 C CA . ALA B 1 348 ? 1.314 95.600 -9.709 1.00 44.91 348 ALA B CA 1
ATOM 4655 C C . ALA B 1 348 ? 2.547 94.727 -9.418 1.00 44.37 348 ALA B C 1
ATOM 4656 O O . ALA B 1 348 ? 3.569 95.232 -8.946 1.00 43.81 348 ALA B O 1
ATOM 4658 N N . TYR B 1 349 ? 2.455 93.423 -9.677 1.00 43.34 349 TYR B N 1
ATOM 4659 C CA . TYR B 1 349 ? 3.625 92.548 -9.494 1.00 42.46 349 TYR B CA 1
ATOM 4660 C C . TYR B 1 349 ? 3.829 91.665 -10.696 1.00 42.17 349 TYR B C 1
ATOM 4661 O O . TYR B 1 349 ? 2.859 91.290 -11.368 1.00 43.32 349 TYR B O 1
ATOM 4670 N N . THR B 1 350 ? 5.089 91.372 -11.007 1.00 41.24 350 THR B N 1
ATOM 4671 C CA . THR B 1 350 ? 5.392 90.323 -11.967 1.00 40.37 350 THR B CA 1
ATOM 4672 C C . THR B 1 350 ? 6.066 89.202 -11.188 1.00 38.59 350 THR B C 1
ATOM 4673 O O . THR B 1 350 ? 7.108 89.421 -10.577 1.00 37.89 350 THR B O 1
ATOM 4677 N N . CYS B 1 351 ? 5.478 88.014 -11.230 1.00 37.07 351 CYS B N 1
ATOM 4678 C CA . CYS B 1 351 ? 5.995 86.871 -10.464 1.00 35.65 351 CYS B CA 1
ATOM 4679 C C . CYS B 1 351 ? 6.341 85.694 -11.377 1.00 34.79 351 CYS B C 1
ATOM 4680 O O . CYS B 1 351 ? 5.690 85.478 -12.402 1.00 35.34 351 CYS B O 1
ATOM 4683 N N . LYS B 1 352 ? 7.370 84.931 -11.015 1.00 33.41 352 LYS B N 1
ATOM 4684 C CA . LYS B 1 352 ? 7.656 83.646 -11.670 1.00 32.56 352 LYS B CA 1
ATOM 4685 C C . LYS B 1 352 ? 7.982 82.608 -10.602 1.00 29.44 352 LYS B C 1
ATOM 4686 O O . LYS B 1 352 ? 8.595 82.944 -9.606 1.00 28.25 352 LYS B O 1
ATOM 4692 N N . ALA B 1 353 ? 7.546 81.367 -10.810 1.00 27.78 353 ALA B N 1
ATOM 4693 C CA . ALA B 1 353 ? 7.930 80.255 -9.926 1.00 26.17 353 ALA B CA 1
ATOM 4694 C C . ALA B 1 353 ? 9.384 79.945 -10.186 1.00 24.98 353 ALA B C 1
ATOM 4695 O O . ALA B 1 353 ? 9.763 79.744 -11.324 1.00 24.85 353 ALA B O 1
ATOM 4697 N N . VAL B 1 354 ? 10.188 79.909 -9.133 1.00 22.90 354 VAL B N 1
ATOM 4698 C CA . VAL B 1 354 ? 11.622 79.719 -9.304 1.00 22.15 354 VAL B CA 1
ATOM 4699 C C . VAL B 1 354 ? 12.150 78.479 -8.582 1.00 21.42 354 VAL B C 1
ATOM 4700 O O . VAL B 1 354 ? 13.316 78.090 -8.811 1.00 20.67 354 VAL B O 1
ATOM 4704 N N . ALA B 1 355 ? 11.303 77.873 -7.729 1.00 19.22 355 ALA B N 1
ATOM 4705 C CA . ALA B 1 355 ? 11.693 76.722 -6.894 1.00 18.50 355 ALA B CA 1
ATOM 4706 C C . ALA B 1 355 ? 10.503 75.784 -6.738 1.00 18.03 355 ALA B C 1
ATOM 4707 O O . ALA B 1 355 ? 9.360 76.248 -6.669 1.00 17.38 355 ALA B O 1
ATOM 4709 N N . PHE B 1 356 ? 10.764 74.483 -6.675 1.00 17.20 356 PHE B N 1
ATOM 4710 C CA . PHE B 1 356 ? 9.677 73.489 -6.476 1.00 16.96 356 PHE B CA 1
ATOM 4711 C C . PHE B 1 356 ? 9.134 73.609 -5.083 1.00 17.11 356 PHE B C 1
ATOM 4712 O O . PHE B 1 356 ? 9.876 73.883 -4.128 1.00 17.23 356 PHE B O 1
ATOM 4720 N N . GLY B 1 357 ? 7.810 73.502 -4.958 1.00 16.95 357 GLY B N 1
ATOM 4721 C CA . GLY B 1 357 ? 7.197 73.737 -3.657 1.00 16.71 357 GLY B CA 1
ATOM 4722 C C . GLY B 1 357 ? 6.564 72.460 -3.122 1.00 15.55 357 GLY B C 1
ATOM 4723 O O . GLY B 1 357 ? 6.876 71.338 -3.548 1.00 16.93 357 GLY B O 1
ATOM 4724 N N . GLN B 1 358 ? 5.656 72.652 -2.177 1.00 15.90 358 GLN B N 1
ATOM 4725 C CA . GLN B 1 358 ? 4.968 71.567 -1.530 1.00 15.13 358 GLN B CA 1
ATOM 4726 C C . GLN B 1 358 ? 3.726 72.178 -0.909 1.00 15.38 358 GLN B C 1
ATOM 4727 O O . GLN B 1 358 ? 3.663 73.365 -0.691 1.00 15.20 358 GLN B O 1
ATOM 4733 N N . ASN B 1 359 ? 2.734 71.353 -0.619 1.00 14.60 359 ASN B N 1
ATOM 4734 C CA . ASN B 1 359 ? 1.553 71.888 0.060 1.00 14.16 359 ASN B CA 1
ATOM 4735 C C . ASN B 1 359 ? 0.950 70.747 0.900 1.00 14.34 359 ASN B C 1
ATOM 4736 O O . ASN B 1 359 ? -0.218 70.299 0.698 1.00 15.28 359 ASN B O 1
ATOM 4741 N N . PHE B 1 360 ? 1.748 70.252 1.846 1.00 13.86 360 PHE B N 1
ATOM 4742 C CA . PHE B 1 360 ? 1.274 69.171 2.708 1.00 13.72 360 PHE B CA 1
ATOM 4743 C C . PHE B 1 360 ? 1.284 69.531 4.203 1.00 14.20 360 PHE B C 1
ATOM 4744 O O . PHE B 1 360 ? 2.087 70.374 4.659 1.00 14.39 360 PHE B O 1
ATOM 4752 N N . ARG B 1 361 ? 0.426 68.850 4.960 1.00 12.92 361 ARG B N 1
ATOM 4753 C CA . ARG B 1 361 ? 0.427 68.964 6.406 1.00 13.33 361 ARG B CA 1
ATOM 4754 C C . ARG B 1 361 ? 1.263 67.841 6.993 1.00 13.81 361 ARG B C 1
ATOM 4755 O O . ARG B 1 361 ? 1.168 66.698 6.537 1.00 15.30 361 ARG B O 1
ATOM 4763 N N . ASN B 1 362 ? 2.087 68.167 7.999 1.00 14.48 362 ASN B N 1
ATOM 4764 C CA . ASN B 1 362 ? 2.797 67.156 8.790 1.00 15.30 362 ASN B CA 1
ATOM 4765 C C . ASN B 1 362 ? 1.886 66.059 9.313 1.00 15.06 362 ASN B C 1
ATOM 4766 O O . ASN B 1 362 ? 0.711 66.295 9.621 1.00 15.73 362 ASN B O 1
ATOM 4771 N N . PRO B 1 363 ? 2.443 64.849 9.469 1.00 16.00 363 PRO B N 1
ATOM 4772 C CA . PRO B 1 363 ? 1.630 63.773 10.041 1.00 16.05 363 PRO B CA 1
ATOM 4773 C C . PRO B 1 363 ? 1.310 63.967 11.532 1.00 16.16 363 PRO B C 1
ATOM 4774 O O . PRO B 1 363 ? 2.059 64.633 12.283 1.00 15.76 363 PRO B O 1
ATOM 4778 N N . GLN B 1 364 ? 0.176 63.408 11.918 1.00 16.48 364 GLN B N 1
ATOM 4779 C CA . GLN B 1 364 ? -0.443 63.569 13.248 1.00 16.43 364 GLN B CA 1
ATOM 4780 C C . GLN B 1 364 ? -0.514 62.213 13.923 1.00 16.61 364 GLN B C 1
ATOM 4781 O O . GLN B 1 364 ? -0.659 61.195 13.254 1.00 17.26 364 GLN B O 1
ATOM 4787 N N . TYR B 1 365 ? -0.422 62.193 15.258 1.00 16.71 365 TYR B N 1
ATOM 4788 C CA . TYR B 1 365 ? -0.443 60.919 16.006 1.00 17.09 365 TYR B CA 1
ATOM 4789 C C . TYR B 1 365 ? -1.834 60.343 16.037 1.00 16.72 365 TYR B C 1
ATOM 4790 O O . TYR B 1 365 ? -2.796 61.098 16.039 1.00 17.48 365 TYR B O 1
ATOM 4799 N N . ALA B 1 366 ? -1.947 59.004 16.056 1.00 17.78 366 ALA B N 1
ATOM 4800 C CA . ALA B 1 366 ? -3.272 58.321 16.065 1.00 18.51 366 ALA B CA 1
ATOM 4801 C C . ALA B 1 366 ? -4.027 58.556 17.360 1.00 18.87 366 ALA B C 1
ATOM 4802 O O . ALA B 1 366 ? -5.259 58.613 17.368 1.00 19.25 366 ALA B O 1
ATOM 4804 N N . ASN B 1 367 ? -3.277 58.679 18.460 1.00 20.16 367 ASN B N 1
ATOM 4805 C CA . ASN B 1 367 ? -3.849 58.918 19.794 1.00 20.78 367 ASN B CA 1
ATOM 4806 C C . ASN B 1 367 ? -4.925 57.882 20.138 1.00 21.19 367 ASN B C 1
ATOM 4807 O O . ASN B 1 367 ? -6.013 58.236 20.606 1.00 21.74 367 ASN B O 1
ATOM 4812 N N . GLY B 1 368 ? -4.623 56.625 19.855 1.00 21.47 368 GLY B N 1
ATOM 4813 C CA . GLY B 1 368 ? -5.529 55.506 20.159 1.00 22.88 368 GLY B CA 1
ATOM 4814 C C . GLY B 1 368 ? -6.750 55.281 19.273 1.00 23.46 368 GLY B C 1
ATOM 4815 O O . GLY B 1 368 ? -7.528 54.363 19.531 1.00 23.56 368 GLY B O 1
ATOM 4816 N N . ARG B 1 369 ? -6.917 56.080 18.210 1.00 22.74 369 ARG B N 1
ATOM 4817 C CA . ARG B 1 369 ? -8.047 55.931 17.287 1.00 22.64 369 ARG B CA 1
ATOM 4818 C C . ARG B 1 369 ? -8.108 54.572 16.605 1.00 21.19 369 ARG B C 1
ATOM 4819 O O . ARG B 1 369 ? -7.077 53.949 16.356 1.00 21.45 369 ARG B O 1
ATOM 4827 N N . THR B 1 370 ? -9.316 54.168 16.230 1.00 21.26 370 THR B N 1
ATOM 4828 C CA . THR B 1 370 ? -9.501 52.934 15.457 1.00 21.24 370 THR B CA 1
ATOM 4829 C C . THR B 1 370 ? -9.014 53.169 14.025 1.00 20.98 370 THR B C 1
ATOM 4830 O O . THR B 1 370 ? -9.378 54.159 13.404 1.00 20.42 370 THR B O 1
ATOM 4834 N N . ILE B 1 371 ? -8.151 52.283 13.554 1.00 21.28 371 ILE B N 1
ATOM 4835 C CA . ILE B 1 371 ? -7.643 52.357 12.184 1.00 21.42 371 ILE B CA 1
ATOM 4836 C C . ILE B 1 371 ? -7.758 50.934 11.653 1.00 22.32 371 ILE B C 1
ATOM 4837 O O . ILE B 1 371 ? -7.162 50.017 12.235 1.00 22.33 371 ILE B O 1
ATOM 4842 N N . LYS B 1 372 ? -8.517 50.756 10.574 1.00 22.13 372 LYS B N 1
ATOM 4843 C CA . LYS B 1 372 ? -8.732 49.425 10.018 1.00 23.10 372 LYS B CA 1
ATOM 4844 C C . LYS B 1 372 ? -8.415 49.305 8.530 1.00 23.20 372 LYS B C 1
ATOM 4845 O O . LYS B 1 372 ? -8.655 50.231 7.759 1.00 23.41 372 LYS B O 1
ATOM 4851 N N . LEU B 1 373 ? -7.915 48.142 8.139 1.00 24.03 373 LEU B N 1
ATOM 4852 C CA . LEU B 1 373 ? -7.787 47.792 6.726 1.00 24.87 373 LEU B CA 1
ATOM 4853 C C . LEU B 1 373 ? -9.086 47.173 6.184 1.00 25.93 373 LEU B C 1
ATOM 4854 O O . LEU B 1 373 ? -9.789 46.440 6.906 1.00 25.24 373 LEU B O 1
ATOM 4859 N N . ALA B 1 374 ? -9.414 47.509 4.934 1.00 26.42 374 ALA B N 1
ATOM 4860 C CA . ALA B 1 374 ? -10.424 46.809 4.138 1.00 28.19 374 ALA B CA 1
ATOM 4861 C C . ALA B 1 374 ? -9.749 46.175 2.904 1.00 30.06 374 ALA B C 1
ATOM 4862 O O . ALA B 1 374 ? -9.050 46.858 2.132 1.00 29.07 374 ALA B O 1
ATOM 4864 N N . ARG B 1 375 ? -9.926 44.858 2.763 1.00 31.66 375 ARG B N 1
ATOM 4865 C CA . ARG B 1 375 ? -9.404 44.116 1.619 1.00 34.26 375 ARG B CA 1
ATOM 4866 C C . ARG B 1 375 ? -10.493 44.014 0.572 1.00 35.01 375 ARG B C 1
ATOM 4867 O O . ARG B 1 375 ? -11.606 43.579 0.869 1.00 34.80 375 ARG B O 1
ATOM 4875 N N . TYR B 1 376 ? -10.188 44.442 -0.649 1.00 36.15 376 TYR B N 1
ATOM 4876 C CA . TYR B 1 376 ? -11.169 44.458 -1.730 1.00 37.49 376 TYR B CA 1
ATOM 4877 C C . TYR B 1 376 ? -11.280 43.041 -2.280 1.00 38.78 376 TYR B C 1
ATOM 4878 O O . TYR B 1 376 ? -10.277 42.452 -2.683 1.00 38.65 376 TYR B O 1
ATOM 4887 N N . HIS B 1 377 ? -12.502 42.515 -2.257 1.00 40.75 377 HIS B N 1
ATOM 4888 C CA . HIS B 1 377 ? -12.823 41.131 -2.671 1.00 42.79 377 HIS B CA 1
ATOM 4889 C C . HIS B 1 377 ? -11.949 40.072 -2.002 1.00 43.61 377 HIS B C 1
ATOM 4890 O O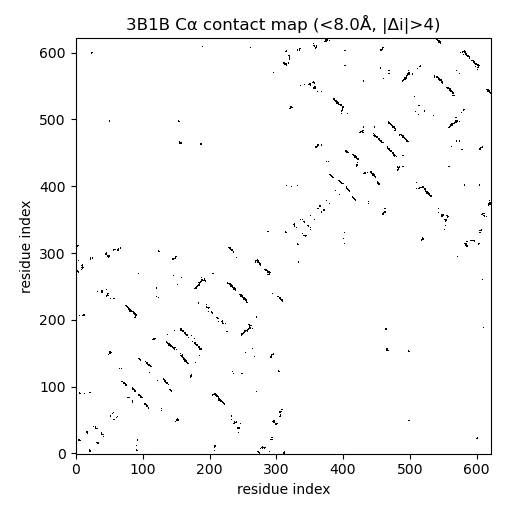 . HIS B 1 377 ? -11.950 39.960 -0.769 1.00 45.27 377 HIS B O 1
#

InterPro domains:
  IPR001148 Alpha carbonic anhydrase domain [PF00194] (59-290)
  IPR001148 Alpha carbonic anhydrase domain [PS51144] (38-318)
  IPR001148 Alpha carbonic anhydrase domain [SM01057] (49-375)
  IPR018338 Carbonic anhydrase, alpha-class, conserved site [PS00162] (168-184)
  IPR023561 Carbonic anhydrase, alpha-class [PTHR18952] (38-369)
  IPR036398 Alpha carbonic anhydrase domain superfamily [G3DSA:3.10.200.10] (21-318)
  IPR036398 Alpha carbonic anhydrase domain superfamily [SSF51069] (39-371)
  IPR041891 Carbonic anhydrase, prokaryotic-like [cd03124] (45-291)

Solvent-accessible surface area: 24963 Å² total; per-residue (Å²): 67,6,68,51,10,24,51,5,33,12,25,106,48,137,71,99,28,66,147,43,17,4,6,35,2,5,77,80,4,132,12,119,45,57,87,42,92,69,22,56,4,113,113,24,149,55,4,0,0,1,11,0,45,98,177,81,9,41,42,6,152,12,84,72,10,25,97,56,9,12,10,101,15,55,21,64,67,1,86,2,110,22,92,9,0,15,0,28,0,53,2,37,8,0,20,0,65,36,107,75,154,28,74,4,64,2,28,1,0,1,26,19,162,49,85,101,110,19,112,4,18,32,7,7,120,13,161,66,148,60,72,46,49,60,1,41,1,78,6,58,33,0,20,0,1,0,14,2,1,0,3,14,13,0,41,2,8,0,0,0,0,3,0,16,2,54,0,77,76,98,2,68,23,0,172,74,22,20,70,2,4,2,0,0,0,0,35,2,30,60,27,127,57,25,122,34,0,26,26,0,9,72,37,27,18,67,70,1,24,27,123,36,55,0,72,74,51,28,39,0,86,0,21,97,0,3,3,97,69,49,26,5,0,2,0,39,0,0,58,9,37,15,46,0,46,65,34,10,0,4,3,0,0,14,69,36,37,128,0,4,16,33,0,4,29,88,0,9,67,4,0,0,24,6,90,30,154,129,54,99,69,98,105,31,140,20,31,1,22,12,52,0,15,3,3,10,34,94,23,66,83,18,42,22,33,15,0,127,81,173,59,8,54,52,9,18,40,5,34,15,27,104,50,138,100,96,29,64,105,31,9,4,6,37,2,3,61,85,4,132,13,101,45,50,89,49,89,60,21,54,4,96,102,24,158,78,4,0,0,2,11,0,45,96,172,80,10,34,35,13,153,14,83,88,9,28,86,58,10,13,9,102,15,55,20,63,64,1,90,0,110,22,87,9,1,17,0,30,0,52,3,34,9,0,22,0,63,36,107,72,155,20,71,2,63,3,28,2,1,1,25,39,171,48,86,119,116,24,116,3,17,32,7,7,123,13,182,82,149,63,72,48,50,57,1,45,0,73,6,57,28,0,22,0,1,0,13,2,1,0,3,11,25,0,36,2,5,0,0,0,0,3,0,16,2,56,0,76,63,100,3,68,33,0,183,76,18,20,71,2,3,2,0,0,0,0,42,4,33,60,28,130,63,24,128,36,0,42,27,0,10,78,42,25,16,69,69,1,21,31,121,39,63,0,75,76,45,23,42,1,72,0,20,98,0,3,2,98,68,49,11,4,0,2,0,37,0,0,56,8,37,16,46,0,47,67,29,8,0,3,3,0,0,14,67,37,38,156,0,3,18,25,0,4,27,99,0,9,66,4,0,0,20,8,65,16,108,84,133,126,43,92,35,78,93,32,125,35,27,4,24,8,51,0,16,3,3,10,35,95,24,67,81,22,44,22,33,5,0,110,84,160

Foldseek 3Di:
DWFAQQGALLAPADAQWDGDACPVLQPPQWTAGNVRHTFCSPPDLFADDAAAACPQAVVVNHDAQAQVQDKAWDAAKDFAQQFFWKFAFASQWTKIAGNDDGDTKMKGKFAPDADQVGASQRSLPDDNPGHIDIFIWAFGMKTKWAFDRYHYNPHIAGMKMKTKTWTQDDHPNVVPTDIAIEIAGAHEDADDAPVLCCQRLVATDLHHHDMGGRGGGRIRGVVVQQPPFFKWKWWWHFDSDPSRDTRYIYTYGPDHHHGYPVRSQSRQQSSAIWDWPPSVVIDIHHDGGHTNHHHHDDNNPTRMHIYGHD/DKFAQQGALLAPADAFWDGDACPVQQPPPWTAGNVRHTFCSPPDQFADDAAAACPQAVVVNHDAQAQVQDKAWDAAKDFFQAFFKKWAFASQWTKIAGNDDGDTKMKGKFQPDAAQVGASQCSLVDDNPGHIDIFIWAFGMKTKWAFDRYHYNPHIAGMKMKTKTWTCPDHPNAVVTAIAIEIAGAHEDADDFPVLCCLRLVAHDLHHNDMGRRGGGRIRGVVVSQDPFFKWKWWWHFPSDPSGHTRYIYTYGDDHHHGYPVSSQSRQQSSAIWDWDACNSVRIDIHGDGGHTNHHHHHYNSPTRMHIYGHD

Sequence (622 aa):
CIYKFGTSPDSKATVSGDHWDHGLNGENWEGKDGAGNAWVCKTGRRKQSPINVPQYQVLDGKGSKIANGLQTQWSYPDLMSNGTSVQVINNGHTIQVQWTYNYAGHATIAIPAMHNQTNRIVDVLEMRRPNDAADRVTAVPTQFHFHSTSEHLLAGKIYPLELHIVHQVTEKLEACKGGCFSVTGILFQLDNGPDNELLEPIFANMPSSREGTFSNLPAGTTIKLGELLPSDRDYVTYEGSLTTPPCSEGLLWHVMTQPQRISFGQWNRYRLAVGLLKECNNPDAYTCKAVAFGQNFRNPQYANGRTIKLARYHCIYKFGTSPDSKATVSGDHHWDHGLNGENWEGKDGAGNAWVCKKTGRKQSPINVPQYQVLDGKGSKIANGLQTQWSYPDLMSNGTSVQVINNGHTIQVQWTYNYAGHATIAIPAMHNQTNRIVDVLEMRPNDAADRVTAVPTQFHFHSTSEHLLAGKIYPLELHIVHQVTEKLEACKGGCFSVTGILFQLDNGPDNELLEPIFANMPSREGTFSNLPAGTTIKLGELLPSDRDYVTYEGSLTTPPCSEGLLWHVMTQPQRISFGQWNRYRLAVGLKECNSTNPDAYTCKAVAFGQNFRNPQYANGRTIKLARYH